Protein AF-A0A817LJM8-F1 (afdb_monomer)

Mean predicted aligned error: 21.57 Å

Nearest PDB structures (foldseek):
  8u8f-assembly1_R  TM=5.874E-01  e=2.778E+00  Homo sapiens
  2cmr-assembly1_A  TM=3.193E-01  e=1.356E+00  Human immunodeficiency virus 1
  8dwg-assembly1_R  TM=3.450E-01  e=3.882E+00  Homo sapiens
  8xn1-assembly1_B  TM=3.031E-01  e=8.749E+00  Homo sapiens

Foldseek 3Di:
DQAFPDPPGNDGFDDQQPVPRGRHHPVVSVVVVVVVVVVVVVVVVVVVVVVVVVVPDDPVVVVVVVVVVVVVVVVVVVVVVVVVVVVVVVVVVVVVVVVVVVVVVLVVVLVVLVVVLVVVVVVCVVVVDDDPVNVVVSVVSVVVSVVSVVVVVVPPDDDDDDPPVDPPPPDDDDDDDDDPPPPDDDDDDPPDDPPPVVVVVVVVVPPPDDDDDDDDDDDDDDDDDDDDDDDDDDDDDDDDDDPPVVVVVVVVVPDPPCDPVLVVVQCVDLLSLLLVLLLLLLLLLQVLLVLVVPPPDPPSVVSNVVSVVSNVVSVLVSLVSLPPVLVVLVVQLVVLVVDPDVVSSVLSNLLSVLVSLLNVLSNVLSCCVVVVDPDPCNPVSVLVSLVSLLVSLVSLLVVLVVVLVVLVVVVVVPDPDDDDDPVVSSVVSCVVQQLSVLSNLLSVLVNVVSCVVNVVDVDDSNSNSVSSNSSSVSSSVCSSDVSNHDDD

Radius of gyration: 43.77 Å; Cα contacts (8 Å, |Δi|>4): 303; chains: 1; bounding box: 104×110×116 Å

Solvent-accessible surface area (backbone atoms only — not comparable to full-atom values): 28411 Å² total; per-residue (Å²): 136,77,51,18,74,56,90,92,45,85,47,57,51,75,48,68,38,87,89,78,70,43,45,25,21,70,71,61,45,50,51,55,49,50,52,52,51,53,55,53,50,55,50,51,51,52,50,50,51,52,49,52,52,57,72,64,66,65,69,58,67,64,54,47,53,54,51,52,54,51,50,52,50,50,54,51,52,50,52,52,50,51,51,54,49,51,54,51,52,48,54,52,53,52,53,49,50,56,51,51,51,52,50,49,54,50,51,51,53,52,51,51,53,52,49,52,52,51,50,53,51,52,55,34,60,72,68,76,58,76,54,70,68,61,52,49,56,50,50,53,53,52,51,52,53,51,48,55,54,49,55,58,62,72,64,57,82,81,88,68,90,77,83,70,96,68,83,75,82,86,76,75,90,81,87,80,85,82,78,84,84,82,76,83,86,76,97,74,71,101,80,82,65,80,65,60,61,54,49,59,61,53,54,73,68,56,75,84,71,87,85,89,87,85,87,85,89,87,84,92,80,88,82,86,86,79,89,86,87,86,84,89,82,82,92,81,92,80,93,78,81,80,67,60,64,55,53,53,53,54,57,71,59,59,68,75,80,76,47,70,67,57,54,51,60,38,57,71,36,69,72,43,44,44,32,54,37,42,28,53,18,19,43,23,40,22,50,27,41,51,54,65,75,59,77,80,61,89,75,50,64,65,51,33,52,50,24,52,51,46,22,54,51,32,51,50,53,42,54,60,75,47,57,73,50,26,56,61,24,51,50,46,29,61,56,20,73,71,40,88,53,61,73,60,15,52,52,50,21,52,34,22,48,29,49,18,52,30,41,45,48,52,43,53,54,49,38,34,73,71,68,76,42,88,66,96,57,59,66,59,55,54,50,52,35,34,52,37,46,43,52,26,43,54,47,49,52,50,49,49,50,52,52,52,52,51,54,51,58,56,61,53,76,79,51,96,73,79,94,64,61,71,64,59,54,51,50,51,56,47,70,67,38,54,16,58,45,44,49,47,52,22,46,57,30,48,47,53,48,34,37,32,76,67,66,76,40,96,67,55,64,37,58,48,9,49,28,38,22,52,21,23,53,44,56,36,48,31,70,74,39,63,81,39,39,61,87,130

Secondary structure (DSSP, 8-state):
--S-SSTT--SPP-EE-TTT--EE-HHHHHHHHHHHHHHHHHHHHHHHHHHHHHHH--THHHHHHHHHHHHHHHHHHHHHHHHHHHHHHHHHHHHHHHHHHHHHHHHHHHHHHHHHHHHHHHHHHHTT---HHHHHHHHHHHHHHHHHHHHHHHT---------S------PPP--------S------SSS-HHHHHHHHHHHTSSSS---------------------------------SHHHHHHHHTT------HHHHHHHHHSHHHHHHHHHHHHHHHHHHHHHHHHT--STTHHHHHHHHHHHHHHHHHHHHHHTTTTHHHHHHHHHHHTT-SSHHHHHHHHHHHHHHHHHHHHHHHHHHHHTTSS--S-HHHHHHHHHHHHHHHHHHHHHHHHHHHHHHHHHHHHT-------HHHHHHHHHHH-HHHHHHHHHHHHHHHHHHHHTTSS---HHHHHHHHHHHHHHHHHHHH-GGGSPP-

Sequence (488 aa):
MEFCQTSNCAHSPIAVCLHCQGYLCVEHLLQHNEELICEANMYCDEFNKITEEIENMSYNEQFRSAEEDLNDWINDQMKQLDKIYEEKLFELKQAHSKVDEKLKKFKQIQQSKLTSIKRRLFNSQLSKQIGVEQLNQMKTAVEQLREDVHHFKTNQCSIKLVNNDQMNYSYKPNIDIQLKKNITNDNETITKTDNDINQIYNSSKKSQLRADAKPFEYIPKEQNYDSLSSIRQKDFPGRLFDEYALVESINNMSCSKVSLDEVIRFTSRTAGRDKIYRIIQYASRFIAWYCIKKRRVVNVERLIELFQNLESVMSLTRKGMRLGRFVDYVKSVLESFHIRNKRIGTLFGLIAVCQSLFMLFDNLLLLHRFKIIYFKYPQHLQQYLNQVWLLWLSLALTRDYNEMQASFAVGQHNHQQKQDKSLMRRATIFWTNKPLVIDTFKNLCDLYIPLSNLNIVRANNGLQGLAGTIASILGFLQLWDKTYQLPA

pLDDT: mean 71.81, std 22.39, range [21.67, 97.31]

Structure (mmCIF, N/CA/C/O backbone):
data_AF-A0A817LJM8-F1
#
_entry.id   AF-A0A817LJM8-F1
#
loop_
_atom_site.group_PDB
_atom_site.id
_atom_site.type_symbol
_atom_site.label_atom_id
_atom_site.label_alt_id
_atom_site.label_comp_id
_atom_site.label_asym_id
_atom_site.label_entity_id
_atom_site.label_seq_id
_atom_site.pdbx_PDB_ins_code
_atom_site.Cartn_x
_atom_site.Cartn_y
_atom_site.Cartn_z
_atom_site.occupancy
_atom_site.B_iso_or_equiv
_atom_site.auth_seq_id
_atom_site.auth_comp_id
_atom_site.auth_asym_id
_atom_site.auth_atom_id
_atom_site.pdbx_PDB_model_num
ATOM 1 N N . MET A 1 1 ? 31.973 78.505 -48.525 1.00 50.00 1 MET A N 1
ATOM 2 C CA . MET A 1 1 ? 32.509 78.235 -47.174 1.00 50.00 1 MET A CA 1
ATOM 3 C C . MET A 1 1 ? 33.414 77.029 -47.319 1.00 50.00 1 MET A C 1
ATOM 5 O O . MET A 1 1 ? 32.902 75.957 -47.596 1.00 50.00 1 MET A O 1
ATOM 9 N N . GLU A 1 2 ? 34.731 77.223 -47.288 1.00 55.66 2 GLU A N 1
ATOM 10 C CA . GLU A 1 2 ? 35.703 76.194 -47.714 1.00 55.66 2 GLU A CA 1
ATOM 11 C C . GLU A 1 2 ? 36.295 75.372 -46.561 1.00 55.66 2 GLU A C 1
ATOM 13 O O . GLU A 1 2 ? 37.056 74.441 -46.805 1.00 55.66 2 GLU A O 1
ATOM 18 N N . PHE A 1 3 ? 35.909 75.656 -45.315 1.00 61.38 3 PHE A N 1
ATOM 19 C CA . PHE A 1 3 ? 36.509 75.036 -44.135 1.00 61.38 3 PHE A CA 1
ATOM 20 C C . PHE A 1 3 ? 35.449 74.487 -43.182 1.00 61.38 3 PHE A C 1
ATOM 22 O O . PHE A 1 3 ? 34.365 75.061 -43.038 1.00 61.38 3 PHE A O 1
ATOM 29 N N . CYS A 1 4 ? 35.775 73.355 -42.558 1.00 68.62 4 CYS A N 1
ATOM 30 C CA . CYS A 1 4 ? 35.019 72.756 -41.463 1.00 68.62 4 CYS A CA 1
ATOM 31 C C . CYS A 1 4 ? 34.845 73.768 -40.317 1.00 68.62 4 CYS A C 1
ATOM 33 O O . CYS A 1 4 ? 35.768 74.510 -39.991 1.00 68.62 4 CYS A O 1
ATOM 35 N N . GLN A 1 5 ? 33.654 73.816 -39.714 1.00 70.69 5 GLN A N 1
ATOM 36 C CA . GLN A 1 5 ? 33.305 74.841 -38.718 1.00 70.69 5 GLN A CA 1
ATOM 37 C C . GLN A 1 5 ? 33.954 74.654 -37.333 1.00 70.69 5 GLN A C 1
ATOM 39 O O . GLN A 1 5 ? 33.796 75.519 -36.473 1.00 70.69 5 GLN A O 1
ATOM 44 N N . THR A 1 6 ? 34.704 73.573 -37.106 1.00 68.56 6 THR A N 1
ATOM 45 C CA . THR A 1 6 ? 35.536 73.399 -35.907 1.00 68.56 6 THR A CA 1
ATOM 46 C C . THR A 1 6 ? 36.843 74.191 -36.024 1.00 68.56 6 THR A C 1
ATOM 48 O O . THR A 1 6 ? 37.497 74.207 -37.071 1.00 68.56 6 THR A O 1
ATOM 51 N N . SER A 1 7 ? 37.233 74.879 -34.947 1.00 61.59 7 SER A N 1
ATOM 52 C CA . SER A 1 7 ? 38.431 75.723 -34.928 1.00 61.59 7 SER A CA 1
ATOM 53 C C . SER A 1 7 ? 39.692 74.902 -35.234 1.00 61.59 7 SER A C 1
ATOM 55 O O . SER A 1 7 ? 39.926 73.856 -34.639 1.00 61.59 7 SER A O 1
ATOM 57 N N . ASN A 1 8 ? 40.513 75.398 -36.169 1.00 62.78 8 ASN A N 1
ATOM 58 C CA . ASN A 1 8 ? 41.756 74.787 -36.674 1.00 62.78 8 ASN A CA 1
ATOM 59 C C . ASN A 1 8 ? 41.618 73.550 -37.586 1.00 62.78 8 ASN A C 1
ATOM 61 O O . ASN A 1 8 ? 42.614 72.870 -37.834 1.00 62.78 8 ASN A O 1
ATOM 65 N N . CYS A 1 9 ? 40.443 73.274 -38.158 1.00 68.12 9 CYS A N 1
ATOM 66 C CA . CYS A 1 9 ? 40.308 72.203 -39.145 1.00 68.12 9 CYS A CA 1
ATOM 67 C C . CYS A 1 9 ? 40.519 72.699 -40.591 1.00 68.12 9 CYS A C 1
ATOM 69 O O . CYS A 1 9 ? 39.765 73.530 -41.090 1.00 68.12 9 CYS A O 1
ATOM 71 N N . ALA A 1 10 ? 41.514 72.144 -41.293 1.00 66.25 10 ALA A N 1
ATOM 72 C CA . ALA A 1 10 ? 41.798 72.451 -42.702 1.00 66.25 10 ALA A CA 1
ATOM 73 C C . ALA A 1 10 ? 41.029 71.563 -43.705 1.00 66.25 10 ALA A C 1
ATOM 75 O O . ALA A 1 10 ? 41.180 71.724 -44.915 1.00 66.25 10 ALA A O 1
ATOM 76 N N . HIS A 1 11 ? 40.227 70.609 -43.221 1.00 72.75 11 HIS A N 1
ATOM 77 C CA . HIS A 1 11 ? 39.496 69.670 -44.070 1.00 72.75 11 HIS A CA 1
ATOM 78 C C . HIS A 1 11 ? 38.192 70.273 -44.601 1.00 72.75 11 HIS A C 1
ATOM 80 O O . HIS A 1 11 ? 37.482 70.995 -43.894 1.00 72.75 11 HIS A O 1
ATOM 86 N N . SER A 1 12 ? 37.849 69.923 -45.843 1.00 68.88 12 SER A N 1
ATOM 87 C CA . SER A 1 12 ? 36.597 70.343 -46.468 1.00 68.88 12 SER A CA 1
ATOM 88 C C . SER A 1 12 ? 35.395 69.673 -45.784 1.00 68.88 12 SER A C 1
ATOM 90 O O . SER A 1 12 ? 35.439 68.469 -45.505 1.00 68.88 12 SER A O 1
ATOM 92 N N . PRO A 1 13 ? 34.318 70.421 -45.498 1.00 71.00 13 PRO A N 1
ATOM 93 C CA . PRO A 1 13 ? 33.123 69.858 -44.889 1.00 71.00 13 PRO A CA 1
ATOM 94 C C . PRO A 1 13 ? 32.400 68.925 -45.866 1.00 71.00 13 PRO A C 1
ATOM 96 O O . PRO A 1 13 ? 32.322 69.207 -47.061 1.00 71.00 13 PRO A O 1
ATOM 99 N N . ILE A 1 14 ? 31.865 67.818 -45.350 1.00 70.88 14 ILE A N 1
ATOM 100 C CA . ILE A 1 14 ? 31.219 66.768 -46.156 1.00 70.88 14 ILE A CA 1
ATOM 101 C C . ILE A 1 14 ? 29.719 66.684 -45.863 1.00 70.88 14 ILE A C 1
ATOM 103 O O . ILE A 1 14 ? 28.934 66.438 -46.776 1.00 70.88 14 ILE A O 1
ATOM 107 N N . ALA A 1 15 ? 29.301 66.921 -44.618 1.00 70.69 15 ALA A N 1
ATOM 108 C CA . ALA A 1 15 ? 27.893 66.890 -44.237 1.00 70.69 15 ALA A CA 1
ATOM 109 C C . ALA A 1 15 ? 27.603 67.806 -43.040 1.00 70.69 15 ALA A C 1
ATOM 111 O O . ALA A 1 15 ? 28.512 68.287 -42.359 1.00 70.69 15 ALA A O 1
ATOM 112 N N . VAL A 1 16 ? 26.316 68.054 -42.798 1.00 73.75 16 VAL A N 1
ATOM 113 C CA . VAL A 1 16 ? 25.834 68.809 -41.637 1.00 73.75 16 VAL A CA 1
ATOM 114 C C . VAL A 1 16 ? 25.635 67.851 -40.468 1.00 73.75 16 VAL A C 1
ATOM 116 O O . VAL A 1 16 ? 24.959 66.832 -40.606 1.00 73.75 16 VAL A O 1
ATOM 119 N N . CYS A 1 17 ? 26.203 68.177 -39.312 1.00 71.06 17 CYS A N 1
ATOM 120 C CA . CYS A 1 17 ? 25.966 67.434 -38.082 1.00 71.06 17 CYS A CA 1
ATOM 121 C C . CYS A 1 17 ? 24.566 67.744 -37.539 1.00 71.06 17 CYS A C 1
ATOM 123 O O . CYS A 1 17 ? 24.228 68.905 -37.328 1.00 71.06 17 CYS A O 1
ATOM 125 N N . LEU A 1 18 ? 23.752 66.719 -37.277 1.00 65.88 18 LEU A N 1
ATOM 126 C CA . LEU A 1 18 ? 22.377 66.894 -36.785 1.00 65.88 18 LEU A CA 1
ATOM 127 C C . LEU A 1 18 ? 22.308 67.394 -35.330 1.00 65.88 18 LEU A C 1
ATOM 129 O O . LEU A 1 18 ? 21.301 67.984 -34.955 1.00 65.88 18 LEU A O 1
ATOM 133 N N . HIS A 1 19 ? 23.373 67.201 -34.542 1.00 65.81 19 HIS A N 1
ATOM 134 C CA . HIS A 1 19 ? 23.476 67.666 -33.153 1.00 65.81 19 HIS A CA 1
ATOM 135 C C . HIS A 1 19 ? 23.612 69.193 -33.052 1.00 65.81 19 HIS A C 1
ATOM 137 O O . HIS A 1 19 ? 22.866 69.840 -32.327 1.00 65.81 19 HIS A O 1
ATOM 143 N N . CYS A 1 20 ? 24.549 69.781 -33.805 1.00 71.56 20 CYS A N 1
ATOM 144 C CA . CYS A 1 20 ? 24.894 71.206 -33.709 1.00 71.56 20 CYS A CA 1
ATOM 145 C C . CYS A 1 20 ? 24.560 72.021 -34.970 1.00 71.56 20 CYS A C 1
ATOM 147 O O . CYS A 1 20 ? 24.837 73.216 -35.022 1.00 71.56 20 CYS A O 1
ATOM 149 N N . GLN A 1 21 ? 24.001 71.376 -36.001 1.00 75.12 21 GLN A N 1
ATOM 150 C CA . GLN A 1 21 ? 23.692 71.939 -37.324 1.00 75.12 21 GLN A CA 1
ATOM 151 C C . GLN A 1 21 ? 24.886 72.568 -38.065 1.00 75.12 21 GLN A C 1
ATOM 153 O O . GLN A 1 21 ? 24.704 73.326 -39.019 1.00 75.12 21 GLN A O 1
ATOM 158 N N . GLY A 1 22 ? 26.114 72.223 -37.667 1.00 74.12 22 GLY A N 1
ATOM 159 C CA . GLY A 1 22 ? 27.338 72.710 -38.296 1.00 74.12 22 GLY A CA 1
ATOM 160 C C . GLY A 1 22 ? 27.812 71.850 -39.472 1.00 74.12 22 GLY A C 1
ATOM 161 O O . GLY A 1 22 ? 27.629 70.633 -39.472 1.00 74.12 22 GLY A O 1
ATOM 162 N N . TYR A 1 23 ? 28.453 72.471 -40.465 1.00 76.44 23 TYR A N 1
ATOM 163 C CA . TYR A 1 23 ? 29.087 71.782 -41.598 1.00 76.44 23 TYR A CA 1
ATOM 164 C C . TYR A 1 23 ? 30.469 71.260 -41.189 1.00 76.44 23 TYR A C 1
ATOM 166 O O . TYR A 1 23 ? 31.402 72.045 -40.989 1.00 76.44 23 TYR A O 1
ATOM 174 N N . LEU A 1 24 ? 30.601 69.935 -41.073 1.00 77.50 24 LEU A N 1
ATOM 175 C CA . LEU A 1 24 ? 31.794 69.277 -40.538 1.00 77.50 24 LEU A CA 1
ATOM 176 C C . LEU A 1 24 ? 32.444 68.328 -41.557 1.00 77.50 24 LEU A C 1
ATOM 178 O O . LEU A 1 24 ? 31.789 67.789 -42.455 1.00 77.50 24 LEU A O 1
ATOM 182 N N . CYS A 1 25 ? 33.757 68.126 -41.427 1.00 78.62 25 CYS A N 1
ATOM 183 C CA . CYS A 1 25 ? 34.464 67.046 -42.116 1.00 78.62 25 CYS A CA 1
ATOM 184 C C . CYS A 1 25 ? 34.176 65.696 -41.432 1.00 78.62 25 CYS A C 1
ATOM 186 O O . CYS A 1 25 ? 33.722 65.662 -40.290 1.00 78.62 25 CYS A O 1
ATOM 188 N N . VAL A 1 26 ? 34.458 64.581 -42.115 1.00 75.19 26 VAL A N 1
ATOM 189 C CA . VAL A 1 26 ? 34.125 63.221 -41.637 1.00 75.19 26 VAL A CA 1
ATOM 190 C C . VAL A 1 26 ? 34.694 62.915 -40.248 1.00 75.19 26 VAL A C 1
ATOM 192 O O . VAL A 1 26 ? 33.992 62.332 -39.432 1.00 75.19 26 VAL A O 1
ATOM 195 N N . GLU A 1 27 ? 35.920 63.347 -39.951 1.00 75.62 27 GLU A N 1
ATOM 196 C CA . GLU A 1 27 ? 36.573 63.081 -38.662 1.00 75.62 27 GLU A CA 1
ATOM 197 C C . GLU A 1 27 ? 35.851 63.762 -37.485 1.00 75.62 27 GLU A C 1
ATOM 199 O O . GLU A 1 27 ? 35.523 63.111 -36.497 1.00 75.62 27 GLU A O 1
ATOM 204 N N . HIS A 1 28 ? 35.495 65.043 -37.620 1.00 74.81 28 HIS A N 1
ATOM 205 C CA . HIS A 1 28 ? 34.747 65.766 -36.583 1.00 74.81 28 HIS A CA 1
ATOM 206 C C . HIS A 1 28 ? 33.281 65.324 -36.487 1.00 74.81 28 HIS A C 1
ATOM 208 O O . HIS A 1 28 ? 32.676 65.394 -35.420 1.00 74.81 28 HIS A O 1
ATOM 214 N N . LEU A 1 29 ? 32.704 64.840 -37.590 1.00 72.69 29 LEU A N 1
ATOM 215 C CA . LEU A 1 29 ? 31.360 64.264 -37.593 1.00 72.69 29 LEU A CA 1
ATOM 216 C C . LEU A 1 29 ? 31.319 62.942 -36.814 1.00 72.69 29 LEU A C 1
ATOM 218 O O . LEU A 1 29 ? 30.346 62.688 -36.109 1.00 72.69 29 LEU A O 1
ATOM 222 N N . LEU A 1 30 ? 32.382 62.135 -36.897 1.00 71.25 30 LEU A N 1
ATOM 223 C CA . LEU A 1 30 ? 32.538 60.922 -36.093 1.00 71.25 30 LEU A CA 1
ATOM 224 C C . LEU A 1 30 ? 32.733 61.249 -34.608 1.00 71.25 30 LEU A C 1
ATOM 226 O O . LEU A 1 30 ? 32.051 60.645 -33.788 1.00 71.25 30 LEU A O 1
ATOM 230 N N . GLN A 1 31 ? 33.555 62.247 -34.265 1.00 75.25 31 GLN A N 1
ATOM 231 C CA . GLN A 1 31 ? 33.733 62.687 -32.871 1.00 75.25 31 GLN A CA 1
ATOM 232 C C . GLN A 1 31 ? 32.424 63.183 -32.239 1.00 75.25 31 GLN A C 1
ATOM 234 O O . GLN A 1 31 ? 32.051 62.737 -31.160 1.00 75.25 31 GLN A O 1
ATOM 239 N N . HIS A 1 32 ? 31.665 64.035 -32.936 1.00 74.12 32 HIS A N 1
ATOM 240 C CA . HIS A 1 32 ? 30.360 64.488 -32.438 1.00 74.12 32 HIS A CA 1
ATOM 241 C C . HIS A 1 32 ? 29.344 63.338 -32.322 1.00 74.12 32 HIS A C 1
ATOM 243 O O . HIS A 1 32 ? 28.468 63.366 -31.460 1.00 74.12 32 HIS A O 1
ATOM 249 N N . ASN A 1 33 ? 29.430 62.324 -33.189 1.00 71.69 33 ASN A N 1
ATOM 250 C CA . ASN A 1 33 ? 28.581 61.141 -33.086 1.00 71.69 33 ASN A CA 1
ATOM 251 C C . ASN A 1 33 ? 28.980 60.254 -31.892 1.00 71.69 33 ASN A C 1
ATOM 253 O O . ASN A 1 33 ? 28.108 59.693 -31.240 1.00 71.69 33 ASN A O 1
ATOM 257 N N . GLU A 1 34 ? 30.271 60.157 -31.564 1.00 73.88 34 GLU A N 1
ATOM 258 C CA . GLU A 1 34 ? 30.744 59.490 -30.344 1.00 73.88 34 GLU A CA 1
ATOM 259 C C . GLU A 1 34 ? 30.280 60.216 -29.074 1.00 73.88 34 GLU A C 1
ATOM 261 O O . GLU A 1 34 ? 29.866 59.555 -28.122 1.00 73.88 34 GLU A O 1
ATOM 266 N N . GLU A 1 35 ? 30.259 61.551 -29.069 1.00 73.62 35 GLU A N 1
ATOM 267 C CA . GLU A 1 35 ? 29.706 62.349 -27.963 1.00 73.62 35 GLU A CA 1
ATOM 268 C C . GLU A 1 35 ? 28.199 62.104 -27.779 1.00 73.62 35 GLU A C 1
ATOM 270 O O . GLU A 1 35 ? 27.752 61.835 -26.664 1.00 73.62 35 GLU A O 1
ATOM 275 N N . LEU A 1 36 ? 27.426 62.094 -28.872 1.00 69.62 36 LEU A N 1
ATOM 276 C CA . LEU A 1 36 ? 25.997 61.752 -28.844 1.00 69.62 36 LEU A CA 1
ATOM 277 C C . LEU A 1 36 ? 25.741 60.325 -28.339 1.00 69.62 36 LEU A C 1
ATOM 279 O O . LEU A 1 36 ? 24.785 60.084 -27.602 1.00 69.62 36 LEU A O 1
ATOM 283 N N . ILE A 1 37 ? 26.580 59.365 -28.738 1.00 71.94 37 ILE A N 1
ATOM 284 C CA . ILE A 1 37 ? 26.489 57.980 -28.261 1.00 71.94 37 ILE A CA 1
ATOM 285 C C . ILE A 1 37 ? 26.797 57.916 -26.759 1.00 71.94 37 ILE A C 1
ATOM 287 O O . ILE A 1 37 ? 26.114 57.196 -26.031 1.00 71.94 37 ILE A O 1
ATOM 291 N N . CYS A 1 38 ? 27.778 58.682 -26.273 1.00 72.81 38 CYS A N 1
ATOM 292 C CA . CYS A 1 38 ? 28.070 58.778 -24.842 1.00 72.81 38 CYS A CA 1
ATOM 293 C C . CYS A 1 38 ? 26.880 59.342 -24.052 1.00 72.81 38 CYS A C 1
ATOM 295 O O . CYS A 1 38 ? 26.518 58.774 -23.023 1.00 72.81 38 CYS A O 1
ATOM 297 N N . GLU A 1 39 ? 26.236 60.401 -24.546 1.00 74.31 39 GLU A N 1
ATOM 298 C CA . GLU A 1 39 ? 25.052 60.991 -23.910 1.00 74.31 39 GLU A CA 1
ATOM 299 C C . GLU A 1 39 ? 23.860 60.017 -23.907 1.00 74.31 39 GLU A C 1
ATOM 301 O O . GLU A 1 39 ? 23.204 59.827 -22.882 1.00 74.31 39 GLU A O 1
ATOM 306 N N . ALA A 1 40 ? 23.633 59.301 -25.013 1.00 68.00 40 ALA A N 1
ATOM 307 C CA . ALA A 1 40 ? 22.607 58.261 -25.090 1.00 68.00 40 ALA A CA 1
ATOM 308 C C . ALA A 1 40 ? 22.856 57.111 -24.094 1.00 68.00 40 ALA A C 1
ATOM 310 O O . ALA A 1 40 ? 21.913 56.620 -23.472 1.00 68.00 40 ALA A O 1
ATOM 311 N N . ASN A 1 41 ? 24.117 56.712 -23.898 1.00 70.62 41 ASN A N 1
ATOM 312 C CA . ASN A 1 41 ? 24.480 55.676 -22.929 1.00 70.62 41 ASN A CA 1
ATOM 313 C C . ASN A 1 41 ? 24.214 56.118 -21.481 1.00 70.62 41 ASN A C 1
ATOM 315 O O . ASN A 1 41 ? 23.745 55.307 -20.685 1.00 70.62 41 ASN A O 1
ATOM 319 N N . MET A 1 42 ? 24.425 57.397 -21.147 1.00 72.44 42 MET A N 1
ATOM 320 C CA . MET A 1 42 ? 24.078 57.926 -19.819 1.00 72.44 42 MET A CA 1
ATOM 321 C C . MET A 1 42 ? 22.573 57.829 -19.538 1.00 72.44 42 MET A C 1
ATOM 323 O O . MET A 1 42 ? 22.174 57.445 -18.439 1.00 72.44 42 MET A O 1
ATOM 327 N N . TYR A 1 43 ? 21.730 58.102 -20.539 1.00 69.69 43 TYR A N 1
ATOM 328 C CA . TYR A 1 43 ? 20.286 57.905 -20.405 1.00 69.69 43 TYR A CA 1
ATOM 329 C C . TYR A 1 43 ? 19.910 56.429 -20.268 1.00 69.69 43 TYR A C 1
ATOM 331 O O . TYR A 1 43 ? 19.016 56.110 -19.488 1.00 69.69 43 TYR A O 1
ATOM 339 N N . CYS A 1 44 ? 20.586 55.513 -20.970 1.00 63.22 44 CYS A N 1
ATOM 340 C CA . CYS A 1 44 ? 20.372 54.076 -20.776 1.00 63.22 44 CYS A CA 1
ATOM 341 C C . CYS A 1 44 ? 20.647 53.642 -19.331 1.00 63.22 44 CYS A C 1
ATOM 343 O O . CYS A 1 44 ? 19.875 52.854 -18.786 1.00 63.22 44 CYS A O 1
ATOM 345 N N . ASP A 1 45 ? 21.684 54.181 -18.692 1.00 68.50 45 ASP A N 1
ATOM 346 C CA . ASP A 1 45 ? 21.981 53.892 -17.287 1.00 68.50 45 ASP A CA 1
ATOM 347 C C . ASP A 1 45 ? 20.905 54.450 -16.342 1.00 68.50 45 ASP A C 1
ATOM 349 O O . ASP A 1 45 ? 20.475 53.751 -15.421 1.00 68.50 45 ASP A O 1
ATOM 353 N N . GLU A 1 46 ? 20.395 55.662 -16.592 1.00 76.31 46 GLU A N 1
ATOM 354 C CA . GLU A 1 46 ? 19.260 56.208 -15.832 1.00 76.31 46 GLU A CA 1
ATOM 355 C C . GLU A 1 46 ? 17.981 55.383 -16.027 1.00 76.31 46 GLU A C 1
ATOM 357 O O . GLU A 1 46 ? 17.288 55.081 -15.053 1.00 76.31 46 GLU A O 1
ATOM 362 N N . PHE A 1 47 ? 17.686 54.948 -17.255 1.00 68.94 47 PHE A N 1
ATOM 363 C CA . PHE A 1 47 ? 16.551 54.069 -17.538 1.00 68.94 47 PHE A CA 1
ATOM 364 C C . PHE A 1 47 ? 16.680 52.726 -16.828 1.00 68.94 47 PHE A C 1
ATOM 366 O O . PHE A 1 47 ? 15.700 52.242 -16.259 1.00 68.94 47 PHE A O 1
ATOM 373 N N . ASN A 1 48 ? 17.873 52.133 -16.826 1.00 74.44 48 ASN A N 1
ATOM 374 C CA . ASN A 1 48 ? 18.128 50.879 -16.126 1.00 74.44 48 ASN A CA 1
ATOM 375 C C . ASN A 1 48 ? 17.935 51.049 -14.617 1.00 74.44 48 ASN A C 1
ATOM 377 O O . ASN A 1 48 ? 17.291 50.213 -13.989 1.00 74.44 48 ASN A O 1
ATOM 381 N N . LYS A 1 49 ? 18.400 52.167 -14.052 1.00 76.50 49 LYS A N 1
ATOM 382 C CA . LYS A 1 49 ? 18.224 52.479 -12.632 1.00 76.50 49 LYS A CA 1
ATOM 383 C C . LYS A 1 49 ? 16.753 52.672 -12.253 1.00 76.50 49 LYS A C 1
ATOM 385 O O . LYS A 1 49 ? 16.303 52.114 -11.260 1.00 76.50 49 LYS A O 1
ATOM 390 N N . ILE A 1 50 ? 15.983 53.398 -13.065 1.00 72.31 50 ILE A N 1
ATOM 391 C CA . ILE A 1 50 ? 14.536 53.565 -12.854 1.00 72.31 50 ILE A CA 1
ATOM 392 C C . ILE A 1 50 ? 13.805 52.224 -13.012 1.00 72.31 50 ILE A C 1
ATOM 394 O O . ILE A 1 50 ? 12.884 51.928 -12.254 1.00 72.31 50 ILE A O 1
ATOM 398 N N . THR A 1 51 ? 14.218 51.393 -13.971 1.00 68.75 51 THR A N 1
ATOM 399 C CA . THR A 1 51 ? 13.648 50.052 -14.171 1.00 68.75 51 THR A CA 1
ATOM 400 C C . THR A 1 51 ? 13.898 49.173 -12.948 1.00 68.75 51 THR A C 1
ATOM 402 O O . THR A 1 51 ? 12.967 48.543 -12.455 1.00 68.75 51 THR A O 1
ATOM 405 N N . GLU A 1 52 ? 15.111 49.205 -12.394 1.00 68.25 52 GLU A N 1
ATOM 406 C CA . GLU A 1 52 ? 15.463 48.496 -11.164 1.00 68.25 52 GLU A CA 1
ATOM 407 C C . GLU A 1 52 ? 14.684 49.031 -9.947 1.00 68.25 52 GLU A C 1
ATOM 409 O O . GLU A 1 52 ? 14.216 48.255 -9.115 1.00 68.25 52 GLU A O 1
ATOM 414 N N . GLU A 1 53 ? 14.471 50.346 -9.846 1.00 74.06 53 GLU A N 1
ATOM 415 C CA . GLU A 1 53 ? 13.635 50.942 -8.795 1.00 74.06 53 GLU A CA 1
ATOM 416 C C . GLU A 1 53 ? 12.170 50.486 -8.902 1.00 74.06 53 GLU A C 1
ATOM 418 O O . GLU A 1 53 ? 11.567 50.143 -7.884 1.00 74.06 53 GLU A O 1
ATOM 423 N N . ILE A 1 54 ? 11.611 50.404 -10.115 1.00 65.88 54 ILE A N 1
ATOM 424 C CA . ILE A 1 54 ? 10.247 49.908 -10.359 1.00 65.88 54 ILE A CA 1
ATOM 425 C C . ILE A 1 54 ? 10.133 48.412 -10.047 1.00 65.88 54 ILE A C 1
ATOM 427 O O . ILE A 1 54 ? 9.172 48.003 -9.395 1.00 65.88 54 ILE A O 1
ATOM 431 N N . GLU A 1 55 ? 11.101 47.599 -10.476 1.00 63.25 55 GLU A N 1
ATOM 432 C CA . GLU A 1 55 ? 11.129 46.157 -10.200 1.00 63.25 55 GLU A CA 1
ATOM 433 C C . GLU A 1 55 ? 11.231 45.857 -8.697 1.00 63.25 55 GLU A C 1
ATOM 435 O O . GLU A 1 55 ? 10.660 44.875 -8.216 1.00 63.25 55 GLU A O 1
ATOM 440 N N . ASN A 1 56 ? 11.898 46.730 -7.939 1.00 61.16 56 ASN A N 1
ATOM 441 C CA . ASN A 1 56 ? 12.074 46.581 -6.497 1.00 61.16 56 ASN A CA 1
ATOM 442 C C . ASN A 1 56 ? 10.921 47.153 -5.653 1.00 61.16 56 ASN A C 1
ATOM 444 O O . ASN A 1 56 ? 10.873 46.908 -4.442 1.00 61.16 56 ASN A O 1
ATOM 448 N N . MET A 1 57 ? 9.954 47.867 -6.244 1.00 59.19 57 MET A N 1
ATOM 449 C CA . MET A 1 57 ? 8.749 48.294 -5.526 1.00 59.19 57 MET A CA 1
ATOM 450 C C . MET A 1 57 ? 7.853 47.088 -5.226 1.00 59.19 57 MET A C 1
ATOM 452 O O . MET A 1 57 ? 7.062 46.645 -6.057 1.00 59.19 57 MET A O 1
ATOM 456 N N . SER A 1 58 ? 7.932 46.562 -4.005 1.00 57.72 58 SER A N 1
ATOM 457 C CA . SER A 1 58 ? 7.098 45.441 -3.577 1.00 57.72 58 SER A CA 1
ATOM 458 C C . SER A 1 58 ? 6.338 45.783 -2.295 1.00 57.72 58 SER A C 1
ATOM 460 O O . SER A 1 58 ? 6.930 46.109 -1.269 1.00 57.72 58 SER A O 1
ATOM 462 N N . TYR A 1 59 ? 5.014 45.622 -2.322 1.00 58.66 59 TYR A N 1
ATOM 463 C CA . TYR A 1 59 ? 4.145 45.739 -1.142 1.00 58.66 59 TYR A CA 1
ATOM 464 C C . TYR A 1 59 ? 4.240 44.522 -0.201 1.00 58.66 59 TYR A C 1
ATOM 466 O O . TYR A 1 59 ? 3.438 44.385 0.726 1.00 58.66 59 TYR A O 1
ATOM 474 N N . ASN A 1 60 ? 5.207 43.624 -0.427 1.00 60.78 60 ASN A N 1
ATOM 475 C CA . ASN A 1 60 ? 5.305 42.338 0.258 1.00 60.78 60 ASN A CA 1
ATOM 476 C C . ASN A 1 60 ? 5.428 42.481 1.780 1.00 60.78 60 ASN A C 1
ATOM 478 O O . ASN A 1 60 ? 4.903 41.634 2.491 1.00 60.78 60 ASN A O 1
ATOM 482 N N . GLU A 1 61 ? 6.052 43.542 2.301 1.00 60.47 61 GLU A N 1
ATOM 483 C CA . GLU A 1 61 ? 6.150 43.753 3.754 1.00 60.47 61 GLU A CA 1
ATOM 484 C C . GLU A 1 61 ? 4.792 44.059 4.404 1.00 60.47 61 GLU A C 1
ATOM 486 O O . GLU A 1 61 ? 4.483 43.520 5.465 1.00 60.47 61 GLU A O 1
ATOM 491 N N . GLN A 1 62 ? 3.939 44.854 3.751 1.00 64.81 62 GLN A N 1
ATOM 492 C CA . GLN A 1 62 ? 2.603 45.188 4.265 1.00 64.81 62 GLN A CA 1
ATOM 493 C C . GLN A 1 62 ? 1.655 43.987 4.188 1.00 64.81 62 GLN A C 1
ATOM 495 O O . GLN A 1 62 ? 0.914 43.722 5.134 1.00 64.81 62 GLN A O 1
ATOM 500 N N . PHE A 1 63 ? 1.717 43.219 3.094 1.00 65.56 63 PHE A N 1
ATOM 501 C CA . PHE A 1 63 ? 0.973 41.963 2.977 1.00 65.56 63 PHE A CA 1
ATOM 502 C C . PHE A 1 63 ? 1.440 40.928 3.996 1.00 65.56 63 PHE A C 1
ATOM 504 O O . PHE A 1 63 ? 0.607 40.261 4.601 1.00 65.56 63 PHE A O 1
ATOM 511 N N . ARG A 1 64 ? 2.752 40.836 4.234 1.00 65.00 64 ARG A N 1
ATOM 512 C CA . ARG A 1 64 ? 3.320 39.931 5.231 1.00 65.00 64 ARG A CA 1
ATOM 513 C C . ARG A 1 64 ? 2.874 40.289 6.648 1.00 65.00 64 ARG A C 1
ATOM 515 O O . ARG A 1 64 ? 2.509 39.387 7.389 1.00 65.00 64 ARG A O 1
ATOM 522 N N . SER A 1 65 ? 2.821 41.577 6.995 1.00 68.50 65 SER A N 1
ATOM 523 C CA . SER A 1 65 ? 2.282 42.029 8.287 1.00 68.50 65 SER A CA 1
ATOM 524 C C . SER A 1 65 ? 0.808 41.642 8.456 1.00 68.50 65 SER A C 1
ATOM 526 O O . SER A 1 65 ? 0.429 41.120 9.498 1.00 68.50 65 SER A O 1
ATOM 528 N N . ALA A 1 66 ? -0.019 41.829 7.423 1.00 65.94 66 ALA A N 1
ATOM 529 C CA . ALA A 1 66 ? -1.426 41.424 7.463 1.00 65.94 66 ALA A CA 1
ATOM 530 C C . ALA A 1 66 ? -1.609 39.893 7.527 1.00 65.94 66 ALA A C 1
ATOM 532 O O . ALA A 1 66 ? -2.542 39.405 8.167 1.00 65.94 66 ALA A O 1
ATOM 533 N N . GLU A 1 67 ? -0.728 39.122 6.881 1.00 66.12 67 GLU A N 1
ATOM 534 C CA . GLU A 1 67 ? -0.695 37.660 6.999 1.00 66.12 67 GLU A CA 1
ATOM 535 C C . GLU A 1 67 ? -0.320 37.216 8.417 1.00 66.12 67 GLU A C 1
ATOM 537 O O . GLU A 1 67 ? -0.929 36.287 8.948 1.00 66.12 67 GLU A O 1
ATOM 542 N N . GLU A 1 68 ? 0.664 37.867 9.039 1.00 72.88 68 GLU A N 1
ATOM 543 C CA . GLU A 1 68 ? 1.078 37.603 10.420 1.00 72.88 68 GLU A CA 1
ATOM 544 C C . GLU A 1 68 ? -0.076 37.885 11.401 1.00 72.88 68 GLU A C 1
ATOM 546 O O . GLU A 1 68 ? -0.439 36.991 12.169 1.00 72.88 68 GLU A O 1
ATOM 551 N N . ASP A 1 69 ? -0.761 39.026 11.275 1.00 72.00 69 ASP A N 1
ATOM 552 C CA . ASP A 1 69 ? -1.928 39.369 12.104 1.00 72.00 69 ASP A CA 1
ATOM 553 C C . ASP A 1 69 ? -3.089 38.366 11.946 1.00 72.00 69 ASP A C 1
ATOM 555 O O . ASP A 1 69 ? -3.753 37.984 12.917 1.00 72.00 69 ASP A O 1
ATOM 559 N N . LEU A 1 70 ? -3.346 37.901 10.717 1.00 65.25 70 LEU A N 1
ATOM 560 C CA . LEU A 1 70 ? -4.391 36.910 10.454 1.00 65.25 70 LEU A CA 1
ATOM 561 C C . LEU A 1 70 ? -4.032 35.538 11.040 1.00 65.25 70 LEU A C 1
ATOM 563 O O . LEU A 1 70 ? -4.901 34.849 11.583 1.00 65.25 70 LEU A O 1
ATOM 567 N N . ASN A 1 71 ? -2.763 35.142 10.948 1.00 69.62 71 ASN A N 1
ATOM 568 C CA . ASN A 1 71 ? -2.273 33.896 11.530 1.00 69.62 71 ASN A CA 1
ATOM 569 C C . ASN A 1 71 ? -2.364 33.918 13.060 1.00 69.62 71 ASN A C 1
ATOM 571 O O . ASN A 1 71 ? -2.792 32.928 13.660 1.00 69.62 71 ASN A O 1
ATOM 575 N N . ASP A 1 72 ? -2.034 35.042 13.693 1.00 73.75 72 ASP A N 1
ATOM 576 C CA . ASP A 1 72 ? -2.179 35.213 15.139 1.00 73.75 72 ASP A CA 1
ATOM 577 C C . ASP A 1 72 ? -3.647 35.134 15.575 1.00 73.75 72 ASP A C 1
ATOM 579 O O . ASP A 1 72 ? -3.973 34.416 16.527 1.00 73.75 72 ASP A O 1
ATOM 583 N N . TRP A 1 73 ? -4.562 35.745 14.814 1.00 77.19 73 TRP A N 1
ATOM 584 C CA . TRP A 1 73 ? -5.998 35.604 15.058 1.00 77.19 73 TRP A CA 1
ATOM 585 C C . TRP A 1 73 ? -6.471 34.142 14.963 1.00 77.19 73 TRP A C 1
ATOM 587 O O . TRP A 1 73 ? -7.186 33.673 15.854 1.00 77.19 73 TRP A O 1
ATOM 597 N N . ILE A 1 74 ? -6.049 33.389 13.935 1.00 69.50 74 ILE A N 1
ATOM 598 C CA . ILE A 1 74 ? -6.387 31.958 13.791 1.00 69.50 74 ILE A CA 1
ATOM 599 C C . ILE A 1 74 ? -5.875 31.161 14.995 1.00 69.50 74 ILE A C 1
ATOM 601 O O . ILE A 1 74 ? -6.621 30.364 15.571 1.00 69.50 74 ILE A O 1
ATOM 605 N N . ASN A 1 75 ? -4.624 31.388 15.395 1.00 71.19 75 ASN A N 1
ATOM 606 C CA . ASN A 1 75 ? -4.011 30.692 16.523 1.00 71.19 75 ASN A CA 1
ATOM 607 C C . ASN A 1 75 ? -4.785 30.934 17.825 1.00 71.19 75 ASN A C 1
ATOM 609 O O . ASN A 1 75 ? -4.991 30.004 18.609 1.00 71.19 75 ASN A O 1
ATOM 613 N N . ASP A 1 76 ? -5.256 32.155 18.052 1.00 73.75 76 ASP A N 1
ATOM 614 C CA . ASP A 1 76 ? -6.040 32.481 19.238 1.00 73.75 76 ASP A CA 1
ATOM 615 C C . ASP A 1 76 ? -7.449 31.877 19.203 1.00 73.75 76 ASP A C 1
ATOM 617 O O . ASP A 1 76 ? -7.918 31.376 20.230 1.00 73.75 76 ASP A O 1
ATOM 621 N N . GLN A 1 77 ? -8.096 31.814 18.035 1.00 73.56 77 GLN A N 1
ATOM 622 C CA . GLN A 1 77 ? -9.363 31.088 17.883 1.00 73.56 77 GLN A CA 1
ATOM 623 C C . GLN A 1 77 ? -9.201 29.585 18.148 1.00 73.56 77 GLN A C 1
ATOM 625 O O . GLN A 1 77 ? -10.028 28.988 18.841 1.00 73.56 77 GLN A O 1
ATOM 630 N N . MET A 1 78 ? -8.119 28.971 17.662 1.00 67.38 78 MET A N 1
ATOM 631 C CA . MET A 1 78 ? -7.830 27.558 17.920 1.00 67.38 78 MET A CA 1
ATOM 632 C C . MET A 1 78 ? -7.611 27.285 19.411 1.00 67.38 78 MET A C 1
ATOM 634 O O . MET A 1 78 ? -8.201 26.350 19.945 1.00 67.38 78 MET A O 1
ATOM 638 N N . LYS A 1 79 ? -6.862 28.141 20.119 1.00 74.44 79 LYS A N 1
ATOM 639 C CA . LYS A 1 79 ? -6.684 28.016 21.579 1.00 74.44 79 LYS A CA 1
ATOM 640 C C . LYS A 1 79 ? -8.009 28.109 22.336 1.00 74.44 79 LYS A C 1
ATOM 642 O O . LYS A 1 79 ? -8.215 27.377 23.305 1.00 74.44 79 LYS A O 1
ATOM 647 N N . GLN A 1 80 ? -8.904 29.011 21.927 1.00 75.00 80 GLN A N 1
ATOM 648 C CA . GLN A 1 80 ? -10.231 29.130 22.537 1.00 75.00 80 GLN A CA 1
ATOM 649 C C . GLN A 1 80 ? -11.069 27.870 22.299 1.00 75.00 80 GLN A C 1
ATOM 651 O O . GLN A 1 80 ? -11.695 27.367 23.234 1.00 75.00 80 GLN A O 1
ATOM 656 N N . LEU A 1 81 ? -11.034 27.327 21.079 1.00 73.19 81 LEU A N 1
ATOM 657 C CA . LEU A 1 81 ? -11.728 26.090 20.734 1.00 73.19 81 LEU A CA 1
ATOM 658 C C . LEU A 1 81 ? -11.195 24.899 21.541 1.00 73.19 81 LEU A C 1
ATOM 660 O O . LEU A 1 81 ? -11.986 24.147 22.110 1.00 73.19 81 LEU A O 1
ATOM 664 N N . ASP A 1 82 ? -9.872 24.766 21.644 1.00 72.88 82 ASP A N 1
ATOM 665 C CA . ASP A 1 82 ? -9.217 23.708 22.416 1.00 72.88 82 ASP A CA 1
ATOM 666 C C . ASP A 1 82 ? -9.585 23.795 23.901 1.00 72.88 82 ASP A C 1
ATOM 668 O O . ASP A 1 82 ? -9.895 22.782 24.528 1.00 72.88 82 ASP A O 1
ATOM 672 N N . LYS A 1 83 ? -9.639 25.008 24.464 1.00 78.69 83 LYS A N 1
ATOM 673 C CA . LYS A 1 83 ? -10.070 25.216 25.851 1.00 78.69 83 LYS A CA 1
ATOM 674 C C . LYS A 1 83 ? -11.513 24.756 26.073 1.00 78.69 83 LYS A C 1
ATOM 676 O O . LYS A 1 83 ? -11.773 24.014 27.018 1.00 78.69 83 LYS A O 1
ATOM 681 N N . ILE A 1 84 ? -12.437 25.148 25.193 1.00 75.75 84 ILE A N 1
ATOM 682 C CA . ILE A 1 84 ? -13.847 24.728 25.266 1.00 75.75 84 ILE A CA 1
ATOM 683 C C . ILE A 1 84 ? -13.961 23.206 25.122 1.00 75.75 84 ILE A C 1
ATOM 685 O O . ILE A 1 84 ? -14.730 22.565 25.842 1.00 75.75 84 ILE A O 1
ATOM 689 N N . TYR A 1 85 ? -13.191 22.614 24.208 1.00 70.81 85 TYR A N 1
ATOM 690 C CA . TYR A 1 85 ? -13.164 21.171 24.007 1.00 70.81 85 TYR A CA 1
ATOM 691 C C . TYR A 1 85 ? -12.703 20.432 25.269 1.00 70.81 85 TYR A C 1
ATOM 693 O O . TYR A 1 85 ? -13.383 19.505 25.712 1.00 70.81 85 TYR A O 1
ATOM 701 N N . GLU A 1 86 ? -11.598 20.859 25.884 1.00 76.00 86 GLU A N 1
ATOM 702 C CA . GLU A 1 86 ? -11.079 20.252 27.114 1.00 76.00 86 GLU A CA 1
ATOM 703 C C . GLU A 1 86 ? -12.047 20.418 28.296 1.00 76.00 86 GLU A C 1
ATOM 705 O O . GLU A 1 86 ? -12.287 19.459 29.037 1.00 76.00 86 GLU A O 1
ATOM 710 N N . GLU A 1 87 ? -12.685 21.584 28.442 1.00 77.94 87 GLU A N 1
ATOM 711 C CA . GLU A 1 87 ? -13.730 21.813 29.451 1.00 77.94 87 GLU A CA 1
ATOM 712 C C . GLU A 1 87 ? -14.911 20.843 29.268 1.00 77.94 87 GLU A C 1
ATOM 714 O O . GLU A 1 87 ? -15.352 20.192 30.223 1.00 77.94 87 GLU A O 1
ATOM 719 N N . LYS A 1 88 ? -15.390 20.658 28.031 1.00 73.44 88 LYS A N 1
ATOM 720 C CA . LYS A 1 88 ? -16.494 19.729 27.736 1.00 73.44 88 LYS A CA 1
ATOM 721 C C . LYS A 1 88 ? -16.096 18.267 27.878 1.00 73.44 88 LYS A C 1
ATOM 723 O O . LYS A 1 88 ? -16.893 17.456 28.359 1.00 73.44 88 LYS A O 1
ATOM 728 N N . LEU A 1 89 ? -14.859 17.920 27.535 1.00 73.31 89 LEU A N 1
ATOM 729 C CA . LEU A 1 89 ? -14.311 16.589 27.770 1.00 73.31 89 LEU A CA 1
ATOM 730 C C . LEU A 1 89 ? -14.230 16.284 29.273 1.00 73.31 89 LEU A C 1
ATOM 732 O O . LEU A 1 89 ? -14.505 15.155 29.693 1.00 73.31 89 LEU A O 1
ATOM 736 N N . PHE A 1 90 ? -13.887 17.279 30.093 1.00 76.94 90 PHE A N 1
ATOM 737 C CA . PHE A 1 90 ? -13.875 17.156 31.546 1.00 76.94 90 PHE A CA 1
ATOM 738 C C . PHE A 1 90 ? -15.285 16.957 32.123 1.00 76.94 90 PHE A C 1
ATOM 740 O O . PHE A 1 90 ? -15.494 16.018 32.898 1.00 76.94 90 PHE A O 1
ATOM 747 N N . GLU A 1 91 ? -16.270 17.758 31.702 1.00 75.94 91 GLU A N 1
ATOM 748 C CA . GLU A 1 91 ? -17.680 17.580 32.087 1.00 75.94 91 GLU A CA 1
ATOM 749 C C . GLU A 1 91 ? -18.189 16.169 31.736 1.00 75.94 91 GLU A C 1
ATOM 751 O O . GLU A 1 91 ? -18.807 15.494 32.568 1.00 75.94 91 GLU A O 1
ATOM 756 N N . LEU A 1 92 ? -17.862 15.678 30.533 1.00 71.75 92 LEU A N 1
ATOM 757 C CA . LEU A 1 92 ? -18.231 14.337 30.074 1.00 71.75 92 LEU A CA 1
ATOM 758 C C . LEU A 1 92 ? -17.618 13.241 30.960 1.00 71.75 92 LEU A C 1
ATOM 760 O O . LEU A 1 92 ? -18.314 12.312 31.377 1.00 71.75 92 LEU A O 1
ATOM 764 N N . LYS A 1 93 ? -16.325 13.355 31.292 1.00 75.06 93 LYS A N 1
ATOM 765 C CA . LYS A 1 93 ? -15.637 12.418 32.197 1.00 75.06 93 LYS A CA 1
ATOM 766 C C . LYS A 1 93 ? -16.256 12.429 33.597 1.00 75.06 93 LYS A C 1
ATOM 768 O O . LYS A 1 93 ? -16.435 11.366 34.196 1.00 75.06 93 LYS A O 1
ATOM 773 N N . GLN A 1 94 ? -16.628 13.600 34.115 1.00 76.69 94 GLN A N 1
ATOM 774 C CA . GLN A 1 94 ? -17.282 13.712 35.419 1.00 76.69 94 GLN A CA 1
ATOM 775 C C . GLN A 1 94 ? -18.671 13.053 35.414 1.00 76.69 94 GLN A C 1
ATOM 777 O O . GLN A 1 94 ? -19.021 12.338 36.357 1.00 76.69 94 GLN A O 1
ATOM 782 N N . ALA A 1 95 ? -19.449 13.244 34.346 1.00 70.69 95 ALA A N 1
ATOM 783 C CA . ALA A 1 95 ? -20.740 12.586 34.169 1.00 70.69 95 ALA A CA 1
ATOM 784 C C . ALA A 1 95 ? -20.593 11.057 34.089 1.00 70.69 95 ALA A C 1
ATOM 786 O O . ALA A 1 95 ? -21.322 10.339 34.778 1.00 70.69 95 ALA A O 1
ATOM 787 N N . HIS A 1 96 ? -19.609 10.560 33.331 1.00 71.75 96 HIS A N 1
ATOM 788 C CA . HIS A 1 96 ? -19.296 9.130 33.248 1.00 71.75 96 HIS A CA 1
ATOM 789 C C . HIS A 1 96 ? -18.980 8.540 34.627 1.00 71.75 96 HIS A C 1
ATOM 791 O O . HIS A 1 96 ? -19.560 7.529 35.014 1.00 71.75 96 HIS A O 1
ATOM 797 N N . SER A 1 97 ? -18.126 9.208 35.410 1.00 70.81 97 SER A N 1
ATOM 798 C CA . SER A 1 97 ? -17.766 8.769 36.765 1.00 70.81 97 SER A CA 1
ATOM 799 C C . SER A 1 97 ? -18.986 8.655 37.692 1.00 70.81 97 SER A C 1
ATOM 801 O O . SER A 1 97 ? -19.164 7.644 38.374 1.00 70.81 97 SER A O 1
ATOM 803 N N . LYS A 1 98 ? -19.897 9.641 37.659 1.00 73.75 98 LYS A N 1
ATOM 804 C CA . LYS A 1 98 ? -21.149 9.611 38.442 1.00 73.75 98 LYS A CA 1
ATOM 805 C C . LYS A 1 98 ? -22.059 8.442 38.040 1.00 73.75 98 LYS A C 1
ATOM 807 O O . LYS A 1 98 ? -22.695 7.831 38.902 1.00 73.75 98 LYS A O 1
ATOM 812 N N . VAL A 1 99 ? -22.144 8.129 36.746 1.00 72.88 99 VAL A N 1
ATOM 813 C CA . VAL A 1 99 ? -22.929 6.988 36.239 1.00 72.88 99 VAL A CA 1
ATOM 814 C C . VAL A 1 99 ? -22.288 5.660 36.645 1.00 72.88 99 VAL A C 1
ATOM 816 O O . VAL A 1 99 ? -22.991 4.770 37.127 1.00 72.88 99 VAL A O 1
ATOM 819 N N . ASP A 1 100 ? -20.966 5.543 36.536 1.00 72.44 100 ASP A N 1
ATOM 820 C CA . ASP A 1 100 ? -20.212 4.359 36.956 1.00 72.44 100 ASP A CA 1
ATOM 821 C C . ASP A 1 100 ? -20.362 4.070 38.450 1.00 72.44 100 ASP A C 1
ATOM 823 O O . ASP A 1 100 ? -20.519 2.915 38.854 1.00 72.44 100 ASP A O 1
ATOM 827 N N . GLU A 1 101 ? -20.346 5.104 39.292 1.00 76.12 101 GLU A N 1
ATOM 828 C CA . GLU A 1 101 ? -20.551 4.953 40.730 1.00 76.12 101 GLU A CA 1
ATOM 829 C C . GLU A 1 101 ? -21.962 4.429 41.043 1.00 76.12 101 GLU A C 1
ATOM 831 O O . GLU A 1 101 ? -22.121 3.475 41.813 1.00 76.12 101 GLU A O 1
ATOM 836 N N . LYS A 1 102 ? -22.991 4.988 40.389 1.00 77.38 102 LYS A N 1
ATOM 837 C CA . LYS A 1 102 ? -24.374 4.494 40.499 1.00 77.38 102 LYS A CA 1
ATOM 838 C C . LYS A 1 102 ? -24.491 3.042 40.027 1.00 77.38 102 LYS A C 1
ATOM 840 O O . LYS A 1 102 ? -25.142 2.238 40.695 1.00 77.38 102 LYS A O 1
ATOM 845 N N . LEU A 1 103 ? -23.819 2.680 38.932 1.00 76.06 103 LEU A N 1
ATOM 846 C CA . LEU A 1 103 ? -23.787 1.312 38.411 1.00 76.06 103 LEU A CA 1
ATOM 847 C C . LEU A 1 103 ? -23.118 0.341 39.395 1.00 76.06 103 LEU A C 1
ATOM 849 O O . LEU A 1 103 ? -23.620 -0.766 39.604 1.00 76.06 103 LEU A O 1
ATOM 853 N N . LYS A 1 104 ? -22.003 0.738 40.020 1.00 76.06 104 LYS A N 1
ATOM 854 C CA . LYS A 1 10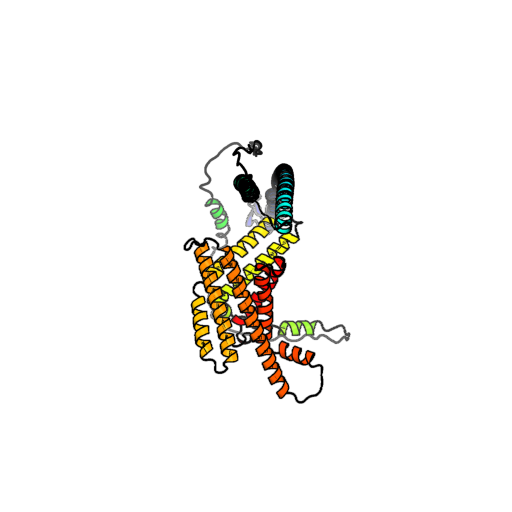4 ? -21.317 -0.067 41.044 1.00 76.06 104 LYS A CA 1
ATOM 855 C C . LYS A 1 104 ? -22.210 -0.298 42.264 1.00 76.06 104 LYS A C 1
ATOM 857 O O . LYS A 1 104 ? -22.363 -1.448 42.674 1.00 76.06 104 LYS A O 1
ATOM 862 N N . LYS A 1 105 ? -22.846 0.757 42.791 1.00 82.56 105 LYS A N 1
ATOM 863 C CA . LYS A 1 105 ? -23.798 0.666 43.914 1.00 82.56 105 LYS A CA 1
ATOM 864 C C . LYS A 1 105 ? -24.969 -0.264 43.585 1.00 82.56 105 LYS A C 1
ATOM 866 O O . LYS A 1 105 ? -25.281 -1.156 44.371 1.00 82.56 105 LYS A O 1
ATOM 871 N N . PHE A 1 106 ? -25.561 -0.128 42.396 1.00 77.44 106 PHE A N 1
ATOM 872 C CA . PHE A 1 106 ? -26.634 -1.016 41.942 1.00 77.44 106 PHE A CA 1
ATOM 873 C C . PHE A 1 106 ? -26.175 -2.480 41.879 1.00 77.44 106 PHE A C 1
ATOM 875 O O . PHE A 1 106 ? -26.826 -3.352 42.453 1.00 77.44 106 PHE A O 1
ATOM 882 N N . LYS A 1 107 ? -25.017 -2.764 41.264 1.00 77.56 107 LYS A N 1
ATOM 883 C CA . LYS A 1 107 ? -24.451 -4.125 41.209 1.00 77.56 107 LYS A CA 1
ATOM 884 C C . LYS A 1 107 ? -24.237 -4.720 42.602 1.00 77.56 107 LYS A C 1
ATOM 886 O O . LYS A 1 107 ? -24.597 -5.875 42.809 1.00 77.56 107 LYS A O 1
ATOM 891 N N . GLN A 1 108 ? -23.697 -3.949 43.548 1.00 86.00 108 GLN A N 1
ATOM 892 C CA . GLN A 1 108 ? -23.481 -4.404 44.927 1.00 86.00 108 GLN A CA 1
ATOM 893 C C . GLN A 1 108 ? -24.795 -4.768 45.631 1.00 86.00 108 GLN A C 1
ATOM 895 O O . GLN A 1 108 ? -24.881 -5.834 46.240 1.00 86.00 108 GLN A O 1
ATOM 900 N N . ILE A 1 109 ? -25.832 -3.931 45.503 1.00 84.88 109 ILE A N 1
ATOM 901 C CA . ILE A 1 109 ? -27.158 -4.197 46.085 1.00 84.88 109 ILE A CA 1
ATOM 902 C C . ILE A 1 109 ? -27.770 -5.469 45.485 1.00 84.88 109 ILE A C 1
ATOM 904 O O . ILE A 1 109 ? -28.289 -6.314 46.213 1.00 84.88 109 ILE A O 1
ATOM 908 N N . GLN A 1 110 ? -27.690 -5.652 44.165 1.00 81.50 110 GLN A N 1
ATOM 909 C CA . GLN A 1 110 ? -28.263 -6.842 43.534 1.00 81.50 110 GLN A CA 1
ATOM 910 C C . GLN A 1 110 ? -27.468 -8.118 43.864 1.00 81.50 110 GLN A C 1
ATOM 912 O O . GLN A 1 110 ? -28.054 -9.180 44.078 1.00 81.50 110 GLN A O 1
ATOM 917 N N . GLN A 1 111 ? -26.139 -8.028 43.988 1.00 84.25 111 GLN A N 1
ATOM 918 C CA . GLN A 1 111 ? -25.301 -9.151 44.419 1.00 84.25 111 GLN A CA 1
ATOM 919 C C . GLN A 1 111 ? -25.571 -9.562 45.873 1.00 84.25 111 GLN A C 1
ATOM 921 O O . GLN A 1 111 ? -25.602 -10.762 46.163 1.00 84.25 111 GLN A O 1
ATOM 926 N N . SER A 1 112 ? -25.805 -8.612 46.785 1.00 84.88 112 SER A N 1
ATOM 927 C CA . SER A 1 112 ? -26.130 -8.929 48.182 1.00 84.88 112 SER A CA 1
ATOM 928 C C . SER A 1 112 ? -27.498 -9.612 48.307 1.00 84.88 112 SER A C 1
ATOM 930 O O . SER A 1 112 ? -27.604 -10.635 48.990 1.00 84.88 112 SER A O 1
ATOM 932 N N . LYS A 1 113 ? -28.513 -9.138 47.565 1.00 85.44 113 LYS A N 1
ATOM 933 C CA . LYS A 1 113 ? -29.829 -9.795 47.457 1.00 85.44 113 LYS A CA 1
ATOM 934 C C . LYS A 1 113 ? -29.721 -11.208 46.868 1.00 85.44 113 LYS A C 1
ATOM 936 O O . LYS A 1 113 ? -30.296 -12.148 47.407 1.00 85.44 113 LYS A O 1
ATOM 941 N N . LEU A 1 114 ? -28.935 -11.404 45.807 1.00 82.69 114 LEU A N 1
ATOM 942 C CA . LEU A 1 114 ? -28.726 -12.736 45.224 1.00 82.69 114 LEU A CA 1
ATOM 943 C C . LEU A 1 114 ? -28.041 -13.694 46.211 1.00 82.69 114 LEU A C 1
ATOM 945 O O . LEU A 1 114 ? -28.387 -14.872 46.291 1.00 82.69 114 LEU A O 1
ATOM 949 N N . THR A 1 115 ? -27.077 -13.188 46.979 1.00 83.44 115 THR A N 1
ATOM 950 C CA . THR A 1 115 ? -26.342 -13.973 47.979 1.00 83.44 115 THR A CA 1
ATOM 951 C C . THR A 1 115 ? -27.246 -14.387 49.139 1.00 83.44 115 THR A C 1
ATOM 953 O O . THR A 1 115 ? -27.172 -15.531 49.591 1.00 83.44 115 THR A O 1
ATOM 956 N N . SER A 1 116 ? -28.147 -13.508 49.592 1.00 84.19 116 SER A N 1
ATOM 957 C CA . SER A 1 116 ? -29.107 -13.844 50.648 1.00 84.19 116 SER A CA 1
ATOM 958 C C . SER A 1 116 ? -30.118 -14.902 50.190 1.00 84.19 116 SER A C 1
ATOM 960 O O . SER A 1 116 ? -30.374 -15.850 50.934 1.00 84.19 116 SER A O 1
ATOM 962 N N . ILE A 1 117 ? -30.611 -14.821 48.948 1.00 82.88 117 ILE A N 1
ATOM 963 C CA . ILE A 1 117 ? -31.490 -15.843 48.354 1.00 82.88 117 ILE A CA 1
ATOM 964 C C . ILE A 1 117 ? -30.754 -17.181 48.217 1.00 82.88 117 ILE A C 1
ATOM 966 O O . ILE A 1 117 ? -31.276 -18.208 48.650 1.00 82.88 117 ILE A O 1
ATOM 970 N N . LYS A 1 118 ? -29.516 -17.183 47.700 1.00 82.38 118 LYS A N 1
ATOM 971 C CA . LYS A 1 118 ? -28.682 -18.397 47.606 1.00 82.38 118 LYS A CA 1
ATOM 972 C C . LYS A 1 118 ? -28.459 -19.055 48.965 1.00 82.38 118 LYS A C 1
ATOM 974 O O . LYS A 1 118 ? -28.567 -20.271 49.073 1.00 82.38 118 LYS A O 1
ATOM 979 N N . ARG A 1 119 ? -28.184 -18.266 50.009 1.00 83.25 119 ARG A N 1
ATOM 980 C CA . ARG A 1 119 ? -28.000 -18.778 51.374 1.00 83.25 119 ARG A CA 1
ATOM 981 C C . ARG A 1 119 ? -29.279 -19.422 51.911 1.00 83.25 119 ARG A C 1
ATOM 983 O O . ARG A 1 119 ? -29.213 -20.501 52.488 1.00 83.25 119 ARG A O 1
ATOM 990 N N . ARG A 1 120 ? -30.443 -18.797 51.698 1.00 80.50 120 ARG A N 1
ATOM 991 C CA . ARG A 1 120 ? -31.732 -19.374 52.114 1.00 80.50 120 ARG A CA 1
ATOM 992 C C . ARG A 1 120 ? -32.055 -20.665 51.352 1.00 80.50 120 ARG A C 1
ATOM 994 O O . ARG A 1 120 ? -32.500 -21.622 51.978 1.00 80.50 120 ARG A O 1
ATOM 1001 N N . LEU A 1 121 ? -31.785 -20.718 50.044 1.00 76.94 121 LEU A N 1
ATOM 1002 C CA . LEU A 1 121 ? -31.922 -21.936 49.231 1.00 76.94 121 LEU A CA 1
ATOM 1003 C C . LEU A 1 121 ? -31.033 -23.067 49.755 1.00 76.94 121 LEU A C 1
ATOM 1005 O O . LEU A 1 121 ? -31.517 -24.173 49.972 1.00 76.94 121 LEU A O 1
ATOM 1009 N N . PHE A 1 122 ? -29.759 -22.771 50.019 1.00 79.31 122 PHE A N 1
ATOM 1010 C CA . PHE A 1 122 ? -28.804 -23.748 50.539 1.00 79.31 122 PHE A CA 1
ATOM 1011 C C . PHE A 1 122 ? -29.236 -24.297 51.906 1.00 79.31 122 PHE A C 1
ATOM 1013 O O . PHE A 1 122 ? -29.268 -25.509 52.103 1.00 79.31 122 PHE A O 1
ATOM 1020 N N . ASN A 1 123 ? -29.660 -23.421 52.824 1.00 78.12 123 ASN A N 1
ATOM 1021 C CA . ASN A 1 123 ? -30.154 -23.829 54.141 1.00 78.12 123 ASN A CA 1
ATOM 1022 C C . ASN A 1 123 ? -31.427 -24.692 54.048 1.00 78.12 123 ASN A C 1
ATOM 1024 O O . ASN A 1 123 ? -31.564 -25.649 54.803 1.00 78.12 123 ASN A O 1
ATOM 1028 N N . SER A 1 124 ? -32.325 -24.389 53.104 1.00 71.31 124 SER A N 1
ATOM 1029 C CA . SER A 1 124 ? -33.572 -25.147 52.894 1.00 71.31 124 SER A CA 1
ATOM 1030 C C . SER A 1 124 ? -33.335 -26.499 52.202 1.00 71.31 124 SER A C 1
ATOM 1032 O O . SER A 1 124 ? -34.069 -27.456 52.427 1.00 71.31 124 SER A O 1
ATOM 1034 N N . GLN A 1 125 ? -32.287 -26.615 51.375 1.00 71.75 125 GLN A N 1
ATOM 1035 C CA . GLN A 1 125 ? -31.836 -27.906 50.843 1.00 71.75 125 GLN A CA 1
ATOM 1036 C C . GLN A 1 125 ? -31.208 -28.779 51.936 1.00 71.75 125 GLN A C 1
ATOM 1038 O O . GLN A 1 125 ? -31.427 -29.990 51.950 1.00 71.75 125 GLN A O 1
ATOM 1043 N N . LEU A 1 126 ? -30.457 -28.173 52.862 1.00 74.25 126 LEU A N 1
ATOM 1044 C CA . LEU A 1 126 ? -29.796 -28.882 53.958 1.00 74.25 126 LEU A CA 1
ATOM 1045 C C . LEU A 1 126 ? -30.802 -29.502 54.947 1.00 74.25 126 LEU A C 1
ATOM 1047 O O . LEU A 1 126 ? -30.572 -30.601 55.444 1.00 74.25 126 LEU A O 1
ATOM 1051 N N . SER A 1 127 ? -31.930 -28.829 55.201 1.00 72.12 127 SER A N 1
ATOM 1052 C CA . SER A 1 127 ? -32.991 -29.300 56.104 1.00 72.12 127 SER A CA 1
ATOM 1053 C C . SER A 1 127 ? -33.927 -30.355 55.493 1.00 72.12 127 SER A C 1
ATOM 1055 O O . SER A 1 127 ? -34.797 -30.864 56.197 1.00 72.12 127 SER A O 1
ATOM 1057 N N . LYS A 1 128 ? -33.782 -30.691 54.197 1.00 64.12 128 LYS A N 1
ATOM 1058 C CA . LYS A 1 128 ? -34.651 -31.619 53.432 1.00 64.12 128 LYS A CA 1
ATOM 1059 C C . LYS A 1 128 ? -36.161 -31.308 53.487 1.00 64.12 128 LYS A C 1
ATOM 1061 O O . LYS A 1 128 ? -36.973 -32.144 53.099 1.00 64.12 128 LYS A O 1
ATOM 1066 N N . GLN A 1 129 ? -36.546 -30.106 53.909 1.00 60.81 129 GLN A N 1
ATOM 1067 C CA . GLN A 1 129 ? -37.926 -29.625 53.917 1.00 60.81 129 GLN A CA 1
ATOM 1068 C C . GLN A 1 129 ? -37.971 -28.276 53.202 1.00 60.81 129 GLN A C 1
ATOM 1070 O O . GLN A 1 129 ? -37.502 -27.271 53.729 1.00 60.81 129 GLN A O 1
ATOM 1075 N N . ILE A 1 130 ? -38.537 -28.255 51.995 1.00 64.81 130 ILE A N 1
ATOM 1076 C CA . ILE A 1 130 ? -38.853 -27.012 51.288 1.00 64.81 130 ILE A CA 1
ATOM 1077 C C . ILE A 1 130 ? -40.371 -26.863 51.314 1.00 64.81 130 ILE A C 1
ATOM 1079 O O . ILE A 1 130 ? -41.082 -27.572 50.604 1.00 64.81 130 ILE A O 1
ATOM 1083 N N . GLY A 1 131 ? -40.872 -25.947 52.144 1.00 69.69 131 GLY A N 1
ATOM 1084 C CA . GLY A 1 131 ? -42.282 -25.568 52.119 1.00 69.69 131 GLY A CA 1
ATOM 1085 C C . GLY A 1 131 ? -42.622 -24.847 50.812 1.00 69.69 131 GLY A C 1
ATOM 1086 O O . GLY A 1 131 ? -41.868 -23.980 50.364 1.00 69.69 131 GLY A O 1
ATOM 1087 N N . VAL A 1 132 ? -43.767 -25.176 50.205 1.00 72.19 132 VAL A N 1
ATOM 1088 C CA . VAL A 1 132 ? -44.242 -24.572 48.941 1.00 72.19 132 VAL A CA 1
ATOM 1089 C C . VAL A 1 132 ? -44.308 -23.040 49.035 1.00 72.19 132 VAL A C 1
ATOM 1091 O O . VAL A 1 132 ? -43.942 -22.337 48.095 1.00 72.19 132 VAL A O 1
ATOM 1094 N N . GLU A 1 133 ? -44.690 -22.515 50.197 1.00 71.25 133 GLU A N 1
ATOM 1095 C CA . GLU A 1 133 ? -44.792 -21.078 50.458 1.00 71.25 133 GLU A CA 1
ATOM 1096 C C . GLU A 1 133 ? -43.423 -20.371 50.453 1.00 71.25 133 GLU A C 1
ATOM 1098 O O . GLU A 1 133 ? -43.266 -19.319 49.834 1.00 71.25 133 GLU A O 1
ATOM 1103 N N . GLN A 1 134 ? -42.392 -20.989 51.038 1.00 70.88 134 GLN A N 1
ATOM 1104 C CA . GLN A 1 134 ? -41.022 -20.459 51.027 1.00 70.88 134 GLN A CA 1
ATOM 1105 C C . GLN A 1 134 ? -40.419 -20.476 49.617 1.00 70.88 134 GLN A C 1
ATOM 1107 O O . GLN A 1 134 ? -39.727 -19.535 49.222 1.00 70.88 134 GLN A O 1
ATOM 1112 N N . LEU A 1 135 ? -40.709 -21.519 48.833 1.00 74.38 135 LEU A N 1
ATOM 1113 C CA . LEU A 1 135 ? -40.273 -21.613 47.440 1.00 74.38 135 LEU A CA 1
ATOM 1114 C C . LEU A 1 135 ? -40.925 -20.529 46.572 1.00 74.38 135 LEU A C 1
ATOM 1116 O O . LEU A 1 135 ? -40.249 -19.920 45.742 1.00 74.38 135 LEU A O 1
ATOM 1120 N N . ASN A 1 136 ? -42.215 -20.260 46.777 1.00 77.81 136 ASN A N 1
ATOM 1121 C CA . ASN A 1 136 ? -42.928 -19.207 46.057 1.00 77.81 136 ASN A CA 1
ATOM 1122 C C . ASN A 1 136 ? -42.384 -17.818 46.413 1.00 77.81 136 ASN A C 1
ATOM 1124 O O . ASN A 1 136 ? -42.080 -17.049 45.507 1.00 77.81 136 ASN A O 1
ATOM 1128 N N . GLN A 1 137 ? -42.125 -17.536 47.695 1.00 80.50 137 GLN A N 1
ATOM 1129 C CA . GLN A 1 137 ? -41.471 -16.287 48.116 1.00 80.50 137 GLN A CA 1
ATOM 1130 C C . GLN A 1 137 ? -40.090 -16.097 47.463 1.00 80.50 137 GLN A C 1
ATOM 1132 O O . GLN A 1 137 ? -39.728 -14.988 47.069 1.00 80.50 137 GLN A O 1
ATOM 1137 N N . MET A 1 138 ? -39.311 -17.174 47.308 1.00 76.62 138 MET A N 1
ATOM 1138 C CA . MET A 1 138 ? -38.017 -17.123 46.617 1.00 76.62 138 MET A CA 1
ATOM 1139 C C . MET A 1 138 ? -38.159 -16.882 45.113 1.00 76.62 138 MET A C 1
ATOM 1141 O O . MET A 1 138 ? -37.383 -16.103 44.560 1.00 76.62 138 MET A O 1
ATOM 1145 N N . LYS A 1 139 ? -39.131 -17.523 44.451 1.00 81.25 139 LYS A N 1
ATOM 1146 C CA . LYS A 1 139 ? -39.406 -17.303 43.022 1.00 81.25 139 LYS A CA 1
ATOM 1147 C C . LYS A 1 139 ? -39.789 -15.850 42.754 1.00 81.25 139 LYS A C 1
ATOM 1149 O O . LYS A 1 139 ? -39.149 -15.223 41.915 1.00 81.25 139 LYS A O 1
ATOM 1154 N N . THR A 1 140 ? -40.715 -15.295 43.536 1.00 84.06 140 THR A N 1
ATOM 1155 C CA . THR A 1 140 ? -41.122 -13.887 43.423 1.00 84.06 140 THR A CA 1
ATOM 1156 C C . THR A 1 140 ? -39.940 -12.941 43.643 1.00 84.06 140 THR A C 1
ATOM 1158 O O . THR A 1 140 ? -39.746 -12.000 42.879 1.00 84.06 140 THR A O 1
ATOM 1161 N N . ALA A 1 141 ? -39.073 -13.221 44.624 1.00 81.62 141 ALA A N 1
ATOM 1162 C CA . ALA A 1 141 ? -37.876 -12.411 44.853 1.00 81.62 141 ALA A CA 1
ATOM 1163 C C . ALA A 1 141 ? -36.878 -12.464 43.676 1.00 81.62 141 ALA A C 1
ATOM 1165 O O . ALA A 1 141 ? -36.241 -11.459 43.365 1.00 81.62 141 ALA A O 1
ATOM 1166 N N . VAL A 1 142 ? -36.729 -13.614 43.008 1.00 82.44 142 VAL A N 1
ATOM 1167 C CA . VAL A 1 142 ? -35.865 -13.758 41.821 1.00 82.44 142 VAL A CA 1
ATOM 1168 C C . VAL A 1 142 ? -36.462 -13.064 40.595 1.00 82.44 142 VAL A C 1
ATOM 1170 O O . VAL A 1 142 ? -35.719 -12.449 39.829 1.00 82.44 142 VAL A O 1
ATOM 1173 N N . GLU A 1 143 ? -37.778 -13.128 40.409 1.00 83.12 143 GLU A N 1
ATOM 1174 C CA . GLU A 1 143 ? -38.477 -12.409 39.338 1.00 83.12 143 GLU A CA 1
ATOM 1175 C C . GLU A 1 143 ? -38.339 -10.896 39.510 1.00 83.12 143 GLU A C 1
ATOM 1177 O O . GLU A 1 143 ? -37.925 -10.213 38.575 1.00 83.12 143 GLU A O 1
ATOM 1182 N N . GLN A 1 144 ? -38.512 -10.390 40.730 1.00 85.19 144 GLN A N 1
ATOM 1183 C CA . GLN A 1 144 ? -38.345 -8.969 41.025 1.00 85.19 144 GLN A CA 1
ATOM 1184 C C . GLN A 1 144 ? -36.896 -8.489 40.814 1.00 85.19 144 GLN A C 1
ATOM 1186 O O . GLN A 1 144 ? -36.663 -7.405 40.284 1.00 85.19 144 GLN A O 1
ATOM 1191 N N . LEU A 1 145 ? -35.894 -9.324 41.124 1.00 83.31 145 LEU A N 1
ATOM 1192 C CA . LEU A 1 145 ? -34.493 -9.051 40.768 1.00 83.31 145 LEU A CA 1
ATOM 1193 C C . LEU A 1 145 ? -34.270 -8.992 39.251 1.00 83.31 145 LEU A C 1
ATOM 1195 O O . LEU A 1 145 ? -33.460 -8.198 38.765 1.00 83.31 145 LEU A O 1
ATOM 1199 N N . ARG A 1 146 ? -34.947 -9.859 38.494 1.00 82.56 146 ARG A N 1
ATOM 1200 C CA . ARG A 1 146 ? -34.843 -9.899 37.032 1.00 82.56 146 ARG A CA 1
ATOM 1201 C C . ARG A 1 146 ? -35.462 -8.649 36.410 1.00 82.56 146 ARG A C 1
ATOM 1203 O O . ARG A 1 146 ? -34.861 -8.089 35.492 1.00 82.56 146 ARG A O 1
ATOM 1210 N N . GLU A 1 147 ? -36.599 -8.202 36.931 1.00 83.38 147 GLU A N 1
ATOM 1211 C CA . GLU A 1 147 ? -37.264 -6.961 36.529 1.00 83.38 147 GLU A CA 1
ATOM 1212 C C . GLU A 1 147 ? -36.421 -5.727 36.860 1.00 83.38 147 GLU A C 1
ATOM 1214 O O . GLU A 1 147 ? -36.174 -4.919 35.966 1.00 83.38 147 GLU A O 1
ATOM 1219 N N . ASP A 1 148 ? -35.870 -5.629 38.076 1.00 81.00 148 ASP A N 1
ATOM 1220 C CA . ASP A 1 148 ? -34.959 -4.546 38.478 1.00 81.00 148 ASP A CA 1
ATOM 1221 C C . ASP A 1 148 ? -33.773 -4.412 37.501 1.00 81.00 148 ASP A C 1
ATOM 1223 O O . ASP A 1 148 ? -33.398 -3.313 37.079 1.00 81.00 148 ASP A O 1
ATOM 1227 N N . VAL A 1 149 ? -33.164 -5.544 37.124 1.00 77.56 149 VAL A N 1
ATOM 1228 C CA . VAL A 1 149 ? -32.036 -5.585 36.180 1.00 77.56 149 VAL A CA 1
ATOM 1229 C C . VAL A 1 149 ? -32.476 -5.217 34.763 1.00 77.56 149 VAL A C 1
ATOM 1231 O O . VAL A 1 149 ? -31.724 -4.549 34.049 1.00 77.56 149 VAL A O 1
ATOM 1234 N N . HIS A 1 150 ? -33.667 -5.640 34.340 1.00 75.75 150 HIS A N 1
ATOM 1235 C CA . HIS A 1 150 ? -34.207 -5.298 33.028 1.00 75.75 150 HIS A CA 1
ATOM 1236 C C . HIS A 1 150 ? -34.529 -3.802 32.931 1.00 75.75 150 HIS A C 1
ATOM 1238 O O . HIS A 1 150 ? -34.093 -3.153 31.983 1.00 75.75 150 HIS A O 1
ATOM 1244 N N . HIS A 1 151 ? -35.204 -3.237 33.935 1.00 76.62 151 HIS A N 1
ATOM 1245 C CA . HIS A 1 151 ? -35.553 -1.818 34.013 1.00 76.62 151 HIS A CA 1
ATOM 1246 C C . HIS A 1 151 ? -34.306 -0.920 34.017 1.00 76.62 151 HIS A C 1
ATOM 1248 O O . HIS A 1 151 ? -34.253 0.103 33.332 1.00 76.62 151 HIS A O 1
ATOM 1254 N N . PHE A 1 152 ? -33.246 -1.332 34.723 1.00 70.88 152 PHE A N 1
ATOM 1255 C CA . PHE A 1 152 ? -31.971 -0.613 34.702 1.00 70.88 152 PHE A CA 1
ATOM 1256 C C . PHE A 1 152 ? -31.277 -0.673 33.327 1.00 70.88 152 PHE A C 1
ATOM 1258 O O . PHE A 1 152 ? -30.636 0.294 32.919 1.00 70.88 152 PHE A O 1
ATOM 1265 N N . LYS A 1 153 ? -31.400 -1.788 32.588 1.00 64.06 153 LYS A N 1
ATOM 1266 C CA . LYS A 1 153 ? -30.849 -1.919 31.225 1.00 64.06 153 LYS A CA 1
ATOM 1267 C C . LYS A 1 153 ? -31.608 -1.080 30.198 1.00 64.06 153 LYS A C 1
ATOM 1269 O O . LYS A 1 153 ? -30.970 -0.502 29.324 1.00 64.06 153 LYS A O 1
ATOM 1274 N N . THR A 1 154 ? -32.937 -1.020 30.282 1.00 59.66 154 THR A N 1
ATOM 1275 C CA . THR A 1 154 ? -33.770 -0.267 29.330 1.00 59.66 154 THR A CA 1
ATOM 1276 C C . THR A 1 154 ? -33.682 1.241 29.533 1.00 59.66 154 THR A C 1
ATOM 1278 O O . THR A 1 154 ? -33.726 1.979 28.557 1.00 59.66 154 THR A O 1
ATOM 1281 N N . ASN A 1 155 ? -33.463 1.704 30.766 1.00 59.09 155 ASN A N 1
ATOM 1282 C CA . ASN A 1 155 ? -33.292 3.127 31.083 1.00 59.09 155 ASN A CA 1
ATOM 1283 C C . ASN A 1 155 ? -31.839 3.613 30.921 1.00 59.09 155 ASN A C 1
ATOM 1285 O O . ASN A 1 155 ? -31.415 4.548 31.605 1.00 59.09 155 ASN A O 1
ATOM 1289 N N . GLN A 1 156 ? -31.043 2.976 30.051 1.00 54.53 156 GLN A N 1
ATOM 1290 C CA . GLN A 1 156 ? -29.681 3.427 29.772 1.00 54.53 156 GLN A CA 1
ATOM 1291 C C . GLN A 1 156 ? -29.678 4.888 29.303 1.00 54.53 156 GLN A C 1
ATOM 1293 O O . GLN A 1 156 ? -30.382 5.273 28.373 1.00 54.53 156 GLN A O 1
ATOM 1298 N N . CYS A 1 157 ? -28.852 5.695 29.969 1.00 47.31 157 CYS A N 1
ATOM 1299 C CA . CYS A 1 157 ? -28.674 7.111 29.686 1.00 47.31 157 CYS A CA 1
ATOM 1300 C C . CYS A 1 157 ? -28.150 7.290 28.250 1.00 47.31 157 CYS A C 1
ATOM 1302 O O . CYS A 1 157 ? -27.009 6.929 27.959 1.00 47.31 157 CYS A O 1
ATOM 1304 N N . SER A 1 158 ? -28.967 7.828 27.340 1.00 42.81 158 SER A N 1
ATOM 1305 C CA . SER A 1 158 ? -28.514 8.184 25.995 1.00 42.81 158 SER A CA 1
ATOM 1306 C C . SER A 1 158 ? -27.818 9.543 26.041 1.00 42.81 158 SER A C 1
ATOM 1308 O O . SER A 1 158 ? -28.479 10.580 26.057 1.00 42.81 158 SER A O 1
ATOM 1310 N N . ILE A 1 159 ? -26.486 9.554 26.057 1.00 49.53 159 ILE A N 1
ATOM 1311 C CA . ILE A 1 159 ? -25.716 10.787 25.871 1.00 49.53 159 ILE A CA 1
ATOM 1312 C C . ILE A 1 159 ? -25.696 11.073 24.368 1.00 49.53 159 ILE A C 1
ATOM 1314 O O . ILE A 1 159 ? -25.015 10.388 23.608 1.00 49.53 159 ILE A O 1
ATOM 1318 N N . LYS A 1 160 ? -26.487 12.052 23.929 1.00 46.91 160 LYS A N 1
ATOM 1319 C CA . LYS A 1 160 ? -26.448 12.577 22.561 1.00 46.91 160 LYS A CA 1
ATOM 1320 C C . LYS A 1 160 ? -25.864 13.982 22.609 1.00 46.91 160 LYS A C 1
ATOM 1322 O O . LYS A 1 160 ? -26.273 14.782 23.446 1.00 46.91 160 LYS A O 1
ATOM 1327 N N . LEU A 1 161 ? -24.926 14.275 21.711 1.00 42.19 161 LEU A N 1
ATOM 1328 C CA . LEU A 1 161 ? -24.534 15.650 21.422 1.00 42.19 161 LEU A CA 1
ATOM 1329 C C . LEU A 1 161 ? -25.748 16.324 20.777 1.00 42.19 161 LEU A C 1
ATOM 1331 O O . LEU A 1 161 ? -26.136 15.973 19.664 1.00 42.19 161 LEU A O 1
ATOM 1335 N N . VAL A 1 162 ? -26.404 17.215 21.515 1.00 48.06 162 VAL A N 1
ATOM 1336 C CA . VAL A 1 162 ? -27.429 18.088 20.946 1.00 48.06 162 VAL A CA 1
ATOM 1337 C C . VAL A 1 162 ? -26.670 19.199 20.235 1.00 48.06 162 VAL A C 1
ATOM 1339 O O . VAL A 1 162 ? -26.004 20.000 20.888 1.00 48.06 162 VAL A O 1
ATOM 1342 N N . ASN A 1 163 ? -26.717 19.209 18.903 1.00 41.69 163 ASN A N 1
ATOM 1343 C CA . ASN A 1 163 ? -26.236 20.344 18.125 1.00 41.69 163 ASN A CA 1
ATOM 1344 C C . ASN A 1 163 ? -27.161 21.524 18.430 1.00 41.69 163 ASN A C 1
ATOM 1346 O O . ASN A 1 163 ? -28.246 21.627 17.867 1.00 41.69 163 ASN A O 1
ATOM 1350 N N . ASN A 1 164 ? -26.762 22.389 19.359 1.00 43.03 164 ASN A N 1
ATOM 1351 C CA . ASN A 1 164 ? -27.321 23.730 19.403 1.00 43.03 164 ASN A CA 1
ATOM 1352 C C . ASN A 1 164 ? -26.645 24.508 18.273 1.00 43.03 164 ASN A C 1
ATOM 1354 O O . ASN A 1 164 ? -25.462 24.831 18.372 1.00 43.03 164 ASN A O 1
ATOM 1358 N N . ASP A 1 165 ? -27.397 24.780 17.208 1.00 42.41 165 ASP A N 1
ATOM 1359 C CA . ASP A 1 165 ? -26.994 25.505 15.992 1.00 42.41 165 ASP A CA 1
ATOM 1360 C C . ASP A 1 165 ? -26.638 26.993 16.226 1.00 42.41 165 ASP A C 1
ATOM 1362 O O . ASP A 1 165 ? -26.909 27.852 15.393 1.00 42.41 165 ASP A O 1
ATOM 1366 N N . GLN A 1 166 ? -26.024 27.345 17.356 1.00 42.09 166 GLN A N 1
ATOM 1367 C CA . GLN A 1 166 ? -25.615 28.715 17.667 1.00 42.09 166 GLN A CA 1
ATOM 1368 C C . GLN A 1 166 ? -24.272 28.753 18.405 1.00 42.09 166 GLN A C 1
ATOM 1370 O O . GLN A 1 166 ? -24.156 29.284 19.506 1.00 42.09 166 GLN A O 1
ATOM 1375 N N . MET A 1 167 ? -23.216 28.232 17.778 1.00 40.75 167 MET A N 1
ATOM 1376 C CA . MET A 1 167 ? -21.884 28.811 17.987 1.00 40.75 167 MET A CA 1
ATOM 1377 C C . MET A 1 167 ? -21.843 30.092 17.152 1.00 40.75 167 MET A C 1
ATOM 1379 O O . MET A 1 167 ? -21.561 30.081 15.957 1.00 40.75 167 MET A O 1
ATOM 1383 N N . ASN A 1 168 ? -22.273 31.188 17.772 1.00 39.38 168 ASN A N 1
ATOM 1384 C CA . ASN A 1 168 ? -22.352 32.506 17.161 1.00 39.38 168 ASN A CA 1
ATOM 1385 C C . ASN A 1 168 ? -20.915 33.009 16.921 1.00 39.38 168 ASN A C 1
ATOM 1387 O O . ASN A 1 168 ? -20.288 33.547 17.832 1.00 39.38 168 ASN A O 1
ATOM 1391 N N . TYR A 1 169 ? -20.362 32.785 15.724 1.00 46.50 169 TYR A N 1
ATOM 1392 C CA . TYR A 1 169 ? -19.039 33.284 15.322 1.00 46.50 169 TYR A CA 1
ATOM 1393 C C . TYR A 1 169 ? -19.090 34.807 15.107 1.00 46.50 169 TYR A C 1
ATOM 1395 O O . TYR A 1 169 ? -19.031 35.308 13.987 1.00 46.50 169 TYR A O 1
ATOM 1403 N N . SER A 1 170 ? -19.237 35.558 16.196 1.00 43.19 170 SER A N 1
ATOM 1404 C CA . SER A 1 170 ? -19.295 37.021 16.206 1.00 43.19 170 SER A CA 1
ATOM 1405 C C . SER A 1 170 ? -17.899 37.635 16.342 1.00 43.19 170 SER A C 1
ATOM 1407 O O . SER A 1 170 ? -17.653 38.402 17.267 1.00 43.19 170 SER A O 1
ATOM 1409 N N . TYR A 1 171 ? -16.969 37.304 15.446 1.00 46.56 171 TYR A N 1
ATOM 1410 C CA . TYR A 1 171 ? -15.793 38.146 15.198 1.00 46.56 171 TYR A CA 1
ATOM 1411 C C . TYR A 1 171 ? -15.119 37.716 13.895 1.00 46.56 171 TYR A C 1
ATOM 1413 O O . TYR A 1 171 ? -14.272 36.829 13.881 1.00 46.56 171 TYR A O 1
ATOM 1421 N N . LYS A 1 172 ? -15.532 38.306 12.772 1.00 43.28 172 LYS A N 1
ATOM 1422 C CA . LYS A 1 172 ? -14.829 38.140 11.499 1.00 43.28 172 LYS A CA 1
ATOM 1423 C C . LYS A 1 172 ? -13.941 39.372 11.304 1.00 43.28 172 LYS A C 1
ATOM 1425 O O . LYS A 1 172 ? -14.495 40.472 11.301 1.00 43.28 172 LYS A O 1
ATOM 1430 N N . PRO A 1 173 ? -12.611 39.234 11.165 1.00 37.28 173 PRO A N 1
ATOM 1431 C CA . PRO A 1 173 ? -11.767 40.379 10.847 1.00 37.28 173 PRO A CA 1
ATOM 1432 C C . PRO A 1 173 ? -12.186 40.946 9.482 1.00 37.28 173 PRO A C 1
ATOM 1434 O O . PRO A 1 173 ? -12.369 40.195 8.520 1.00 37.28 173 PRO A O 1
ATOM 1437 N N . ASN A 1 174 ? -12.409 42.260 9.418 1.00 42.78 174 ASN A N 1
ATOM 1438 C CA . ASN A 1 174 ? -12.737 42.961 8.181 1.00 42.78 174 ASN A CA 1
ATOM 1439 C C . ASN A 1 174 ? -11.434 43.487 7.569 1.00 42.78 174 ASN A C 1
ATOM 1441 O O . ASN A 1 174 ? -10.698 44.206 8.241 1.00 42.78 174 ASN A O 1
ATOM 1445 N N . ILE A 1 175 ? -11.137 43.105 6.328 1.00 43.84 175 ILE A N 1
ATOM 1446 C CA . ILE A 1 175 ? -9.931 43.548 5.619 1.00 43.84 175 ILE A CA 1
ATOM 1447 C C . ILE A 1 175 ? -10.328 44.769 4.786 1.00 43.84 175 ILE A C 1
ATOM 1449 O O . ILE A 1 175 ? -11.012 44.620 3.775 1.00 43.84 175 ILE A O 1
ATOM 1453 N N . ASP A 1 176 ? -9.935 45.966 5.227 1.00 36.84 176 ASP A N 1
ATOM 1454 C CA . ASP A 1 176 ? -10.183 47.221 4.509 1.00 36.84 176 ASP A CA 1
ATOM 1455 C C . ASP A 1 176 ? -8.912 47.643 3.751 1.00 36.84 176 ASP A C 1
ATOM 1457 O O . ASP A 1 176 ? -7.867 47.879 4.358 1.00 36.84 176 ASP A O 1
ATOM 1461 N N . ILE A 1 177 ? -8.975 47.699 2.417 1.00 40.28 177 ILE A N 1
ATOM 1462 C CA . ILE A 1 177 ? -7.847 48.089 1.554 1.00 40.28 177 ILE A CA 1
ATOM 1463 C C . ILE A 1 177 ? -8.092 49.524 1.085 1.00 40.28 177 ILE A C 1
ATOM 1465 O O . ILE A 1 177 ? -8.808 49.758 0.111 1.00 40.28 177 ILE A O 1
ATOM 1469 N N . GLN A 1 178 ? -7.484 50.499 1.762 1.00 31.83 178 GLN A N 1
ATOM 1470 C CA . GLN A 1 178 ? -7.549 51.903 1.353 1.00 31.83 178 GLN A CA 1
ATOM 1471 C C . GLN A 1 178 ? -6.305 52.291 0.548 1.00 31.83 178 GLN A C 1
ATOM 1473 O O . GLN A 1 178 ? -5.254 52.617 1.098 1.00 31.83 178 GLN A O 1
ATOM 1478 N N . LEU A 1 179 ? -6.430 52.291 -0.782 1.00 34.59 179 LEU A N 1
ATOM 1479 C CA . LEU A 1 179 ? -5.454 52.934 -1.663 1.00 34.59 179 LEU A CA 1
ATOM 1480 C C . LEU A 1 179 ? -5.578 54.454 -1.489 1.00 34.59 179 LEU A C 1
ATOM 1482 O O . LEU A 1 179 ? -6.646 55.020 -1.736 1.00 34.59 179 LEU A O 1
ATOM 1486 N N . LYS A 1 180 ? -4.501 55.135 -1.076 1.00 29.95 180 LYS A N 1
ATOM 1487 C CA . LYS A 1 180 ? -4.461 56.606 -1.063 1.00 29.95 180 LYS A CA 1
ATOM 1488 C C . LYS A 1 180 ? -4.678 57.115 -2.494 1.00 29.95 180 LYS A C 1
ATOM 1490 O O . LYS A 1 180 ? -3.766 57.080 -3.314 1.00 29.95 180 LYS A O 1
ATOM 1495 N N . LYS A 1 181 ? -5.894 57.584 -2.795 1.00 34.00 181 LYS A N 1
ATOM 1496 C CA . LYS A 1 181 ? -6.229 58.280 -4.043 1.00 34.00 181 LYS A CA 1
ATOM 1497 C C . LYS A 1 181 ? -5.409 59.563 -4.131 1.00 34.00 181 LYS A C 1
ATOM 1499 O O . LYS A 1 181 ? -5.741 60.542 -3.479 1.00 34.00 181 LYS A O 1
ATOM 1504 N N . ASN A 1 182 ? -4.371 59.539 -4.956 1.00 33.78 182 ASN A N 1
ATOM 1505 C CA . ASN A 1 182 ? -3.754 60.726 -5.543 1.00 33.78 182 ASN A CA 1
ATOM 1506 C C . ASN A 1 182 ? -3.317 60.444 -6.987 1.00 33.78 182 ASN A C 1
ATOM 1508 O O . ASN A 1 182 ? -2.255 60.873 -7.407 1.00 33.78 182 ASN A O 1
ATOM 1512 N N . ILE A 1 183 ? -4.139 59.720 -7.751 1.00 31.95 183 ILE A N 1
ATOM 1513 C CA . ILE A 1 183 ? -4.139 59.804 -9.215 1.00 31.95 183 ILE A CA 1
ATOM 1514 C C . ILE A 1 183 ? -5.608 59.763 -9.642 1.00 31.95 183 ILE A C 1
ATOM 1516 O O . ILE A 1 183 ? -6.297 58.750 -9.526 1.00 31.95 183 ILE A O 1
ATOM 1520 N N . THR A 1 184 ? -6.116 60.936 -9.990 1.00 30.86 184 THR A N 1
ATOM 1521 C CA . THR A 1 184 ? -7.427 61.175 -10.588 1.00 30.86 184 THR A CA 1
ATOM 1522 C C . THR A 1 184 ? -7.489 60.611 -12.007 1.00 30.86 184 THR A C 1
ATOM 1524 O O . THR A 1 184 ? -6.566 60.867 -12.773 1.00 30.86 184 THR A O 1
ATOM 1527 N N . ASN A 1 185 ? -8.635 59.985 -12.317 1.00 29.17 185 ASN A N 1
ATOM 1528 C CA . ASN A 1 185 ? -9.254 59.772 -13.638 1.00 29.17 185 ASN A CA 1
ATOM 1529 C C . ASN A 1 185 ? -8.503 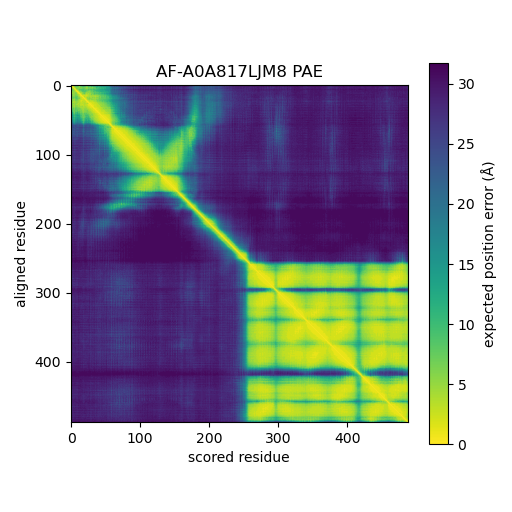58.800 -14.579 1.00 29.17 185 ASN A C 1
ATOM 1531 O O . ASN A 1 185 ? -7.340 59.003 -14.879 1.00 29.17 185 ASN A O 1
ATOM 1535 N N . ASP A 1 186 ? -9.053 57.708 -15.105 1.00 28.47 186 ASP A N 1
ATOM 1536 C CA . ASP A 1 186 ? -10.431 57.254 -15.241 1.00 28.47 186 ASP A CA 1
ATOM 1537 C C . ASP A 1 186 ? -10.472 55.721 -15.293 1.00 28.47 186 ASP A C 1
ATOM 1539 O O . ASP A 1 186 ? -9.579 55.054 -15.819 1.00 28.47 186 ASP A O 1
ATOM 1543 N N . ASN A 1 187 ? -11.559 55.168 -14.759 1.00 34.59 187 ASN A N 1
ATOM 1544 C CA . ASN A 1 187 ? -11.999 53.813 -15.049 1.00 34.59 187 ASN A CA 1
ATOM 1545 C C . ASN A 1 187 ? -12.541 53.774 -16.480 1.00 34.59 187 ASN A C 1
ATOM 1547 O O . ASN A 1 187 ? -13.725 54.032 -16.661 1.00 34.59 187 ASN A O 1
ATOM 1551 N N . GLU A 1 188 ? -11.744 53.372 -17.466 1.00 29.73 188 GLU A N 1
ATOM 1552 C CA . GLU A 1 188 ? -12.290 52.809 -18.701 1.00 29.73 188 GLU A CA 1
ATOM 1553 C C . GLU A 1 188 ? -11.445 51.624 -19.195 1.00 29.73 188 GLU A C 1
ATOM 1555 O O . GLU A 1 188 ? -10.357 51.754 -19.738 1.00 29.73 188 GLU A O 1
ATOM 1560 N N . THR A 1 189 ? -12.047 50.443 -19.046 1.00 32.28 189 THR A N 1
ATOM 1561 C CA . THR A 1 189 ? -12.000 49.351 -20.024 1.00 32.28 189 THR A CA 1
ATOM 1562 C C . THR A 1 189 ? -10.643 48.678 -20.273 1.00 32.28 189 THR A C 1
ATOM 1564 O O . THR A 1 189 ? -9.948 48.931 -21.255 1.00 32.28 189 THR A O 1
ATOM 1567 N N . ILE A 1 190 ? -10.353 47.654 -19.464 1.00 32.50 190 ILE A N 1
ATOM 1568 C CA . ILE A 1 190 ? -9.442 46.552 -19.818 1.00 32.50 190 ILE A CA 1
ATOM 1569 C C . ILE A 1 190 ? -10.100 45.729 -20.942 1.00 32.50 190 ILE A C 1
ATOM 1571 O O . ILE A 1 190 ? -10.618 44.644 -20.723 1.00 32.50 190 ILE A O 1
ATOM 1575 N N . THR A 1 191 ? -10.136 46.292 -22.147 1.00 36.94 191 THR A N 1
ATOM 1576 C CA . THR A 1 191 ? -10.272 45.602 -23.436 1.00 36.94 191 THR A CA 1
ATOM 1577 C C . THR A 1 191 ? -9.785 46.564 -24.519 1.00 36.94 191 THR A C 1
ATOM 1579 O O . THR A 1 191 ? -10.607 47.166 -25.206 1.00 36.94 191 THR A O 1
ATOM 1582 N N . LYS A 1 192 ? -8.465 46.766 -24.619 1.00 38.88 192 LYS A N 1
ATOM 1583 C CA . LYS A 1 192 ? -7.708 47.224 -25.809 1.00 38.88 192 LYS A CA 1
ATOM 1584 C C . LYS A 1 192 ? -6.331 47.729 -25.363 1.00 38.88 192 LYS A C 1
ATOM 1586 O O . LYS A 1 192 ? -6.179 48.921 -25.164 1.00 38.88 192 LYS A O 1
ATOM 1591 N N . THR A 1 193 ? -5.340 46.846 -25.244 1.00 34.78 193 THR A N 1
ATOM 1592 C CA . THR A 1 193 ? -3.911 47.238 -25.321 1.00 34.78 193 THR A CA 1
ATOM 1593 C C . THR A 1 193 ? -2.953 46.058 -25.556 1.00 34.78 193 THR A C 1
ATOM 1595 O O . THR A 1 193 ? -1.754 46.196 -25.368 1.00 34.78 193 THR A O 1
ATOM 1598 N N . ASP A 1 194 ? -3.417 44.914 -26.078 1.00 33.03 194 ASP A N 1
ATOM 1599 C CA . ASP A 1 194 ? -2.499 43.866 -26.580 1.00 33.03 194 ASP A CA 1
ATOM 1600 C C . ASP A 1 194 ? -1.942 44.174 -27.989 1.00 33.03 194 ASP A C 1
ATOM 1602 O O . ASP A 1 194 ? -1.046 43.483 -28.484 1.00 33.03 194 ASP A O 1
ATOM 1606 N N . ASN A 1 195 ? -2.436 45.232 -28.646 1.00 38.22 195 ASN A N 1
ATOM 1607 C CA . ASN A 1 195 ? -2.004 45.614 -29.995 1.00 38.22 195 ASN A CA 1
ATOM 1608 C C . ASN A 1 195 ? -0.870 46.651 -30.035 1.00 38.22 195 ASN A C 1
ATOM 1610 O O . ASN A 1 195 ? -0.133 46.665 -31.021 1.00 38.22 195 ASN A O 1
ATOM 1614 N N . ASP A 1 196 ? -0.650 47.438 -28.977 1.00 35.97 196 ASP A N 1
ATOM 1615 C CA . ASP A 1 196 ? 0.378 48.494 -29.003 1.00 35.97 196 ASP A CA 1
ATOM 1616 C C . ASP A 1 196 ? 1.747 47.986 -28.517 1.00 35.97 196 ASP A C 1
ATOM 1618 O O . ASP A 1 196 ? 2.785 48.344 -29.075 1.00 35.97 196 ASP A O 1
ATOM 1622 N N . ILE A 1 197 ? 1.770 47.023 -27.586 1.00 37.81 197 ILE A N 1
ATOM 1623 C CA . ILE A 1 197 ? 3.014 46.362 -27.145 1.00 37.81 197 ILE A CA 1
ATOM 1624 C C . ILE A 1 197 ? 3.593 45.479 -28.270 1.00 37.81 197 ILE A C 1
ATOM 1626 O O . ILE A 1 197 ? 4.807 45.428 -28.482 1.00 37.81 197 ILE A O 1
ATOM 1630 N N . ASN A 1 198 ? 2.728 44.867 -29.087 1.00 36.81 198 ASN A N 1
ATOM 1631 C CA . ASN A 1 198 ? 3.146 44.108 -30.267 1.00 36.81 198 ASN A CA 1
ATOM 1632 C C . ASN A 1 198 ? 3.603 44.992 -31.442 1.00 36.81 198 ASN A C 1
ATOM 1634 O O . ASN A 1 198 ? 4.327 44.501 -32.310 1.00 36.81 198 ASN A O 1
ATOM 1638 N N . GLN A 1 199 ? 3.242 46.279 -31.495 1.00 37.69 199 GLN A N 1
ATOM 1639 C CA . GLN A 1 199 ? 3.756 47.196 -32.522 1.00 37.69 199 GLN A CA 1
ATOM 1640 C C . GLN A 1 199 ? 5.167 47.709 -32.210 1.00 37.69 199 GLN A C 1
ATOM 1642 O O . GLN A 1 199 ? 5.965 47.866 -33.137 1.00 37.69 199 GLN A O 1
ATOM 1647 N N . ILE A 1 200 ? 5.518 47.883 -30.933 1.00 35.97 200 ILE A N 1
ATOM 1648 C CA . ILE A 1 200 ? 6.860 48.322 -30.511 1.00 35.97 200 ILE A CA 1
ATOM 1649 C C . ILE A 1 200 ? 7.875 47.168 -30.613 1.00 35.97 200 ILE A C 1
ATOM 1651 O O . ILE A 1 200 ? 8.987 47.348 -31.111 1.00 35.97 200 ILE A O 1
ATOM 1655 N N . TYR A 1 201 ? 7.474 45.937 -30.277 1.00 33.69 201 TYR A N 1
ATOM 1656 C CA . TYR A 1 201 ? 8.358 44.771 -30.411 1.00 33.69 201 TYR A CA 1
ATOM 1657 C C . TYR A 1 201 ? 8.604 44.369 -31.883 1.00 33.69 201 TYR A C 1
ATOM 1659 O O . TYR A 1 201 ? 9.701 43.946 -32.251 1.00 33.69 201 TYR A O 1
ATOM 1667 N N . ASN A 1 202 ? 7.613 44.558 -32.768 1.00 36.75 202 ASN A N 1
ATOM 1668 C CA . ASN A 1 202 ? 7.745 44.237 -34.197 1.00 36.75 202 ASN A CA 1
ATOM 1669 C C . ASN A 1 202 ? 8.409 45.338 -35.043 1.00 36.75 202 ASN A C 1
ATOM 1671 O O . ASN A 1 202 ? 8.853 45.047 -36.157 1.00 36.75 202 ASN A O 1
ATOM 1675 N N . SER A 1 203 ? 8.518 46.575 -34.549 1.00 33.12 203 SER A N 1
ATOM 1676 C CA . SER A 1 203 ? 9.250 47.655 -35.233 1.00 33.12 203 SER A CA 1
ATOM 1677 C C . SER A 1 203 ? 10.765 47.567 -35.008 1.00 33.12 203 SER A C 1
ATOM 1679 O O . SER A 1 203 ? 11.521 47.878 -35.926 1.00 33.12 203 SER A O 1
ATOM 1681 N N . SER A 1 204 ? 11.212 46.994 -33.884 1.00 32.88 204 SER A N 1
ATOM 1682 C CA . SER A 1 204 ? 12.636 46.710 -33.628 1.00 32.88 204 SER A CA 1
ATOM 1683 C C . SER A 1 204 ? 13.185 45.529 -34.457 1.00 32.88 204 SER A C 1
ATOM 1685 O O . SER A 1 204 ? 14.380 45.429 -34.717 1.00 32.88 204 SER A O 1
ATOM 1687 N N . LYS A 1 205 ? 12.306 44.646 -34.961 1.00 31.55 205 LYS A N 1
ATOM 1688 C CA . LYS A 1 205 ? 12.687 43.479 -35.786 1.00 31.55 205 LYS A CA 1
ATOM 1689 C C . LYS A 1 205 ? 12.621 43.730 -37.302 1.00 31.55 205 LYS A C 1
ATOM 1691 O O . LYS A 1 205 ? 13.048 42.880 -38.081 1.00 31.55 205 LYS A O 1
ATOM 1696 N N . LYS A 1 206 ? 12.096 44.882 -37.739 1.00 31.27 206 LYS A N 1
ATOM 1697 C CA . LYS A 1 206 ? 11.907 45.226 -39.165 1.00 31.27 206 LYS A CA 1
ATOM 1698 C C . LYS A 1 206 ? 12.992 46.143 -39.751 1.00 31.27 206 LYS A C 1
ATOM 1700 O O . LYS A 1 206 ? 12.961 46.391 -40.951 1.00 31.27 206 LYS A O 1
ATOM 1705 N N . SER A 1 207 ? 13.963 46.592 -38.953 1.00 31.84 207 SER A N 1
ATOM 1706 C CA . SER A 1 207 ? 15.054 47.496 -39.364 1.00 31.84 207 SER A CA 1
ATOM 1707 C C . SER A 1 207 ? 16.388 46.806 -39.700 1.00 31.84 207 SER A C 1
ATOM 1709 O O . SER A 1 207 ? 17.331 47.490 -40.079 1.00 31.84 207 SER A O 1
ATOM 1711 N N . GLN A 1 208 ? 16.482 45.468 -39.655 1.00 33.34 208 GLN A N 1
ATOM 1712 C CA . GLN A 1 208 ? 17.683 44.728 -40.102 1.00 33.34 208 GLN A CA 1
ATOM 1713 C C . GLN A 1 208 ? 17.549 44.028 -41.465 1.00 33.34 208 GLN A C 1
ATOM 1715 O O . GLN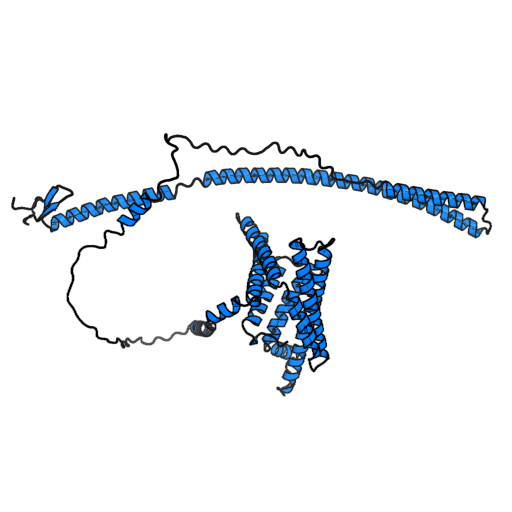 A 1 208 ? 18.470 43.341 -41.897 1.00 33.34 208 GLN A O 1
ATOM 1720 N N . LEU A 1 209 ? 16.445 44.223 -42.194 1.00 33.19 209 LEU A N 1
ATOM 1721 C CA . LEU A 1 209 ? 16.287 43.683 -43.548 1.00 33.19 209 LEU A CA 1
ATOM 1722 C C . LEU A 1 209 ? 15.636 44.707 -44.485 1.00 33.19 209 LEU A C 1
ATOM 1724 O O . LEU A 1 209 ? 14.417 44.701 -44.649 1.00 33.19 209 LEU A O 1
ATOM 1728 N N . ARG A 1 210 ? 16.466 45.556 -45.111 1.00 26.06 210 ARG A N 1
ATOM 1729 C CA . ARG A 1 210 ? 16.406 45.941 -46.542 1.00 26.06 210 ARG A CA 1
ATOM 1730 C C . ARG A 1 210 ? 17.438 47.027 -46.874 1.00 26.06 210 ARG A C 1
ATOM 1732 O O . ARG A 1 210 ? 17.219 48.192 -46.571 1.00 26.06 210 ARG A O 1
ATOM 1739 N N . ALA A 1 211 ? 18.499 46.637 -47.572 1.00 26.30 211 ALA A N 1
ATOM 1740 C CA . ALA A 1 211 ? 19.037 47.377 -48.714 1.00 26.30 211 ALA A CA 1
ATOM 1741 C C . ALA A 1 211 ? 19.908 46.415 -49.537 1.00 26.30 211 ALA A C 1
ATOM 1743 O O . ALA A 1 211 ? 20.810 45.767 -49.012 1.00 26.30 211 ALA A O 1
ATOM 1744 N N . ASP A 1 212 ? 19.531 46.265 -50.799 1.00 26.11 212 ASP A N 1
ATOM 1745 C CA . ASP A 1 212 ? 19.920 45.223 -51.740 1.00 26.11 212 ASP A CA 1
ATOM 1746 C C . ASP A 1 212 ? 21.334 45.374 -52.325 1.00 26.11 212 ASP A C 1
ATOM 1748 O O . ASP A 1 212 ? 21.773 46.488 -52.594 1.00 26.11 212 ASP A O 1
ATOM 1752 N N . ALA A 1 213 ? 21.967 44.242 -52.665 1.00 24.36 213 ALA A N 1
ATOM 1753 C CA . ALA A 1 213 ? 22.603 44.041 -53.975 1.00 24.36 213 ALA A CA 1
ATOM 1754 C C . ALA A 1 213 ? 22.943 42.552 -54.226 1.00 24.36 213 ALA A C 1
ATOM 1756 O O . ALA A 1 213 ? 23.613 41.892 -53.435 1.00 24.36 213 ALA A O 1
ATOM 1757 N N . LYS A 1 214 ? 22.498 42.032 -55.372 1.00 25.50 214 LYS A N 1
ATOM 1758 C CA . LYS A 1 214 ? 22.964 40.807 -56.063 1.00 25.50 214 LYS A CA 1
ATOM 1759 C C . LYS A 1 214 ? 23.438 41.240 -57.469 1.00 25.50 214 LYS A C 1
ATOM 1761 O O . LYS A 1 214 ? 23.000 42.316 -57.881 1.00 25.50 214 LYS A O 1
ATOM 1766 N N . PRO A 1 215 ? 24.153 40.424 -58.281 1.00 38.22 215 PRO A N 1
ATOM 1767 C CA . PRO A 1 215 ? 24.735 39.085 -58.043 1.00 38.22 215 PRO A CA 1
ATOM 1768 C C . PRO A 1 215 ? 26.188 38.918 -58.580 1.00 38.22 215 PRO A C 1
ATOM 1770 O O . PRO A 1 215 ? 26.626 39.717 -59.392 1.00 38.22 215 PRO A O 1
ATOM 1773 N N . PHE A 1 216 ? 26.902 37.836 -58.231 1.00 21.67 216 PHE A N 1
ATOM 1774 C CA . PHE A 1 216 ? 27.698 37.044 -59.197 1.00 21.67 216 PHE A CA 1
ATOM 1775 C C . PHE A 1 216 ? 28.034 35.644 -58.638 1.00 21.67 216 PHE A C 1
ATOM 1777 O O . PHE A 1 216 ? 28.125 35.444 -57.429 1.00 21.67 216 PHE A O 1
ATOM 1784 N N . GLU A 1 217 ? 28.106 34.683 -59.557 1.00 23.81 217 GLU A N 1
ATOM 1785 C CA . GLU A 1 217 ? 28.202 33.219 -59.427 1.00 23.81 217 GLU A CA 1
ATOM 1786 C C . GLU A 1 217 ? 29.482 32.694 -58.743 1.00 23.81 217 GLU A C 1
ATOM 1788 O O . GLU A 1 217 ? 30.518 33.343 -58.830 1.00 23.81 217 GLU A O 1
ATOM 1793 N N . TYR A 1 218 ? 29.449 31.479 -58.161 1.00 22.53 218 TYR A N 1
ATOM 1794 C CA . TYR A 1 218 ? 30.214 30.300 -58.637 1.00 22.53 218 TYR A CA 1
ATOM 1795 C C . TYR A 1 218 ? 30.010 29.039 -57.749 1.00 22.53 218 TYR A C 1
ATOM 1797 O O . TYR A 1 218 ? 29.582 29.101 -56.600 1.00 22.53 218 TYR A O 1
ATOM 1805 N N . ILE A 1 219 ? 30.303 27.893 -58.366 1.00 23.62 219 ILE A N 1
ATOM 1806 C CA . ILE A 1 219 ? 30.076 26.462 -58.074 1.00 23.62 219 ILE A CA 1
ATOM 1807 C C . ILE A 1 219 ? 30.993 25.898 -56.949 1.00 23.62 219 ILE A C 1
ATOM 1809 O O . ILE A 1 219 ? 32.092 26.418 -56.753 1.00 23.62 219 ILE A O 1
ATOM 1813 N N . PRO A 1 220 ? 30.595 24.819 -56.229 1.00 32.03 220 PRO A N 1
ATOM 1814 C CA . PRO A 1 220 ? 31.277 24.316 -55.026 1.00 32.03 220 PRO A CA 1
ATOM 1815 C C . PRO A 1 220 ? 32.443 23.357 -55.316 1.00 32.03 220 PRO A C 1
ATOM 1817 O O . PRO A 1 220 ? 32.388 22.605 -56.289 1.00 32.03 220 PRO A O 1
ATOM 1820 N N . LYS A 1 221 ? 33.429 23.290 -54.403 1.00 23.09 221 LYS A N 1
ATOM 1821 C CA . LYS A 1 221 ? 34.293 22.112 -54.195 1.00 23.09 221 LYS A CA 1
ATOM 1822 C C . LYS A 1 221 ? 34.724 21.937 -52.734 1.00 23.09 221 LYS A C 1
ATOM 1824 O O . LYS A 1 221 ? 34.993 22.895 -52.020 1.00 23.09 221 LYS A O 1
ATOM 1829 N N . GLU A 1 222 ? 34.751 20.663 -52.363 1.00 24.83 222 GLU A N 1
ATOM 1830 C CA . GLU A 1 222 ? 35.250 20.010 -51.152 1.00 24.83 222 GLU A CA 1
ATOM 1831 C C . GLU A 1 222 ? 36.671 20.444 -50.747 1.00 24.83 222 GLU A C 1
ATOM 1833 O O . GLU A 1 222 ? 37.474 20.752 -51.624 1.00 24.83 222 GLU A O 1
ATOM 1838 N N . GLN A 1 223 ? 37.015 20.340 -49.452 1.00 23.70 223 GLN A N 1
ATOM 1839 C CA . GLN A 1 223 ? 38.059 19.423 -48.945 1.00 23.70 223 GLN A CA 1
ATOM 1840 C C . GLN A 1 223 ? 38.417 19.652 -47.460 1.00 23.70 223 GLN A C 1
ATOM 1842 O O . GLN A 1 223 ? 38.625 20.774 -47.013 1.00 23.70 223 GLN A O 1
ATOM 1847 N N . ASN A 1 224 ? 38.481 18.523 -46.743 1.00 24.47 224 ASN A N 1
ATOM 1848 C CA . ASN A 1 224 ? 39.390 18.119 -45.661 1.00 24.47 224 ASN A CA 1
ATOM 1849 C C . ASN A 1 224 ? 40.178 19.172 -44.864 1.00 24.47 224 ASN A C 1
ATOM 1851 O O . ASN A 1 224 ? 41.030 19.865 -45.407 1.00 24.47 224 ASN A O 1
ATOM 1855 N N . TYR A 1 225 ? 40.089 19.050 -43.536 1.00 24.02 225 TYR A N 1
ATOM 1856 C CA . TYR A 1 225 ? 41.239 19.252 -42.654 1.00 24.02 225 TYR A CA 1
ATOM 1857 C C . TYR A 1 225 ? 41.395 18.053 -41.718 1.00 24.02 225 TYR A C 1
ATOM 1859 O O . TYR A 1 225 ? 40.737 17.948 -40.686 1.00 24.02 225 TYR A O 1
ATOM 1867 N N . ASP A 1 226 ? 42.291 17.159 -42.127 1.00 24.28 226 ASP A N 1
ATOM 1868 C CA . ASP A 1 226 ? 43.068 16.305 -41.240 1.00 24.28 226 ASP A CA 1
ATOM 1869 C C . ASP A 1 226 ? 44.387 17.018 -40.909 1.00 24.28 226 ASP A C 1
ATOM 1871 O O . ASP A 1 226 ? 44.903 17.802 -41.709 1.00 24.28 226 ASP A O 1
ATOM 1875 N N . SER A 1 227 ? 44.969 16.630 -39.775 1.00 24.67 227 SER A N 1
ATOM 1876 C CA . SER A 1 227 ? 46.345 16.874 -39.316 1.00 24.67 227 SER A CA 1
ATOM 1877 C C . SER A 1 227 ? 46.678 18.240 -38.696 1.00 24.67 227 SER A C 1
ATOM 1879 O O . SER A 1 227 ? 46.754 19.263 -39.365 1.00 24.67 227 SER A O 1
ATOM 1881 N N . LEU A 1 228 ? 46.987 18.207 -37.393 1.00 25.61 228 LEU A N 1
ATOM 1882 C CA . LEU A 1 228 ? 48.144 18.886 -36.792 1.00 25.61 228 LEU A CA 1
ATOM 1883 C C . LEU A 1 228 ? 48.392 18.333 -35.378 1.00 25.61 228 LEU A C 1
ATOM 1885 O O . LEU A 1 228 ? 48.010 18.894 -34.355 1.00 25.61 228 LEU A O 1
ATOM 1889 N N . SER A 1 229 ? 49.059 17.183 -35.341 1.00 24.81 229 SER A N 1
ATOM 1890 C CA . SER A 1 229 ? 49.852 16.724 -34.205 1.00 24.81 229 SER A CA 1
ATOM 1891 C C . SER A 1 229 ? 51.211 17.424 -34.225 1.00 24.81 229 SER A C 1
ATOM 1893 O O . SER A 1 229 ? 51.869 17.347 -35.257 1.00 24.81 229 SER A O 1
ATOM 1895 N N . SER A 1 230 ? 51.645 18.014 -33.102 1.00 23.94 230 SER A N 1
ATOM 1896 C CA . SER A 1 230 ? 53.011 17.901 -32.538 1.00 23.94 230 SER A CA 1
ATOM 1897 C C . SER A 1 230 ? 53.426 19.139 -31.730 1.00 23.94 230 SER A C 1
ATOM 1899 O O . SER A 1 230 ? 53.990 20.057 -32.312 1.00 23.94 230 SER A O 1
ATOM 1901 N N . ILE A 1 231 ? 53.294 19.131 -30.396 1.00 26.58 231 ILE A N 1
ATOM 1902 C CA . ILE A 1 231 ? 54.258 19.808 -29.502 1.00 26.58 231 ILE A CA 1
ATOM 1903 C C . ILE A 1 231 ? 54.453 18.958 -28.234 1.00 26.58 231 ILE A C 1
ATOM 1905 O O . ILE A 1 231 ? 53.504 18.516 -27.597 1.00 26.58 231 ILE A O 1
ATOM 1909 N N . ARG A 1 232 ? 55.732 18.712 -27.935 1.00 24.86 232 ARG A N 1
ATOM 1910 C CA . ARG A 1 232 ? 56.319 17.912 -26.850 1.00 24.86 232 ARG A CA 1
ATOM 1911 C C . ARG A 1 232 ? 56.007 18.465 -25.455 1.00 24.86 232 ARG A C 1
ATOM 1913 O O . ARG A 1 232 ? 56.182 19.660 -25.237 1.00 24.86 232 ARG A O 1
ATOM 1920 N N . GLN A 1 233 ? 55.772 17.580 -24.486 1.00 28.31 233 GLN A N 1
ATOM 1921 C CA . GLN A 1 233 ? 56.067 17.833 -23.071 1.00 28.31 233 GLN A CA 1
ATOM 1922 C C . GLN A 1 233 ? 57.090 16.810 -22.564 1.00 28.31 233 GLN A C 1
ATOM 1924 O O . GLN A 1 233 ? 56.981 15.617 -22.828 1.00 28.31 233 GLN A O 1
ATOM 1929 N N . LYS A 1 234 ? 58.133 17.344 -21.921 1.00 26.06 234 LYS A N 1
ATOM 1930 C CA . LYS A 1 234 ? 59.264 16.645 -21.305 1.00 26.06 234 LYS A CA 1
ATOM 1931 C C . LYS A 1 234 ? 58.911 16.177 -19.889 1.00 26.06 234 LYS A C 1
ATOM 1933 O O . LYS A 1 234 ? 58.082 16.788 -19.222 1.00 26.06 234 LYS A O 1
ATOM 1938 N N . ASP A 1 235 ? 59.626 15.144 -19.465 1.00 26.44 235 ASP A N 1
ATOM 1939 C CA . ASP A 1 235 ? 59.598 14.452 -18.177 1.00 26.44 235 ASP A CA 1
ATOM 1940 C C . ASP A 1 235 ? 59.688 15.344 -16.924 1.00 26.44 235 ASP A C 1
ATOM 1942 O O . ASP A 1 235 ? 60.559 16.209 -16.837 1.00 26.44 235 ASP A O 1
ATOM 1946 N N . PHE A 1 236 ? 58.878 15.024 -15.904 1.00 25.45 236 PHE A N 1
ATOM 1947 C CA . PHE A 1 236 ? 59.223 15.133 -14.477 1.00 25.45 236 PHE A CA 1
ATOM 1948 C C . PHE A 1 236 ? 58.461 14.048 -13.675 1.00 25.45 236 PHE A C 1
ATOM 1950 O O . PHE A 1 236 ? 57.259 13.880 -13.884 1.00 25.45 236 PHE A O 1
ATOM 1957 N N . PRO A 1 237 ? 59.121 13.291 -12.773 1.00 29.36 237 PRO A N 1
ATOM 1958 C CA . PRO A 1 237 ? 58.517 12.178 -12.042 1.00 29.36 237 PRO A CA 1
ATOM 1959 C C . PRO A 1 237 ? 57.971 12.627 -10.677 1.00 29.36 237 PRO A C 1
ATOM 1961 O O . PRO A 1 237 ? 58.642 13.344 -9.938 1.00 29.36 237 PRO A O 1
ATOM 1964 N N . GLY A 1 238 ? 56.787 12.152 -10.286 1.00 25.84 238 GLY A N 1
ATOM 1965 C CA . GLY A 1 238 ? 56.253 12.424 -8.949 1.00 25.84 238 GLY A CA 1
ATOM 1966 C C . GLY A 1 238 ? 54.873 11.825 -8.720 1.00 25.84 238 GLY A C 1
ATOM 1967 O O . GLY A 1 238 ? 53.869 12.412 -9.097 1.00 25.84 238 GLY A O 1
ATOM 1968 N N . ARG A 1 239 ? 54.844 10.642 -8.097 1.00 33.06 239 ARG A N 1
ATOM 1969 C CA . ARG A 1 239 ? 53.651 9.952 -7.581 1.00 33.06 239 ARG A CA 1
ATOM 1970 C C . ARG A 1 239 ? 52.712 10.905 -6.843 1.00 33.06 239 ARG A C 1
ATOM 1972 O O . ARG A 1 239 ? 53.169 11.525 -5.892 1.00 33.06 239 ARG A O 1
ATOM 1979 N N . LEU A 1 240 ? 51.419 10.866 -7.170 1.00 27.80 240 LEU A N 1
ATOM 1980 C CA . LEU A 1 240 ? 50.294 11.063 -6.246 1.00 27.80 240 LEU A CA 1
ATOM 1981 C C . LEU A 1 240 ? 49.007 10.540 -6.923 1.00 27.80 240 LEU A C 1
ATOM 1983 O O . LEU A 1 240 ? 48.505 11.151 -7.852 1.00 27.80 240 LEU A O 1
ATOM 1987 N N . PHE A 1 241 ? 48.571 9.363 -6.461 1.00 30.31 241 PHE A N 1
ATOM 1988 C CA . PHE A 1 241 ? 47.230 8.755 -6.506 1.00 30.31 241 PHE A CA 1
ATOM 1989 C C . PHE A 1 241 ? 46.340 8.915 -7.762 1.00 30.31 241 PHE A C 1
ATOM 1991 O O . PHE A 1 241 ? 45.815 9.980 -8.062 1.00 30.31 241 PHE A O 1
ATOM 1998 N N . ASP A 1 242 ? 46.080 7.773 -8.411 1.00 33.22 242 ASP A N 1
ATOM 1999 C CA . ASP A 1 242 ? 45.166 7.567 -9.541 1.00 33.22 242 ASP A CA 1
ATOM 2000 C C . ASP A 1 242 ? 43.702 7.956 -9.239 1.00 33.22 242 ASP A C 1
ATOM 2002 O O . ASP A 1 242 ? 42.882 7.126 -8.844 1.00 33.22 242 ASP A O 1
ATOM 2006 N N . GLU A 1 243 ? 43.336 9.209 -9.507 1.00 35.38 243 GLU A N 1
ATOM 2007 C CA . GLU A 1 243 ? 41.934 9.641 -9.660 1.00 35.38 243 GLU A CA 1
ATOM 2008 C C . GLU A 1 243 ? 41.347 9.259 -11.036 1.00 35.38 243 GLU A C 1
ATOM 2010 O O . GLU A 1 243 ? 40.130 9.175 -11.203 1.00 35.38 243 GLU A O 1
ATOM 2015 N N . TYR A 1 244 ? 42.192 8.933 -12.021 1.00 34.91 244 TYR A N 1
ATOM 2016 C CA . TYR A 1 244 ? 41.759 8.643 -13.394 1.00 34.91 244 TYR A CA 1
ATOM 2017 C C . TYR A 1 244 ? 41.235 7.213 -13.603 1.00 34.91 244 TYR A C 1
ATOM 2019 O O . TYR A 1 244 ? 40.320 7.019 -14.401 1.00 34.91 244 TYR A O 1
ATOM 2027 N N . ALA A 1 245 ? 41.699 6.226 -12.828 1.00 34.16 245 ALA A N 1
ATOM 2028 C CA . ALA A 1 245 ? 41.188 4.851 -12.912 1.00 34.16 245 ALA A CA 1
ATOM 2029 C C . ALA A 1 245 ? 39.738 4.727 -12.402 1.00 34.16 245 ALA A C 1
ATOM 2031 O O . ALA A 1 245 ? 38.970 3.880 -12.864 1.00 34.16 245 ALA A O 1
ATOM 2032 N N . LEU A 1 246 ? 39.333 5.598 -11.472 1.00 35.88 246 LEU A N 1
ATOM 2033 C CA . LEU A 1 246 ? 37.967 5.658 -10.949 1.00 35.88 246 LEU A CA 1
ATOM 2034 C C . LEU A 1 246 ? 37.024 6.345 -11.943 1.00 35.88 246 LEU A C 1
ATOM 2036 O O . LEU A 1 246 ? 35.920 5.856 -12.161 1.00 35.88 246 LEU A O 1
ATOM 2040 N N . VAL A 1 247 ? 37.480 7.406 -12.617 1.00 38.97 247 VAL A N 1
ATOM 2041 C CA . VAL A 1 247 ? 36.719 8.075 -13.686 1.00 38.97 247 VAL A CA 1
ATOM 2042 C C . VAL A 1 247 ? 36.558 7.168 -14.908 1.00 38.97 247 VAL A C 1
ATOM 2044 O O . VAL A 1 247 ? 35.482 7.129 -15.496 1.00 38.97 247 VAL A O 1
ATOM 2047 N N . GLU A 1 248 ? 37.565 6.366 -15.254 1.00 36.81 248 GLU A N 1
ATOM 2048 C CA . GLU A 1 248 ? 37.473 5.399 -16.355 1.00 36.81 248 GLU A CA 1
ATOM 2049 C C . GLU A 1 248 ? 36.589 4.189 -15.996 1.00 36.81 248 GLU A C 1
ATOM 2051 O O . GLU A 1 248 ? 35.821 3.706 -16.828 1.00 36.81 248 GLU A O 1
ATOM 2056 N N . SER A 1 249 ? 36.579 3.767 -14.726 1.00 40.41 249 SER A N 1
ATOM 2057 C CA . SER A 1 249 ? 35.632 2.764 -14.209 1.00 40.41 249 SER A CA 1
ATOM 2058 C C . SER A 1 249 ? 34.187 3.286 -14.163 1.00 40.41 249 SER A C 1
ATOM 2060 O O . SER A 1 249 ? 33.251 2.540 -14.449 1.00 40.41 249 SER A O 1
ATOM 2062 N N . ILE A 1 250 ? 33.993 4.573 -13.853 1.00 38.91 250 ILE A N 1
ATOM 2063 C CA . ILE A 1 250 ? 32.684 5.249 -13.852 1.00 38.91 250 ILE A CA 1
ATOM 2064 C C . ILE A 1 250 ? 32.198 5.503 -15.289 1.00 38.91 250 ILE A C 1
ATOM 2066 O O . ILE A 1 250 ? 31.020 5.299 -15.577 1.00 38.91 250 ILE A O 1
ATOM 2070 N N . ASN A 1 251 ? 33.092 5.847 -16.220 1.00 34.91 251 ASN A N 1
ATOM 2071 C CA . ASN A 1 251 ? 32.758 6.013 -17.638 1.00 34.91 251 ASN A CA 1
ATOM 2072 C C . ASN A 1 251 ? 32.482 4.672 -18.340 1.00 34.91 251 ASN A C 1
ATOM 2074 O O . ASN A 1 251 ? 31.611 4.609 -19.209 1.00 34.91 251 ASN A O 1
ATOM 2078 N N . ASN A 1 252 ? 33.127 3.580 -17.914 1.00 34.56 252 ASN A N 1
ATOM 2079 C CA . ASN A 1 252 ? 32.799 2.215 -18.349 1.00 34.56 252 ASN A CA 1
ATOM 2080 C C . ASN A 1 252 ? 31.543 1.640 -17.662 1.00 34.56 252 ASN A C 1
ATOM 2082 O O . ASN A 1 252 ? 30.994 0.642 -18.127 1.00 34.56 252 ASN A O 1
ATOM 2086 N N . MET A 1 253 ? 31.016 2.307 -16.627 1.00 31.67 253 MET A N 1
ATOM 2087 C CA . MET A 1 253 ? 29.636 2.145 -16.146 1.00 31.67 253 MET A CA 1
ATOM 2088 C C . MET A 1 253 ? 28.645 3.027 -16.926 1.00 31.67 253 MET A C 1
ATOM 2090 O O . MET A 1 253 ? 27.575 3.366 -16.413 1.00 31.67 253 MET A O 1
ATOM 2094 N N . SER A 1 254 ? 28.960 3.365 -18.183 1.00 34.62 254 SER A N 1
ATOM 2095 C CA . SER A 1 254 ? 27.987 3.891 -19.139 1.00 34.62 254 SER A CA 1
ATOM 2096 C C . SER A 1 254 ? 26.812 2.923 -19.256 1.00 34.62 254 SER A C 1
ATOM 2098 O O . SER A 1 254 ? 26.857 1.919 -19.964 1.00 34.62 254 SER A O 1
ATOM 2100 N N . CYS A 1 255 ? 25.762 3.259 -18.505 1.00 36.34 255 CYS A N 1
ATOM 2101 C CA . CYS A 1 255 ? 24.359 3.024 -18.792 1.00 36.34 255 CYS A CA 1
ATOM 2102 C C . CYS A 1 255 ? 24.184 2.623 -20.261 1.00 36.34 255 CYS A C 1
ATOM 2104 O O . CYS A 1 255 ? 24.480 3.426 -21.152 1.00 36.34 255 CYS A O 1
ATOM 2106 N N . SER A 1 256 ? 23.737 1.385 -20.516 1.00 44.66 256 SER A N 1
ATOM 2107 C CA . SER A 1 256 ? 23.279 0.984 -21.847 1.00 44.66 256 SER A CA 1
ATOM 2108 C C . SER A 1 256 ? 22.416 2.124 -22.375 1.00 44.66 256 SER A C 1
ATOM 2110 O O . SER A 1 256 ? 21.462 2.482 -21.684 1.00 44.66 256 SER A O 1
ATOM 2112 N N . LYS A 1 257 ? 22.775 2.749 -23.505 1.00 54.38 257 LYS A N 1
ATOM 2113 C CA . LYS A 1 257 ? 21.996 3.852 -24.084 1.00 54.38 257 LYS A CA 1
ATOM 2114 C C . LYS A 1 257 ? 20.539 3.404 -24.160 1.00 54.38 257 LYS A C 1
ATOM 2116 O O . LYS A 1 257 ? 20.193 2.627 -25.043 1.00 54.38 257 LYS A O 1
ATOM 2121 N N . VAL A 1 258 ? 19.719 3.847 -23.208 1.00 67.56 258 VAL A N 1
ATOM 2122 C CA . VAL A 1 258 ? 18.298 3.523 -23.174 1.00 67.56 258 VAL A CA 1
ATOM 2123 C C . VAL A 1 258 ? 17.716 4.169 -24.414 1.00 67.56 258 VAL A C 1
ATOM 2125 O O . VAL A 1 258 ? 17.710 5.396 -24.538 1.00 67.56 258 VAL A O 1
ATOM 2128 N N . SER A 1 259 ? 17.309 3.347 -25.374 1.00 80.06 259 SER A N 1
ATOM 2129 C CA . SER A 1 259 ? 16.777 3.864 -26.627 1.00 80.06 259 SER A CA 1
ATOM 2130 C C . SER A 1 259 ? 15.407 4.489 -26.367 1.00 80.06 259 SER A C 1
ATOM 2132 O O . SER A 1 259 ? 14.606 3.980 -25.577 1.00 80.06 259 SER A O 1
ATOM 2134 N N . LEU A 1 260 ? 15.107 5.597 -27.047 1.00 83.06 260 LEU A N 1
ATOM 2135 C CA . LEU A 1 260 ? 13.788 6.229 -26.969 1.00 83.06 260 LEU A CA 1
ATOM 2136 C C . LEU A 1 260 ? 12.670 5.217 -27.297 1.00 83.06 260 LEU A C 1
ATOM 2138 O O . LEU A 1 260 ? 11.629 5.197 -26.641 1.00 83.06 260 LEU A O 1
ATOM 2142 N N . ASP A 1 261 ? 12.936 4.298 -28.228 1.00 84.81 261 ASP A N 1
ATOM 2143 C CA . ASP A 1 261 ? 12.031 3.213 -28.609 1.00 84.81 261 ASP A CA 1
ATOM 2144 C C . ASP A 1 261 ? 11.759 2.209 -27.479 1.00 84.81 261 ASP A C 1
ATOM 2146 O O . ASP A 1 261 ? 10.663 1.654 -27.385 1.00 84.81 261 ASP A O 1
ATOM 2150 N N . GLU A 1 262 ? 12.723 1.935 -26.597 1.00 83.31 262 GLU A N 1
ATOM 2151 C CA . GLU A 1 262 ? 12.494 1.111 -25.401 1.00 83.31 262 GLU A CA 1
ATOM 2152 C C . GLU A 1 262 ? 11.581 1.821 -24.403 1.00 83.31 262 GLU A C 1
ATOM 2154 O O . GLU A 1 262 ? 10.645 1.205 -23.886 1.00 83.31 262 GLU A O 1
ATOM 2159 N N . VAL A 1 263 ? 11.774 3.127 -24.198 1.00 85.38 263 VAL A N 1
ATOM 2160 C CA . VAL A 1 263 ? 10.914 3.935 -23.319 1.00 85.38 263 VAL A CA 1
ATOM 2161 C C . VAL A 1 263 ? 9.484 3.992 -23.861 1.00 85.38 263 VAL A C 1
ATOM 2163 O O . VAL A 1 263 ? 8.529 3.777 -23.109 1.00 85.38 263 VAL A O 1
ATOM 2166 N N . ILE A 1 264 ? 9.311 4.205 -25.169 1.00 87.00 264 ILE A N 1
ATOM 2167 C CA . ILE A 1 264 ? 7.995 4.215 -25.829 1.00 87.00 264 ILE A CA 1
ATOM 2168 C C . ILE A 1 264 ? 7.328 2.831 -25.735 1.00 87.00 264 ILE A C 1
ATOM 2170 O O . ILE A 1 264 ? 6.155 2.711 -25.362 1.00 87.00 264 ILE A O 1
ATOM 2174 N N . ARG A 1 265 ? 8.068 1.745 -25.992 1.00 86.88 265 ARG A N 1
ATOM 2175 C CA . ARG A 1 265 ? 7.549 0.370 -25.846 1.00 86.88 265 ARG A CA 1
ATOM 2176 C C . ARG A 1 265 ? 7.173 0.024 -24.408 1.00 86.88 265 ARG A C 1
ATOM 2178 O O . ARG A 1 265 ? 6.237 -0.744 -24.191 1.00 86.88 265 ARG A O 1
ATOM 2185 N N . PHE A 1 266 ? 7.871 0.571 -23.421 1.00 87.69 266 PHE A N 1
ATOM 2186 C CA . PHE A 1 266 ? 7.546 0.345 -22.019 1.00 87.69 266 PHE A CA 1
ATOM 2187 C C . PHE A 1 266 ? 6.305 1.133 -21.583 1.00 87.69 266 PHE A C 1
ATOM 2189 O O . PHE A 1 266 ? 5.391 0.573 -20.975 1.00 87.69 266 PHE A O 1
ATOM 2196 N N . THR A 1 267 ? 6.246 2.422 -21.916 1.00 87.44 267 THR A N 1
ATOM 2197 C CA . THR A 1 267 ? 5.154 3.330 -21.525 1.00 87.44 267 THR A CA 1
ATOM 2198 C C . THR A 1 267 ? 3.847 3.058 -22.273 1.00 87.44 267 THR A C 1
ATOM 2200 O O . THR A 1 267 ? 2.768 3.272 -21.721 1.00 87.44 267 THR A O 1
ATOM 2203 N N . SER A 1 268 ? 3.903 2.496 -23.481 1.00 88.31 268 SER A N 1
ATOM 2204 C CA . SER A 1 268 ? 2.703 2.024 -24.189 1.00 88.31 268 SER A CA 1
ATOM 2205 C C . SER A 1 268 ? 2.002 0.876 -23.447 1.00 88.31 268 SER A C 1
ATOM 2207 O O . SER A 1 268 ? 0.769 0.802 -23.428 1.00 88.31 268 SER A O 1
ATOM 2209 N N . ARG A 1 269 ? 2.752 0.023 -22.735 1.00 90.12 269 ARG A N 1
ATOM 2210 C CA . ARG A 1 269 ? 2.188 -1.073 -21.934 1.00 90.12 269 ARG A CA 1
ATOM 2211 C C . ARG A 1 269 ? 1.530 -0.538 -20.663 1.00 90.12 269 ARG A C 1
ATOM 2213 O O . ARG A 1 269 ? 2.148 0.161 -19.861 1.00 90.12 269 ARG A O 1
ATOM 2220 N N . THR A 1 270 ? 0.297 -0.965 -20.400 1.00 88.88 270 THR A N 1
ATOM 2221 C CA . THR A 1 270 ? -0.433 -0.619 -19.165 1.00 88.88 270 THR A CA 1
ATOM 2222 C C . THR A 1 270 ? 0.320 -1.067 -17.907 1.00 88.88 270 THR A C 1
ATOM 2224 O O . THR A 1 270 ? 0.357 -0.343 -16.916 1.00 88.88 270 THR A O 1
ATOM 2227 N N . ALA A 1 271 ? 0.998 -2.222 -17.963 1.00 86.69 271 ALA A N 1
ATOM 2228 C CA . ALA A 1 271 ? 1.837 -2.712 -16.869 1.00 86.69 271 ALA A CA 1
ATOM 2229 C C . ALA A 1 271 ? 3.035 -1.790 -16.575 1.00 86.69 271 ALA A C 1
ATOM 2231 O O . ALA A 1 271 ? 3.385 -1.611 -15.411 1.00 86.69 271 ALA A O 1
ATOM 2232 N N . GLY A 1 272 ? 3.634 -1.181 -17.606 1.00 88.88 272 GLY A N 1
ATOM 2233 C CA . GLY A 1 272 ? 4.741 -0.238 -17.442 1.00 88.88 272 GLY A CA 1
ATOM 2234 C C . GLY A 1 272 ? 4.286 1.052 -16.767 1.00 88.88 272 GLY A C 1
ATOM 2235 O O . GLY A 1 272 ? 4.861 1.469 -15.760 1.00 88.88 272 GLY A O 1
ATOM 2236 N N . ARG A 1 273 ? 3.172 1.620 -17.245 1.00 91.25 273 ARG A N 1
ATOM 2237 C CA . ARG A 1 273 ? 2.532 2.792 -16.625 1.00 91.25 273 ARG A CA 1
ATOM 2238 C C . ARG A 1 273 ? 2.130 2.541 -15.172 1.00 91.25 273 ARG A C 1
ATOM 2240 O O . ARG A 1 273 ? 2.401 3.382 -14.320 1.00 91.25 273 ARG A O 1
ATOM 2247 N N . ASP A 1 274 ? 1.564 1.373 -14.855 1.00 91.62 274 ASP A N 1
ATOM 2248 C CA . ASP A 1 274 ? 1.217 1.011 -13.472 1.00 91.62 274 ASP A CA 1
ATOM 2249 C C . ASP A 1 274 ? 2.430 1.039 -12.531 1.00 91.62 274 ASP A C 1
ATOM 2251 O O . ASP A 1 274 ? 2.309 1.536 -11.410 1.00 91.62 274 ASP A O 1
ATOM 2255 N N . LYS A 1 275 ? 3.604 0.561 -12.973 1.00 91.31 275 LYS A N 1
ATOM 2256 C CA . LYS A 1 275 ? 4.836 0.626 -12.167 1.00 91.31 275 LYS A CA 1
ATOM 2257 C C . LYS A 1 275 ? 5.302 2.060 -11.947 1.00 91.31 275 LYS A C 1
ATOM 2259 O O . LYS A 1 275 ? 5.620 2.403 -10.812 1.00 91.31 275 LYS A O 1
ATOM 2264 N N . ILE A 1 276 ? 5.282 2.898 -12.984 1.00 93.25 276 ILE A N 1
ATOM 2265 C CA . ILE A 1 276 ? 5.669 4.315 -12.880 1.00 93.25 276 ILE A CA 1
ATOM 2266 C C . ILE A 1 276 ? 4.766 5.040 -11.877 1.00 93.25 276 ILE A C 1
ATOM 2268 O O . ILE A 1 276 ? 5.258 5.648 -10.928 1.00 93.25 276 ILE A O 1
ATOM 2272 N N . TYR A 1 277 ? 3.444 4.906 -12.007 1.00 95.38 277 TYR A N 1
ATOM 2273 C CA . TYR A 1 277 ? 2.523 5.524 -11.052 1.00 95.38 277 TYR A CA 1
ATOM 2274 C C . TYR A 1 277 ? 2.674 4.952 -9.642 1.00 95.38 277 TYR A C 1
ATOM 2276 O O . TYR A 1 277 ? 2.482 5.677 -8.668 1.00 95.38 277 TYR A O 1
ATOM 2284 N N . ARG A 1 278 ? 3.041 3.670 -9.499 1.00 94.88 278 ARG A N 1
ATOM 2285 C CA . ARG A 1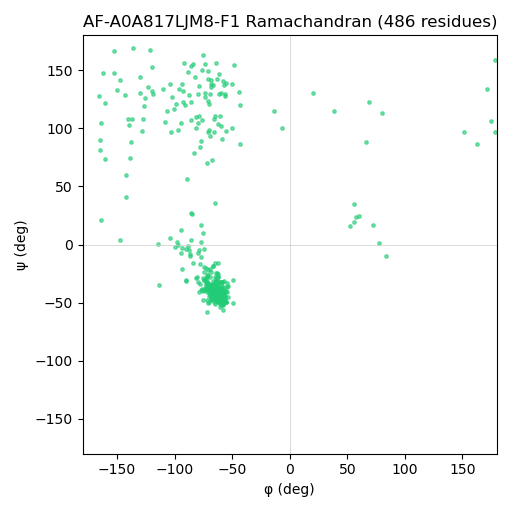 278 ? 3.322 3.072 -8.188 1.00 94.88 278 ARG A CA 1
ATOM 2286 C C . ARG A 1 278 ? 4.539 3.730 -7.534 1.00 94.88 278 ARG A C 1
ATOM 2288 O O . ARG A 1 278 ? 4.471 4.043 -6.349 1.00 94.88 278 ARG A O 1
ATOM 2295 N N . ILE A 1 279 ? 5.608 3.972 -8.297 1.00 96.12 279 ILE A N 1
ATOM 2296 C CA . ILE A 1 279 ? 6.799 4.691 -7.822 1.00 96.12 279 ILE A CA 1
ATOM 2297 C C . ILE A 1 279 ? 6.399 6.093 -7.357 1.00 96.12 279 ILE A C 1
ATOM 2299 O O . ILE A 1 279 ? 6.662 6.437 -6.209 1.00 96.12 279 ILE A O 1
ATOM 2303 N N . ILE A 1 280 ? 5.695 6.859 -8.199 1.00 96.00 280 ILE A N 1
ATOM 2304 C CA . ILE A 1 280 ? 5.265 8.228 -7.867 1.00 96.00 280 ILE A CA 1
ATOM 2305 C C . ILE A 1 280 ? 4.388 8.232 -6.612 1.00 96.00 280 ILE A C 1
ATOM 2307 O O . ILE A 1 280 ? 4.611 9.041 -5.716 1.00 96.00 280 ILE A O 1
ATOM 2311 N N . GLN A 1 281 ? 3.433 7.306 -6.501 1.00 95.62 281 GLN A N 1
ATOM 2312 C CA . GLN A 1 281 ? 2.553 7.199 -5.339 1.00 95.62 281 GLN A CA 1
ATOM 2313 C C . GLN A 1 281 ? 3.336 7.004 -4.034 1.00 95.62 281 GLN A C 1
ATOM 2315 O O . GLN A 1 281 ? 3.162 7.766 -3.083 1.00 95.62 281 GLN A O 1
ATOM 2320 N N . TYR A 1 282 ? 4.179 5.970 -3.960 1.00 94.88 282 TYR A N 1
ATOM 2321 C CA . TYR A 1 282 ? 4.877 5.640 -2.716 1.00 94.88 282 TYR A CA 1
ATOM 2322 C C . TYR A 1 282 ? 6.013 6.623 -2.405 1.00 94.88 282 TYR A C 1
ATOM 2324 O O . TYR A 1 282 ? 6.241 6.915 -1.228 1.00 94.88 282 TYR A O 1
ATOM 2332 N N . ALA A 1 283 ? 6.652 7.201 -3.428 1.00 95.12 283 ALA A N 1
ATOM 2333 C CA . ALA A 1 283 ? 7.612 8.285 -3.254 1.00 95.12 283 ALA A CA 1
ATOM 2334 C C . ALA A 1 283 ? 6.924 9.531 -2.679 1.00 95.12 283 ALA A C 1
ATOM 2336 O O . ALA A 1 283 ? 7.408 10.096 -1.702 1.00 95.12 283 ALA A O 1
ATOM 2337 N N . SER A 1 284 ? 5.745 9.895 -3.198 1.00 94.50 284 SER A N 1
ATOM 2338 C CA . SER A 1 284 ? 4.940 11.011 -2.677 1.00 94.50 284 SER A CA 1
ATOM 2339 C C . SER A 1 284 ? 4.566 10.796 -1.211 1.00 94.50 284 SER A C 1
ATOM 2341 O O . SER A 1 284 ? 4.737 11.697 -0.393 1.00 94.50 284 SER A O 1
ATOM 2343 N N . ARG A 1 285 ? 4.155 9.575 -0.839 1.00 93.81 285 ARG A N 1
ATOM 2344 C CA . ARG A 1 285 ? 3.872 9.206 0.560 1.00 93.81 285 ARG A CA 1
ATOM 2345 C C . ARG A 1 285 ? 5.097 9.373 1.468 1.00 93.81 285 ARG A C 1
ATOM 2347 O O . ARG A 1 285 ? 4.968 9.856 2.594 1.00 93.81 285 ARG A O 1
ATOM 2354 N N . PHE A 1 286 ? 6.283 8.976 0.998 1.00 94.06 286 PHE A N 1
ATOM 2355 C CA . PHE A 1 286 ? 7.533 9.148 1.745 1.00 94.06 286 PHE A CA 1
ATOM 2356 C C . PHE A 1 286 ? 7.902 10.625 1.911 1.00 94.06 286 PHE A C 1
ATOM 2358 O O . PHE A 1 286 ? 8.204 11.049 3.027 1.00 94.06 286 PHE A O 1
ATOM 2365 N N . ILE A 1 287 ? 7.832 11.408 0.830 1.00 91.50 287 ILE A N 1
ATOM 2366 C CA . ILE A 1 287 ? 8.157 12.839 0.839 1.00 91.50 287 ILE A CA 1
ATOM 2367 C C . ILE A 1 287 ? 7.189 13.599 1.751 1.00 91.50 287 ILE A C 1
ATOM 2369 O O . ILE A 1 287 ? 7.643 14.343 2.616 1.00 91.50 287 ILE A O 1
ATOM 2373 N N . ALA A 1 288 ? 5.880 13.340 1.657 1.00 90.88 288 ALA A N 1
ATOM 2374 C CA . ALA A 1 288 ? 4.882 13.938 2.545 1.00 90.88 288 ALA A CA 1
ATOM 2375 C C . ALA A 1 288 ? 5.199 13.659 4.024 1.00 90.88 288 ALA A C 1
ATOM 2377 O O . ALA A 1 288 ? 5.208 14.572 4.849 1.00 90.88 288 ALA A O 1
ATOM 2378 N N . TRP A 1 289 ? 5.534 12.410 4.370 1.00 91.50 289 TRP A N 1
ATOM 2379 C CA . TRP A 1 289 ? 5.936 12.059 5.735 1.00 91.50 289 TRP A CA 1
ATOM 2380 C C . TRP A 1 289 ? 7.233 12.756 6.173 1.00 91.50 289 TRP A C 1
ATOM 2382 O O . TRP A 1 289 ? 7.335 13.215 7.313 1.00 91.50 289 TRP A O 1
ATOM 2392 N N . TYR A 1 290 ? 8.219 12.852 5.281 1.00 89.56 290 TYR A N 1
ATOM 2393 C CA . TYR A 1 290 ? 9.487 13.523 5.554 1.00 89.56 290 TYR A CA 1
ATOM 2394 C C . TYR A 1 290 ? 9.290 15.021 5.826 1.00 89.56 290 TYR A C 1
ATOM 2396 O O . TYR A 1 290 ? 9.831 15.542 6.802 1.00 89.56 290 TYR A O 1
ATOM 2404 N N . CYS A 1 291 ? 8.458 15.685 5.019 1.00 87.25 291 CYS A N 1
ATOM 2405 C CA . CYS A 1 291 ? 8.066 17.083 5.187 1.00 87.25 291 CYS A CA 1
ATOM 2406 C C . CYS A 1 291 ? 7.355 17.323 6.526 1.00 87.25 291 CYS A C 1
ATOM 2408 O O . CYS A 1 291 ? 7.741 18.230 7.261 1.00 87.25 291 CYS A O 1
ATOM 2410 N N . ILE A 1 292 ? 6.394 16.465 6.900 1.00 86.88 292 ILE A N 1
ATOM 2411 C CA . ILE A 1 292 ? 5.697 16.541 8.199 1.00 86.88 292 ILE A CA 1
ATOM 2412 C C . ILE A 1 292 ? 6.692 16.445 9.364 1.00 86.88 292 ILE A C 1
ATOM 2414 O O . ILE A 1 292 ? 6.599 17.199 10.332 1.00 86.88 292 ILE A O 1
ATOM 2418 N N . LYS A 1 293 ? 7.674 15.539 9.274 1.00 85.81 293 LYS A N 1
ATOM 2419 C CA . LYS A 1 293 ? 8.661 15.322 10.341 1.00 85.81 293 LYS A CA 1
ATOM 2420 C C . LYS A 1 293 ? 9.658 16.478 10.489 1.00 85.81 293 LYS A C 1
ATOM 2422 O O . LYS A 1 293 ? 10.202 16.671 11.572 1.00 85.81 293 LYS A O 1
ATOM 2427 N N . LYS A 1 294 ? 9.907 17.238 9.420 1.00 79.25 294 LYS A N 1
ATOM 2428 C CA . LYS A 1 294 ? 10.869 18.349 9.383 1.00 79.25 294 LYS A CA 1
ATOM 2429 C C . LYS A 1 294 ? 10.262 19.731 9.664 1.00 79.25 294 LYS A C 1
ATOM 2431 O O . LYS A 1 294 ? 10.966 20.708 9.437 1.00 79.25 294 LYS A O 1
ATOM 2436 N N . ARG A 1 295 ? 9.015 19.826 10.156 1.00 62.50 295 ARG A N 1
ATOM 2437 C CA . ARG A 1 295 ? 8.270 21.077 10.449 1.00 62.50 295 ARG A CA 1
ATOM 2438 C C . ARG A 1 295 ? 9.118 22.160 11.153 1.00 62.50 295 ARG A C 1
ATOM 2440 O O . ARG A 1 295 ? 9.148 22.257 12.375 1.00 62.50 295 ARG A O 1
ATOM 2447 N N . ARG A 1 296 ? 9.813 22.967 10.349 1.00 51.53 296 ARG A N 1
ATOM 2448 C CA . ARG A 1 296 ? 10.576 24.170 10.723 1.00 51.53 296 ARG A CA 1
ATOM 2449 C C . ARG A 1 296 ? 10.561 25.244 9.627 1.00 51.53 296 ARG A C 1
ATOM 2451 O O . ARG A 1 296 ? 11.232 26.252 9.782 1.00 51.53 296 ARG A O 1
ATOM 2458 N N . VAL A 1 297 ? 9.836 25.035 8.523 1.00 49.00 297 VAL A N 1
ATOM 2459 C CA . VAL A 1 297 ? 9.864 25.930 7.356 1.00 49.00 297 VAL A CA 1
ATOM 2460 C C . VAL A 1 297 ? 8.434 26.291 6.947 1.00 49.00 297 VAL A C 1
ATOM 2462 O O . VAL A 1 297 ? 7.580 25.410 6.821 1.00 49.00 297 VAL A O 1
ATOM 2465 N N . VAL A 1 298 ? 8.189 27.588 6.762 1.00 47.50 298 VAL A N 1
ATOM 2466 C CA . VAL A 1 298 ? 6.971 28.175 6.177 1.00 47.50 298 VAL A CA 1
ATOM 2467 C C . VAL A 1 298 ? 6.828 27.672 4.722 1.00 47.50 298 VAL A C 1
ATOM 2469 O O . VAL A 1 298 ? 7.837 27.401 4.079 1.00 47.50 298 VAL A O 1
ATOM 2472 N N . ASN A 1 299 ? 5.608 27.480 4.205 1.00 62.69 299 ASN A N 1
ATOM 2473 C CA . ASN A 1 299 ? 5.270 26.857 2.897 1.00 62.69 299 ASN A CA 1
ATOM 2474 C C . ASN A 1 299 ? 5.340 25.317 2.778 1.00 62.69 299 ASN A C 1
ATOM 2476 O O . ASN A 1 299 ? 5.031 24.770 1.716 1.00 62.69 299 ASN A O 1
ATOM 2480 N N . VAL A 1 300 ? 5.666 24.576 3.842 1.00 74.81 300 VAL A N 1
ATOM 2481 C CA . VAL A 1 300 ? 5.705 23.097 3.782 1.00 74.81 300 VAL A CA 1
ATOM 2482 C C . VAL A 1 300 ? 4.304 22.464 3.753 1.00 74.81 300 VAL A C 1
ATOM 2484 O O . VAL A 1 300 ? 4.149 21.361 3.235 1.00 74.81 300 VAL A O 1
ATOM 2487 N N . GLU A 1 301 ? 3.268 23.148 4.242 1.00 81.75 301 GLU A N 1
ATOM 2488 C CA . GLU A 1 301 ? 1.906 22.587 4.314 1.00 81.75 301 GLU A CA 1
ATOM 2489 C C . GLU A 1 301 ? 1.277 22.393 2.931 1.00 81.75 301 GLU A C 1
ATOM 2491 O O . GLU A 1 301 ? 0.839 21.288 2.613 1.00 81.75 301 GLU A O 1
ATOM 2496 N N . ARG A 1 302 ? 1.385 23.395 2.049 1.00 84.44 302 ARG A N 1
ATOM 2497 C CA . ARG A 1 302 ? 0.972 23.274 0.640 1.00 84.44 302 ARG A CA 1
ATOM 2498 C C . ARG A 1 302 ? 1.694 22.128 -0.077 1.00 84.44 302 ARG A C 1
ATOM 2500 O O . ARG A 1 302 ? 1.104 21.433 -0.902 1.00 84.44 302 ARG A O 1
ATOM 2507 N N . LEU A 1 303 ? 2.972 21.910 0.241 1.00 84.56 303 LEU A N 1
ATOM 2508 C CA . LEU A 1 303 ? 3.762 20.816 -0.327 1.00 84.56 303 LEU A CA 1
ATOM 2509 C C . LEU A 1 303 ? 3.288 19.445 0.185 1.00 84.56 303 LEU A C 1
ATOM 2511 O O . LEU A 1 303 ? 3.211 18.492 -0.589 1.00 84.56 303 LEU A O 1
ATOM 2515 N N . ILE A 1 304 ? 2.941 19.341 1.472 1.00 87.88 304 ILE A N 1
ATOM 2516 C CA . ILE A 1 304 ? 2.372 18.120 2.060 1.00 87.88 304 ILE A CA 1
ATOM 2517 C C . ILE A 1 304 ? 1.043 17.777 1.382 1.00 87.88 304 ILE A C 1
ATOM 2519 O O . ILE A 1 304 ? 0.868 16.635 0.953 1.00 87.88 304 ILE A O 1
ATOM 2523 N N . GLU A 1 305 ? 0.142 18.750 1.241 1.00 90.62 305 GLU A N 1
ATOM 2524 C CA . GLU A 1 305 ? -1.148 18.558 0.569 1.00 90.62 305 GLU A CA 1
ATOM 2525 C C . GLU A 1 305 ? -0.974 18.133 -0.888 1.00 90.62 305 GLU A C 1
ATOM 2527 O O . GLU A 1 305 ? -1.622 17.186 -1.338 1.00 90.62 305 GLU A O 1
ATOM 2532 N N . LEU A 1 306 ? -0.048 18.765 -1.619 1.00 91.81 306 LEU A N 1
ATOM 2533 C CA . LEU A 1 306 ? 0.280 18.386 -2.992 1.00 91.81 306 LEU A CA 1
ATOM 2534 C C . LEU A 1 306 ? 0.675 16.906 -3.084 1.00 91.81 306 LEU A C 1
ATOM 2536 O O . LEU A 1 306 ? 0.130 16.178 -3.914 1.00 91.81 306 LEU A O 1
ATOM 2540 N N . PHE A 1 307 ? 1.590 16.438 -2.230 1.00 92.69 307 PHE A N 1
ATOM 2541 C CA . PHE A 1 307 ? 2.051 15.047 -2.265 1.00 92.69 307 PHE A CA 1
ATOM 2542 C C . PHE A 1 307 ? 1.000 14.044 -1.773 1.00 92.69 307 PHE A C 1
ATOM 2544 O O . PHE A 1 307 ? 0.938 12.933 -2.301 1.00 92.69 307 PHE A O 1
ATOM 2551 N N . GLN A 1 308 ? 0.147 14.410 -0.814 1.00 93.56 308 GLN A N 1
ATOM 2552 C CA . GLN A 1 308 ? -0.983 13.571 -0.392 1.00 93.56 308 GLN A CA 1
ATOM 2553 C C . GLN A 1 308 ? -2.034 13.445 -1.501 1.00 93.56 308 GLN A C 1
ATOM 2555 O O . GLN A 1 308 ? -2.505 12.343 -1.801 1.00 93.56 308 GLN A O 1
ATOM 2560 N N . ASN A 1 309 ? -2.351 14.553 -2.172 1.00 94.88 309 ASN A N 1
ATOM 2561 C CA . ASN A 1 309 ? -3.237 14.554 -3.330 1.00 94.88 309 ASN A CA 1
ATOM 2562 C C . ASN A 1 309 ? -2.642 13.714 -4.462 1.00 94.88 309 ASN A C 1
ATOM 2564 O O . ASN A 1 309 ? -3.334 12.851 -5.007 1.00 94.88 309 ASN A O 1
ATOM 2568 N N . LEU A 1 310 ? -1.349 13.875 -4.750 1.00 94.19 310 LEU A N 1
ATOM 2569 C CA . LEU A 1 310 ? -0.644 13.089 -5.757 1.00 94.19 310 LEU A CA 1
ATOM 2570 C C . LEU A 1 310 ? -0.655 11.589 -5.425 1.00 94.19 310 LEU A C 1
ATOM 2572 O O . LEU A 1 310 ? -0.972 10.779 -6.294 1.00 94.19 310 LEU A O 1
ATOM 2576 N N . GLU A 1 311 ? -0.394 11.203 -4.171 1.00 94.56 311 GLU A N 1
ATOM 2577 C CA . GLU A 1 311 ? -0.527 9.812 -3.717 1.00 94.56 311 GLU A CA 1
ATOM 2578 C C . GLU A 1 311 ? -1.939 9.277 -4.001 1.00 94.56 311 GLU A C 1
ATOM 2580 O O . GLU A 1 311 ? -2.096 8.190 -4.569 1.00 94.56 311 GLU A O 1
ATOM 2585 N N . SER A 1 312 ? -2.968 10.038 -3.620 1.00 93.81 312 SER A N 1
ATOM 2586 C CA . SER A 1 312 ? -4.364 9.618 -3.742 1.00 93.81 312 SER A CA 1
ATOM 2587 C C . SER A 1 312 ? -4.797 9.429 -5.202 1.00 93.81 312 SER A C 1
ATOM 2589 O O . SER A 1 312 ? -5.396 8.401 -5.536 1.00 93.81 312 SER A O 1
ATOM 2591 N N . VAL A 1 313 ? -4.422 10.361 -6.087 1.00 94.75 313 VAL A N 1
ATOM 2592 C CA . VAL A 1 313 ? -4.730 10.319 -7.522 1.00 94.75 313 VAL A CA 1
ATOM 2593 C C . VAL A 1 313 ? -3.989 9.163 -8.183 1.00 94.75 313 VAL A C 1
ATOM 2595 O O . VAL A 1 313 ? -4.608 8.364 -8.885 1.00 94.75 313 VAL A O 1
ATOM 2598 N N . MET A 1 314 ? -2.691 8.999 -7.910 1.00 95.12 314 MET A N 1
ATOM 2599 C CA . MET A 1 314 ? -1.904 7.897 -8.475 1.00 95.12 314 MET A CA 1
ATOM 2600 C C . MET A 1 314 ? -2.427 6.532 -8.019 1.00 95.12 314 MET A C 1
ATOM 2602 O O . MET A 1 314 ? -2.506 5.599 -8.819 1.00 95.12 314 MET A O 1
ATOM 2606 N N . SER A 1 315 ? -2.859 6.417 -6.760 1.00 93.25 315 SER A N 1
ATOM 2607 C CA . SER A 1 315 ? -3.512 5.213 -6.237 1.00 93.25 315 SER A CA 1
ATOM 2608 C C . SER A 1 315 ? -4.802 4.888 -6.994 1.00 93.25 315 SER A C 1
ATOM 2610 O O . SER A 1 315 ? -4.994 3.752 -7.433 1.00 93.25 315 SER A O 1
ATOM 2612 N N . LEU A 1 316 ? -5.674 5.882 -7.193 1.00 93.69 316 LEU A N 1
ATOM 2613 C CA . LEU A 1 316 ? -6.947 5.701 -7.890 1.00 93.69 316 LEU A CA 1
ATOM 2614 C C . LEU A 1 316 ? -6.747 5.316 -9.362 1.00 93.69 316 LEU A C 1
ATOM 2616 O O . LEU A 1 316 ? -7.341 4.340 -9.821 1.00 93.69 316 LEU A O 1
ATOM 2620 N N . THR A 1 317 ? -5.872 6.027 -10.077 1.00 93.81 317 THR A N 1
ATOM 2621 C CA . THR A 1 317 ? -5.552 5.756 -11.488 1.00 93.81 317 THR A CA 1
ATOM 2622 C C . THR A 1 317 ? -5.051 4.327 -11.680 1.00 93.81 317 THR A C 1
ATOM 2624 O O . THR A 1 317 ? -5.489 3.622 -12.589 1.00 93.81 317 THR A O 1
ATOM 2627 N N . ARG A 1 318 ? -4.181 3.847 -10.784 1.00 93.88 318 ARG A N 1
ATOM 2628 C CA . ARG A 1 318 ? -3.672 2.469 -10.827 1.00 93.88 318 ARG A CA 1
ATOM 2629 C C . ARG A 1 318 ? -4.757 1.425 -10.616 1.00 93.88 318 ARG A C 1
ATOM 2631 O O . ARG A 1 318 ? -4.770 0.430 -11.335 1.00 93.88 318 ARG A O 1
ATOM 2638 N N . LYS A 1 319 ? -5.665 1.641 -9.658 1.00 92.44 319 LYS A N 1
ATOM 2639 C CA . LYS A 1 319 ? -6.819 0.748 -9.462 1.00 92.44 319 LYS A CA 1
ATOM 2640 C C . LYS A 1 319 ? -7.676 0.689 -10.725 1.00 92.44 319 LYS A C 1
ATOM 2642 O O . LYS A 1 319 ? -8.020 -0.400 -11.167 1.00 92.44 319 LYS A O 1
ATOM 2647 N N . GLY A 1 320 ? -7.924 1.838 -11.358 1.00 93.06 320 GLY A N 1
ATOM 2648 C CA . GLY A 1 320 ? -8.630 1.914 -12.639 1.00 93.06 320 GLY A CA 1
ATOM 2649 C C . GLY A 1 320 ? -7.968 1.079 -13.739 1.00 93.06 320 GLY A C 1
ATOM 2650 O O . GLY A 1 320 ? -8.624 0.258 -14.369 1.00 93.06 320 GLY A O 1
ATOM 2651 N N . MET A 1 321 ? -6.651 1.205 -13.921 1.00 91.75 321 MET A N 1
ATOM 2652 C CA . MET A 1 321 ? -5.908 0.438 -14.936 1.00 91.75 321 MET A CA 1
ATOM 2653 C C . MET A 1 321 ? -5.850 -1.076 -14.682 1.00 91.75 321 MET A C 1
ATOM 2655 O O . MET A 1 321 ? -5.519 -1.839 -15.590 1.00 91.75 321 MET A O 1
ATOM 2659 N N . ARG A 1 322 ? -6.116 -1.522 -13.450 1.00 90.31 322 ARG A N 1
ATOM 2660 C CA . ARG A 1 322 ? -6.116 -2.943 -13.070 1.00 90.31 322 ARG A CA 1
ATOM 2661 C C . ARG A 1 322 ? -7.496 -3.586 -13.162 1.00 90.31 322 ARG A C 1
ATOM 2663 O O . ARG A 1 322 ? -7.615 -4.795 -12.944 1.00 90.31 322 ARG A O 1
ATOM 2670 N N . LEU A 1 323 ? -8.521 -2.812 -13.507 1.00 92.75 323 LEU A N 1
ATOM 2671 C CA . LEU A 1 323 ? -9.872 -3.319 -13.671 1.00 92.75 323 LEU A CA 1
ATOM 2672 C C . LEU A 1 323 ? -9.886 -4.467 -14.693 1.00 92.75 323 LEU A C 1
ATOM 2674 O O . LEU A 1 323 ? -9.300 -4.373 -15.767 1.00 92.75 323 LEU A O 1
ATOM 2678 N N . GLY A 1 324 ? -10.491 -5.596 -14.316 1.00 90.00 324 GLY A N 1
ATOM 2679 C CA . GLY A 1 324 ? -10.546 -6.803 -15.154 1.00 90.00 324 GLY A CA 1
ATOM 2680 C C . GLY A 1 324 ? -9.318 -7.723 -15.089 1.00 90.00 324 GLY A C 1
ATOM 2681 O O . GLY A 1 324 ? -9.409 -8.870 -15.517 1.00 90.00 324 GLY A O 1
ATOM 2682 N N . ARG A 1 325 ? -8.202 -7.311 -14.465 1.00 91.56 325 ARG A N 1
ATOM 2683 C CA . ARG A 1 325 ? -6.978 -8.139 -14.358 1.00 91.56 325 ARG A CA 1
ATOM 2684 C C . ARG A 1 325 ? -7.165 -9.449 -13.591 1.00 91.56 325 ARG A C 1
ATOM 2686 O O . ARG A 1 325 ? -6.321 -10.328 -13.704 1.00 91.56 325 ARG A O 1
ATOM 2693 N N . PHE A 1 326 ? -8.244 -9.607 -12.820 1.00 94.62 326 PHE A N 1
ATOM 2694 C CA . PHE A 1 326 ? -8.552 -10.874 -12.148 1.00 94.62 326 PHE A CA 1
ATOM 2695 C C . PHE A 1 326 ? -8.699 -12.035 -13.149 1.00 94.62 326 PHE A C 1
ATOM 2697 O O . PHE A 1 326 ? -8.299 -13.151 -12.831 1.00 94.62 326 PHE A O 1
ATOM 2704 N N . VAL A 1 327 ? -9.191 -11.772 -14.368 1.00 95.31 327 VAL A N 1
ATOM 2705 C CA . VAL A 1 327 ? -9.357 -12.787 -15.424 1.00 95.31 327 VAL A CA 1
ATOM 2706 C C . VAL A 1 327 ? -8.007 -13.342 -15.881 1.00 95.31 327 VAL A C 1
ATOM 2708 O O . VAL A 1 327 ? -7.872 -14.555 -16.037 1.00 95.31 327 VAL A O 1
ATOM 2711 N N . ASP A 1 328 ? -6.986 -12.485 -16.002 1.00 93.69 328 ASP A N 1
ATOM 2712 C CA . ASP A 1 328 ? -5.619 -12.915 -16.327 1.00 93.69 328 ASP A CA 1
ATOM 2713 C C . ASP A 1 328 ? -5.105 -13.921 -15.289 1.00 93.69 328 ASP A C 1
ATOM 2715 O O . ASP A 1 328 ? -4.522 -14.944 -15.639 1.00 93.69 328 ASP A O 1
ATOM 2719 N N . TYR A 1 329 ? -5.376 -13.671 -14.005 1.00 94.81 329 TYR A N 1
ATOM 2720 C CA . TYR A 1 329 ? -4.963 -14.568 -12.928 1.00 94.81 329 TYR A CA 1
ATOM 2721 C C . TYR A 1 329 ? -5.786 -15.857 -12.883 1.00 94.81 329 TYR A C 1
ATOM 2723 O O . TYR A 1 329 ? -5.223 -16.909 -12.599 1.00 94.81 329 TYR A O 1
ATOM 2731 N N . VAL A 1 330 ? -7.083 -15.822 -13.214 1.00 95.88 330 VAL A N 1
ATOM 2732 C CA . VAL A 1 330 ? -7.883 -17.051 -13.393 1.00 95.88 330 VAL A CA 1
ATOM 2733 C C . VAL A 1 330 ? -7.279 -17.923 -14.494 1.00 95.88 330 VAL A C 1
ATOM 2735 O O . VAL A 1 330 ? -7.147 -19.132 -14.310 1.00 95.88 330 VAL A O 1
ATOM 2738 N N . LYS A 1 331 ? -6.839 -17.324 -15.606 1.00 96.38 331 LYS A N 1
ATOM 2739 C CA . LYS A 1 331 ? -6.119 -18.056 -16.652 1.00 96.38 331 LYS A CA 1
ATOM 2740 C C . LYS A 1 331 ? -4.819 -18.672 -16.117 1.00 96.38 331 LYS A C 1
ATOM 2742 O O . LYS A 1 331 ? -4.581 -19.852 -16.356 1.00 96.38 331 LYS A O 1
ATOM 2747 N N . SER A 1 332 ? -4.033 -17.933 -15.331 1.00 93.25 332 SER A N 1
ATOM 2748 C CA . SER A 1 332 ? -2.819 -18.472 -14.694 1.00 93.25 332 SER A CA 1
ATOM 2749 C C . SER A 1 332 ? -3.101 -19.645 -13.744 1.00 93.25 332 SER A C 1
ATOM 2751 O O . SER A 1 332 ? -2.296 -20.570 -13.660 1.00 93.25 332 SER A O 1
ATOM 2753 N N . VAL A 1 333 ? -4.259 -19.671 -13.068 1.00 95.38 333 VAL A N 1
ATOM 2754 C CA . VAL A 1 333 ? -4.690 -20.847 -12.287 1.00 95.38 333 VAL A CA 1
ATOM 2755 C C . VAL A 1 333 ? -4.880 -22.060 -13.199 1.00 95.38 333 VAL A C 1
ATOM 2757 O O . VAL A 1 333 ? -4.394 -23.142 -12.879 1.00 95.38 333 VAL A O 1
ATOM 2760 N N . LEU A 1 334 ? -5.536 -21.900 -14.350 1.00 94.94 334 LEU A N 1
ATOM 2761 C CA . LEU A 1 334 ? -5.754 -23.001 -15.297 1.00 94.94 334 LEU A CA 1
ATOM 2762 C C . LEU A 1 334 ? -4.437 -23.528 -15.890 1.00 94.94 334 LEU A C 1
ATOM 2764 O O . LEU A 1 334 ? -4.244 -24.738 -16.025 1.00 94.94 334 LEU A O 1
ATOM 2768 N N . GLU A 1 335 ? -3.508 -22.625 -16.201 1.00 93.44 335 GLU A N 1
ATOM 2769 C CA . GLU A 1 335 ? -2.169 -22.974 -16.686 1.00 93.44 335 GLU A CA 1
ATOM 2770 C C . GLU A 1 335 ? -1.369 -23.747 -15.622 1.00 93.44 335 GLU A C 1
ATOM 2772 O O . GLU A 1 335 ? -0.651 -24.689 -15.959 1.00 93.44 335 GLU A O 1
ATOM 2777 N N . SER A 1 336 ? -1.567 -23.449 -14.331 1.00 92.12 336 SER A N 1
ATOM 2778 C CA . SER A 1 336 ? -0.861 -24.133 -13.238 1.00 92.12 336 SER A CA 1
ATOM 2779 C C . SER A 1 336 ? -1.149 -25.639 -13.149 1.00 92.12 336 SER A C 1
ATOM 2781 O O . SER A 1 336 ? -0.273 -26.409 -12.747 1.00 92.12 336 SER A O 1
ATOM 2783 N N . PHE A 1 337 ? -2.331 -26.091 -13.590 1.00 90.56 337 PHE A N 1
ATOM 2784 C CA . PHE A 1 337 ? -2.683 -27.516 -13.618 1.00 90.56 337 PHE A CA 1
ATOM 2785 C C . PHE A 1 337 ? -1.884 -28.318 -14.653 1.00 90.56 337 PHE A C 1
ATOM 2787 O O . PHE A 1 337 ? -1.755 -29.533 -14.514 1.00 90.56 337 PHE A O 1
ATOM 2794 N N . HIS A 1 338 ? -1.323 -27.654 -15.668 1.00 92.50 338 HIS A N 1
ATOM 2795 C CA . HIS A 1 338 ? -0.540 -28.292 -16.729 1.00 92.50 338 HIS A CA 1
ATOM 2796 C C . HIS A 1 338 ? 0.950 -28.435 -16.368 1.00 92.50 338 HIS A C 1
ATOM 2798 O O . HIS A 1 338 ? 1.720 -29.046 -17.112 1.00 92.50 338 HIS A O 1
ATOM 2804 N N . ILE A 1 339 ? 1.380 -27.897 -15.221 1.00 90.19 339 ILE A N 1
ATOM 2805 C CA . ILE A 1 339 ? 2.770 -27.980 -14.767 1.00 90.19 339 ILE A CA 1
ATOM 2806 C C . ILE A 1 339 ? 3.093 -29.421 -14.347 1.00 90.19 339 ILE A C 1
ATOM 2808 O O . ILE A 1 339 ? 2.471 -29.993 -13.453 1.00 90.19 339 ILE A O 1
ATOM 2812 N N . ARG A 1 340 ? 4.130 -30.004 -14.968 1.00 86.88 340 ARG A N 1
ATOM 2813 C CA . ARG A 1 340 ? 4.537 -31.412 -14.778 1.00 86.88 340 ARG A CA 1
ATOM 2814 C C . ARG A 1 340 ? 4.815 -31.771 -13.314 1.00 86.88 340 ARG A C 1
ATOM 2816 O O . ARG A 1 340 ? 4.468 -32.860 -12.862 1.00 86.88 340 ARG A O 1
ATOM 2823 N N . ASN A 1 341 ? 5.460 -30.874 -12.567 1.00 88.75 341 ASN A N 1
ATOM 2824 C CA . ASN A 1 341 ? 5.720 -31.078 -11.145 1.00 88.75 341 ASN A CA 1
ATOM 2825 C C . ASN A 1 341 ? 4.516 -30.617 -10.315 1.00 88.75 341 ASN A C 1
ATOM 2827 O O . ASN A 1 341 ? 4.324 -29.419 -10.116 1.00 88.75 341 ASN A O 1
ATOM 2831 N N . LYS A 1 342 ? 3.761 -31.578 -9.765 1.00 87.44 342 LYS A N 1
ATOM 2832 C CA . LYS A 1 342 ? 2.542 -31.312 -8.984 1.00 87.44 342 LYS A CA 1
ATOM 2833 C C . LYS A 1 342 ? 2.760 -30.343 -7.818 1.00 87.44 342 LYS A C 1
ATOM 2835 O O . LYS A 1 342 ? 1.921 -29.485 -7.598 1.00 87.44 342 LYS A O 1
ATOM 2840 N N . ARG A 1 343 ? 3.873 -30.441 -7.075 1.00 88.00 343 ARG A N 1
ATOM 2841 C CA . ARG A 1 343 ? 4.116 -29.563 -5.909 1.00 88.00 343 ARG A CA 1
ATOM 2842 C C . ARG A 1 343 ? 4.294 -28.105 -6.329 1.00 88.00 343 ARG A C 1
ATOM 2844 O O . ARG A 1 343 ? 3.718 -27.212 -5.717 1.00 88.00 343 ARG A O 1
ATOM 2851 N N . ILE A 1 344 ? 5.081 -27.892 -7.381 1.00 88.00 344 ILE A N 1
ATOM 2852 C CA . ILE A 1 344 ? 5.350 -26.568 -7.946 1.00 88.00 344 ILE A CA 1
ATOM 2853 C C . ILE A 1 344 ? 4.073 -26.012 -8.595 1.00 88.00 344 ILE A C 1
ATOM 2855 O O . ILE A 1 344 ? 3.700 -24.875 -8.320 1.00 88.00 344 ILE A O 1
ATOM 2859 N N . GLY A 1 345 ? 3.348 -26.842 -9.353 1.00 90.81 345 GLY A N 1
ATOM 2860 C CA . GLY A 1 345 ? 2.062 -26.488 -9.955 1.00 90.81 345 GLY A CA 1
ATOM 2861 C C . GLY A 1 345 ? 1.022 -26.041 -8.929 1.00 90.81 345 GLY A C 1
ATOM 2862 O O . GLY A 1 345 ? 0.441 -24.970 -9.079 1.00 90.81 345 GLY A O 1
ATOM 2863 N N . THR A 1 346 ? 0.851 -26.784 -7.828 1.00 92.75 346 THR A N 1
ATOM 2864 C CA . THR A 1 346 ? -0.065 -26.390 -6.745 1.00 92.75 346 THR A CA 1
ATOM 2865 C C . THR A 1 346 ? 0.331 -25.056 -6.111 1.00 92.75 346 THR A C 1
ATOM 2867 O O . THR A 1 346 ? -0.542 -24.237 -5.834 1.00 92.75 346 THR A O 1
ATOM 2870 N N . LEU A 1 347 ? 1.627 -24.803 -5.892 1.00 94.12 347 LEU A N 1
ATOM 2871 C CA . LEU A 1 347 ? 2.095 -23.535 -5.324 1.00 94.12 347 LEU A CA 1
ATOM 2872 C C . LEU A 1 347 ? 1.785 -22.350 -6.249 1.00 94.12 347 LEU A C 1
ATOM 2874 O O . LEU A 1 347 ? 1.221 -21.356 -5.792 1.00 94.12 347 LEU A O 1
ATOM 2878 N N . PHE A 1 348 ? 2.092 -22.468 -7.544 1.00 93.69 348 PHE A N 1
ATOM 2879 C CA . PHE A 1 348 ? 1.755 -21.441 -8.534 1.00 93.69 348 PHE A CA 1
ATOM 2880 C C . PHE A 1 348 ? 0.244 -21.238 -8.667 1.00 93.69 348 PHE A C 1
ATOM 2882 O O . PHE A 1 348 ? -0.215 -20.097 -8.713 1.00 93.69 348 PHE A O 1
ATOM 2889 N N . GLY A 1 349 ? -0.537 -22.321 -8.636 1.00 94.69 349 GLY A N 1
ATOM 2890 C CA . GLY A 1 349 ? -1.996 -22.262 -8.634 1.00 94.69 349 GLY A CA 1
ATOM 2891 C C . GLY A 1 349 ? -2.545 -21.501 -7.428 1.00 94.69 349 GLY A C 1
ATOM 2892 O O . GLY A 1 349 ? -3.360 -20.599 -7.594 1.00 94.69 349 GLY A O 1
ATOM 2893 N N . LEU A 1 350 ? -2.054 -21.785 -6.216 1.00 96.31 350 LEU A N 1
ATOM 2894 C CA . LEU A 1 350 ? -2.464 -21.071 -4.999 1.00 96.31 350 LEU A CA 1
ATOM 2895 C C . LEU A 1 350 ? -2.082 -19.585 -5.036 1.00 96.31 350 LEU A C 1
ATOM 2897 O O . LEU A 1 350 ? -2.892 -18.739 -4.649 1.00 96.31 350 LEU A O 1
ATOM 2901 N N . ILE A 1 351 ? -0.885 -19.254 -5.533 1.00 96.19 351 ILE A N 1
ATOM 2902 C CA . ILE A 1 351 ? -0.460 -17.864 -5.761 1.00 96.19 351 ILE A CA 1
ATOM 2903 C C . ILE A 1 351 ? -1.442 -17.164 -6.709 1.00 96.19 351 ILE A C 1
ATOM 2905 O O . ILE A 1 351 ? -1.942 -16.087 -6.377 1.00 96.19 351 ILE A O 1
ATOM 2909 N N . ALA A 1 352 ? -1.763 -17.785 -7.846 1.00 96.19 352 ALA A N 1
ATOM 2910 C CA . ALA A 1 352 ? -2.664 -17.226 -8.850 1.00 96.19 352 ALA A CA 1
ATOM 2911 C C . ALA A 1 352 ? -4.109 -17.081 -8.334 1.00 96.19 352 ALA A C 1
ATOM 2913 O O . ALA A 1 352 ? -4.758 -16.068 -8.600 1.00 96.19 352 ALA A O 1
ATOM 2914 N N . VAL A 1 353 ? -4.600 -18.023 -7.518 1.00 97.31 353 VAL A N 1
ATOM 2915 C CA . VAL A 1 353 ? -5.903 -17.908 -6.836 1.00 97.31 353 VAL A CA 1
ATOM 2916 C C . VAL A 1 353 ? -5.918 -16.690 -5.913 1.00 97.31 353 VAL A C 1
ATOM 2918 O O . VAL A 1 353 ? -6.846 -15.883 -5.976 1.00 97.31 353 VAL A O 1
ATOM 2921 N N . CYS A 1 354 ? -4.880 -16.511 -5.090 1.00 97.25 354 CYS A N 1
ATOM 2922 C CA . CYS A 1 354 ? -4.805 -15.364 -4.185 1.00 97.25 354 CYS A CA 1
ATOM 2923 C C . CYS A 1 354 ? -4.716 -14.038 -4.957 1.00 97.25 354 CYS A C 1
ATOM 2925 O O . CYS A 1 354 ? -5.387 -13.075 -4.591 1.00 97.25 354 CYS A O 1
ATOM 2927 N N . GLN A 1 355 ? -3.949 -13.986 -6.051 1.00 96.00 355 GLN A N 1
ATOM 2928 C CA . GLN A 1 355 ? -3.883 -12.816 -6.935 1.00 96.00 355 GLN A CA 1
ATOM 2929 C C . GLN A 1 355 ? -5.240 -12.488 -7.564 1.00 96.00 355 GLN A C 1
ATOM 2931 O O . GLN A 1 355 ? -5.636 -11.322 -7.599 1.00 96.00 355 GLN A O 1
ATOM 2936 N N . SER A 1 356 ? -5.965 -13.508 -8.028 1.00 96.88 356 SER A N 1
ATOM 2937 C CA . SER A 1 356 ? -7.296 -13.350 -8.612 1.00 96.88 356 SER A CA 1
ATOM 2938 C C . SER A 1 356 ? -8.292 -12.792 -7.595 1.00 96.88 356 SER A C 1
ATOM 2940 O O . SER A 1 356 ? -8.935 -11.776 -7.859 1.00 96.88 356 SER A O 1
ATOM 2942 N N . LEU A 1 357 ? -8.351 -13.379 -6.393 1.00 96.25 357 LEU A N 1
ATOM 2943 C CA . LEU A 1 357 ? -9.219 -12.907 -5.309 1.00 96.25 357 LEU A CA 1
ATOM 2944 C C . LEU A 1 357 ? -8.859 -11.488 -4.857 1.00 96.25 357 LEU A C 1
ATOM 2946 O O . LEU A 1 357 ? -9.750 -10.661 -4.666 1.00 96.25 357 LEU A O 1
ATOM 2950 N N . PHE A 1 358 ? -7.565 -11.179 -4.739 1.00 95.94 358 PHE A N 1
ATOM 2951 C CA . PHE A 1 358 ? -7.095 -9.832 -4.421 1.00 95.94 358 PHE A CA 1
ATOM 2952 C C . PHE A 1 358 ? -7.590 -8.810 -5.451 1.00 95.94 358 PHE A C 1
ATOM 2954 O O . PHE A 1 358 ? -8.182 -7.798 -5.077 1.00 95.94 358 PHE A O 1
ATOM 2961 N N . MET A 1 359 ? -7.389 -9.084 -6.744 1.00 95.50 359 MET A N 1
ATOM 2962 C CA . MET A 1 359 ? -7.820 -8.183 -7.817 1.00 95.50 359 MET A CA 1
ATOM 2963 C C . MET A 1 359 ? -9.342 -8.072 -7.902 1.00 95.50 359 MET A C 1
ATOM 2965 O O . MET A 1 359 ? -9.862 -6.997 -8.192 1.00 95.50 359 MET A O 1
ATOM 2969 N N . LEU A 1 360 ? -10.072 -9.156 -7.631 1.00 95.38 360 LEU A N 1
ATOM 2970 C CA . LEU A 1 360 ? -11.530 -9.137 -7.581 1.00 95.38 360 LEU A CA 1
ATOM 2971 C C . LEU A 1 360 ? -12.028 -8.209 -6.466 1.00 95.38 360 LEU A C 1
ATOM 2973 O O . LEU A 1 360 ? -12.852 -7.332 -6.722 1.00 95.38 360 LEU A O 1
ATOM 2977 N N . PHE A 1 361 ? -11.501 -8.351 -5.248 1.00 95.25 361 PHE A N 1
ATOM 2978 C CA . PHE A 1 361 ? -11.871 -7.485 -4.127 1.00 95.25 361 PHE A CA 1
ATOM 2979 C C . PHE A 1 361 ? -11.457 -6.027 -4.352 1.00 95.25 361 PHE A C 1
ATOM 2981 O O . PHE A 1 361 ? -12.228 -5.128 -4.011 1.00 95.25 361 PHE A O 1
ATOM 2988 N N . ASP A 1 362 ? -10.295 -5.771 -4.964 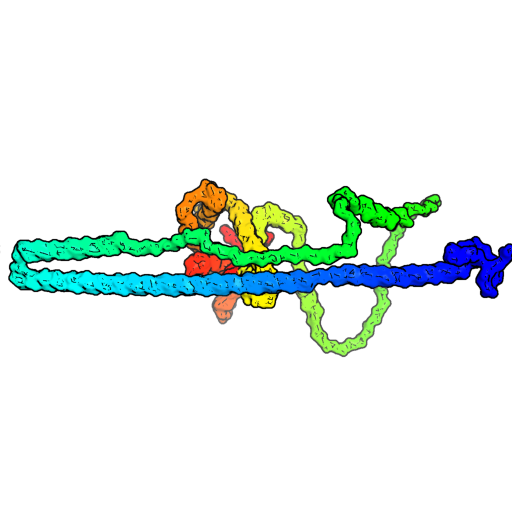1.00 94.69 362 ASP A N 1
ATOM 2989 C CA . ASP A 1 362 ? -9.867 -4.408 -5.307 1.00 94.69 362 ASP A CA 1
ATOM 2990 C C . ASP A 1 362 ? -10.831 -3.758 -6.313 1.00 94.69 362 ASP A C 1
ATOM 2992 O O . ASP A 1 362 ? -11.244 -2.613 -6.119 1.00 94.69 362 ASP A O 1
ATOM 2996 N N . ASN A 1 363 ? -11.278 -4.514 -7.324 1.00 94.88 363 ASN A N 1
ATOM 2997 C CA . ASN A 1 363 ? -12.260 -4.049 -8.306 1.00 94.88 363 ASN A CA 1
ATOM 2998 C C . ASN A 1 363 ? -13.632 -3.782 -7.672 1.00 94.88 363 ASN A C 1
ATOM 3000 O O . ASN A 1 363 ? -14.247 -2.759 -7.963 1.00 94.88 363 ASN A O 1
ATOM 3004 N N . LEU A 1 364 ? -14.104 -4.646 -6.767 1.00 94.56 364 LEU A N 1
ATOM 3005 C CA . LEU A 1 364 ? -15.357 -4.416 -6.038 1.00 94.56 364 LEU A CA 1
ATOM 3006 C C . LEU A 1 364 ? -15.284 -3.146 -5.175 1.00 94.56 364 LEU A C 1
ATOM 3008 O O . LEU A 1 364 ? -16.209 -2.333 -5.186 1.00 94.56 364 LEU A O 1
ATOM 3012 N N . LEU A 1 365 ? -14.170 -2.929 -4.470 1.00 94.12 365 LEU A N 1
ATOM 3013 C CA . LEU A 1 365 ? -13.944 -1.707 -3.691 1.00 94.12 365 LEU A CA 1
ATOM 3014 C C . LEU A 1 365 ? -13.844 -0.455 -4.573 1.00 94.12 365 LEU A C 1
ATOM 3016 O O . LEU A 1 365 ? -14.266 0.627 -4.156 1.00 94.12 365 LEU A O 1
ATOM 3020 N N . LEU A 1 366 ? -13.315 -0.581 -5.791 1.00 94.06 366 LEU A N 1
ATOM 3021 C CA . LEU A 1 366 ? -13.301 0.503 -6.770 1.00 94.06 366 LEU A CA 1
ATOM 3022 C C . LEU A 1 366 ? -14.719 0.842 -7.257 1.00 94.06 366 LEU A C 1
ATOM 3024 O O . LEU A 1 366 ? -15.099 2.012 -7.239 1.00 94.06 366 LEU A O 1
ATOM 3028 N N . LEU A 1 367 ? -15.527 -0.163 -7.609 1.00 93.94 367 LEU A N 1
ATOM 3029 C CA . LEU A 1 367 ? -16.937 0.026 -7.983 1.00 93.94 367 LEU A CA 1
ATOM 3030 C C . LEU A 1 367 ? -17.749 0.661 -6.849 1.00 93.94 367 LEU A C 1
ATOM 3032 O O . LEU A 1 367 ? -18.630 1.486 -7.096 1.00 93.94 367 LEU A O 1
ATOM 3036 N N . HIS A 1 368 ? -17.411 0.329 -5.602 1.00 93.44 368 HIS A N 1
ATOM 3037 C CA . HIS A 1 368 ? -17.994 0.976 -4.436 1.00 93.44 368 HIS A CA 1
ATOM 3038 C C . HIS A 1 368 ? -17.651 2.460 -4.336 1.00 93.44 368 HIS A C 1
ATOM 3040 O O . HIS A 1 368 ? -18.530 3.284 -4.089 1.00 93.44 368 HIS A O 1
ATOM 3046 N N . ARG A 1 369 ? -16.392 2.826 -4.594 1.00 90.94 369 ARG A N 1
ATOM 3047 C CA . ARG A 1 369 ? -15.962 4.230 -4.630 1.00 90.94 369 ARG A CA 1
ATOM 3048 C C . ARG A 1 369 ? -16.686 5.029 -5.717 1.00 90.94 369 ARG A C 1
ATOM 3050 O O . ARG A 1 369 ? -17.023 6.184 -5.479 1.00 90.94 369 ARG A O 1
ATOM 3057 N N . PHE A 1 370 ? -16.966 4.414 -6.866 1.00 92.56 370 PHE A N 1
ATOM 3058 C CA . PHE A 1 370 ? -17.769 5.018 -7.936 1.00 92.56 370 PHE A CA 1
ATOM 3059 C C . PHE A 1 370 ? -19.278 5.015 -7.666 1.00 92.56 370 PHE A C 1
ATOM 3061 O O . PHE A 1 370 ? -20.036 5.482 -8.509 1.00 92.56 370 PHE A O 1
ATOM 3068 N N . LYS A 1 371 ? -19.722 4.524 -6.500 1.00 91.88 371 LYS A N 1
ATOM 3069 C CA . LYS A 1 371 ? -21.137 4.441 -6.111 1.00 91.88 371 LYS A CA 1
ATOM 3070 C C . LYS A 1 371 ? -21.986 3.578 -7.059 1.00 91.88 371 LYS A C 1
ATOM 3072 O O . LYS A 1 371 ? -23.198 3.736 -7.114 1.00 91.88 371 LYS A O 1
ATOM 3077 N N . ILE A 1 372 ? -21.354 2.641 -7.770 1.00 94.62 372 ILE A N 1
ATOM 3078 C CA . ILE A 1 372 ? -22.046 1.652 -8.611 1.00 94.62 372 ILE A CA 1
ATOM 3079 C C . ILE A 1 372 ? -22.598 0.525 -7.728 1.00 94.62 372 ILE A C 1
ATOM 3081 O O . ILE A 1 372 ? -23.715 0.061 -7.926 1.00 94.62 372 ILE A O 1
ATOM 3085 N N . ILE A 1 373 ? -21.817 0.098 -6.728 1.00 92.81 373 ILE A N 1
ATOM 3086 C CA . ILE A 1 373 ? -22.195 -0.941 -5.760 1.00 92.81 373 ILE A CA 1
ATOM 3087 C C . ILE A 1 373 ? -22.095 -0.372 -4.343 1.00 92.81 373 ILE A C 1
ATOM 3089 O O . ILE A 1 373 ? -21.104 0.254 -3.973 1.00 92.81 373 ILE A O 1
ATOM 3093 N N . TYR A 1 374 ? -23.089 -0.627 -3.499 1.00 92.00 374 TYR A N 1
ATOM 3094 C CA . TYR A 1 374 ? -23.076 -0.171 -2.110 1.00 92.00 374 TYR A CA 1
ATOM 3095 C C . TYR A 1 374 ? -22.824 -1.341 -1.164 1.00 92.00 374 TYR A C 1
ATOM 3097 O O . TYR A 1 374 ? -23.650 -2.241 -1.035 1.00 92.00 374 TYR A O 1
ATOM 3105 N N . PHE A 1 375 ? -21.685 -1.318 -0.471 1.00 91.06 375 PHE A N 1
ATOM 3106 C CA . PHE A 1 375 ? -21.414 -2.245 0.623 1.00 91.06 375 PHE A CA 1
ATOM 3107 C C . PHE A 1 375 ? -21.760 -1.587 1.952 1.00 91.06 375 PHE A C 1
ATOM 3109 O O . PHE A 1 375 ? -21.341 -0.464 2.219 1.00 91.06 375 PHE A O 1
ATOM 3116 N N . LYS A 1 376 ? -22.470 -2.316 2.818 1.00 87.19 376 LYS A N 1
ATOM 3117 C CA . LYS A 1 376 ? -22.784 -1.864 4.182 1.00 87.19 376 LYS A CA 1
ATOM 3118 C C . LYS A 1 376 ? -21.520 -1.646 5.027 1.00 87.19 376 LYS A C 1
ATOM 3120 O O . LYS A 1 376 ? -21.484 -0.748 5.859 1.00 87.19 376 LYS A O 1
ATOM 3125 N N . TYR A 1 377 ? -20.482 -2.456 4.790 1.00 89.94 377 TYR A N 1
ATOM 3126 C CA . TYR A 1 377 ? -19.222 -2.425 5.537 1.00 89.94 377 TYR A CA 1
ATOM 3127 C C . TYR A 1 377 ? -17.997 -2.585 4.609 1.00 89.94 377 TYR A C 1
ATOM 3129 O O . TYR A 1 377 ? -17.364 -3.644 4.591 1.00 89.94 377 TYR A O 1
ATOM 3137 N N . PRO A 1 378 ? -17.614 -1.551 3.836 1.00 90.50 378 PRO A N 1
ATOM 3138 C CA . PRO A 1 378 ? -16.474 -1.627 2.911 1.00 90.50 378 PRO A CA 1
ATOM 3139 C C . PRO A 1 37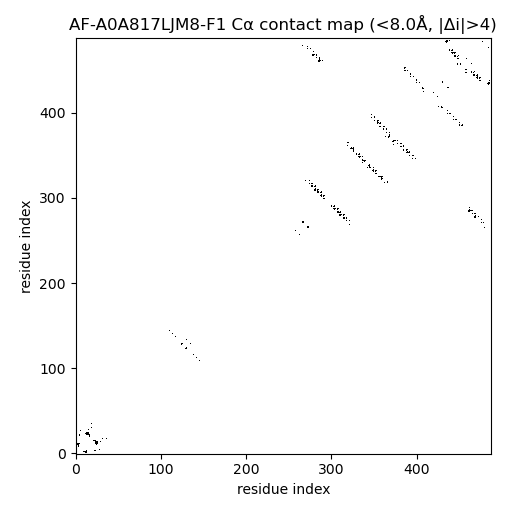8 ? -15.131 -1.849 3.627 1.00 90.50 378 PRO A C 1
ATOM 3141 O O . PRO A 1 378 ? -14.198 -2.408 3.052 1.00 90.50 378 PRO A O 1
ATOM 3144 N N . GLN A 1 379 ? -15.036 -1.465 4.903 1.00 91.75 379 GLN A N 1
ATOM 3145 C CA . GLN A 1 379 ? -13.837 -1.656 5.723 1.00 91.75 379 GLN A CA 1
ATOM 3146 C C . GLN A 1 379 ? -13.501 -3.140 5.936 1.00 91.75 379 GLN A C 1
ATOM 3148 O O . GLN A 1 379 ? -12.329 -3.505 5.882 1.00 91.75 379 GLN A O 1
ATOM 3153 N N . HIS A 1 380 ? -14.502 -4.012 6.112 1.00 92.25 380 HIS A N 1
ATOM 3154 C CA . HIS A 1 380 ? -14.263 -5.454 6.240 1.00 92.25 380 HIS A CA 1
ATOM 3155 C C . HIS A 1 380 ? -13.714 -6.044 4.940 1.00 92.25 380 HIS A C 1
ATOM 3157 O O . HIS A 1 380 ? -12.746 -6.797 4.968 1.00 92.25 380 HIS A O 1
ATOM 3163 N N . LEU A 1 381 ? -14.257 -5.636 3.789 1.00 92.81 381 LEU A N 1
ATOM 3164 C CA . LEU A 1 381 ? -13.743 -6.067 2.487 1.00 92.81 381 LEU A CA 1
ATOM 3165 C C . LEU A 1 381 ? -12.291 -5.606 2.267 1.00 92.81 381 LEU A C 1
ATOM 3167 O O . LEU A 1 381 ? -11.467 -6.378 1.783 1.00 92.81 381 LEU A O 1
ATOM 3171 N N . GLN A 1 382 ? -11.945 -4.390 2.703 1.00 93.25 382 GLN A N 1
ATOM 3172 C CA . GLN A 1 382 ? -10.563 -3.899 2.697 1.00 93.25 382 GLN A CA 1
ATOM 3173 C C . GLN A 1 382 ? -9.641 -4.718 3.623 1.00 93.25 382 GLN A C 1
ATOM 3175 O O . GLN A 1 382 ? -8.485 -4.958 3.272 1.00 93.25 382 GLN A O 1
ATOM 3180 N N . GLN A 1 383 ? -10.124 -5.167 4.787 1.00 93.81 383 GLN A N 1
ATOM 3181 C CA . GLN A 1 383 ? -9.370 -6.056 5.680 1.00 93.81 383 GLN A CA 1
ATOM 3182 C C . GLN A 1 383 ? -9.122 -7.425 5.033 1.00 93.81 383 GLN A C 1
ATOM 3184 O O . GLN A 1 383 ? -7.976 -7.871 5.009 1.00 93.81 383 GLN A O 1
ATOM 3189 N N . TYR A 1 384 ? -10.148 -8.050 4.443 1.00 93.56 384 TYR A N 1
ATOM 3190 C CA . TYR A 1 384 ? -9.999 -9.319 3.720 1.00 93.56 384 TYR A CA 1
ATOM 3191 C C . TYR A 1 384 ? -9.029 -9.200 2.543 1.00 93.56 384 TYR A C 1
ATOM 3193 O O . TYR A 1 384 ? -8.167 -10.056 2.368 1.00 93.56 384 TYR A O 1
ATOM 3201 N N . LEU A 1 385 ? -9.099 -8.107 1.779 1.00 95.19 385 LEU A N 1
ATOM 3202 C CA . LEU A 1 385 ? -8.145 -7.819 0.708 1.00 95.19 385 LEU A CA 1
ATOM 3203 C C . LEU A 1 385 ? -6.702 -7.788 1.230 1.00 95.19 385 LEU A C 1
ATOM 3205 O O . LEU A 1 385 ? -5.826 -8.410 0.632 1.00 95.19 385 LEU A O 1
ATOM 3209 N N . ASN A 1 386 ? -6.445 -7.117 2.358 1.00 94.88 386 ASN A N 1
ATOM 3210 C CA . ASN A 1 386 ? -5.107 -7.086 2.956 1.00 94.88 386 ASN A CA 1
ATOM 3211 C C . ASN A 1 386 ? -4.660 -8.468 3.477 1.00 94.88 386 ASN A C 1
ATOM 3213 O O . ASN A 1 386 ? -3.480 -8.792 3.370 1.00 94.88 386 ASN A O 1
ATOM 3217 N N . GLN A 1 387 ? -5.573 -9.296 3.998 1.00 95.44 387 GLN A N 1
ATOM 3218 C CA . GLN A 1 387 ? -5.274 -10.674 4.423 1.00 95.44 387 GLN A CA 1
ATOM 3219 C C . GLN A 1 387 ? -4.919 -11.579 3.236 1.00 95.44 387 GLN A C 1
ATOM 3221 O O . GLN A 1 387 ? -3.921 -12.295 3.285 1.00 95.44 387 GLN A O 1
ATOM 3226 N N . VAL A 1 388 ? -5.694 -11.514 2.149 1.00 96.81 388 VAL A N 1
ATOM 3227 C CA . VAL A 1 388 ? -5.412 -12.258 0.910 1.00 96.81 388 VAL A CA 1
ATOM 3228 C C . VAL A 1 388 ? -4.099 -11.789 0.286 1.00 96.81 388 VAL A C 1
ATOM 3230 O O . VAL A 1 388 ? -3.314 -12.613 -0.178 1.00 96.81 388 VAL A O 1
ATOM 3233 N N . TRP A 1 389 ? -3.814 -10.482 0.318 1.00 96.25 389 TRP A N 1
ATOM 3234 C CA . TRP A 1 389 ? -2.532 -9.949 -0.144 1.00 96.25 389 TRP A CA 1
ATOM 3235 C C . TRP A 1 389 ? -1.358 -10.480 0.683 1.00 96.25 389 TRP A C 1
ATOM 3237 O O . TRP A 1 389 ? -0.348 -10.899 0.120 1.00 96.25 389 TRP A O 1
ATOM 3247 N N . LEU A 1 390 ? -1.500 -10.511 2.011 1.00 96.62 390 LEU A N 1
A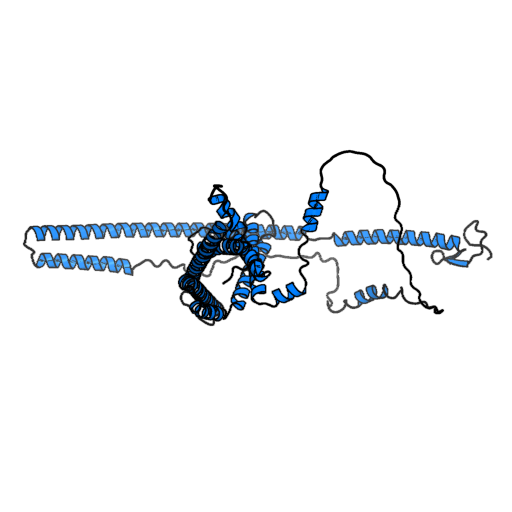TOM 3248 C CA . LEU A 1 390 ? -0.488 -11.078 2.896 1.00 96.62 390 LEU A CA 1
ATOM 3249 C C . LEU A 1 390 ? -0.236 -12.557 2.571 1.00 96.62 390 LEU A C 1
ATOM 3251 O O . LEU A 1 390 ? 0.917 -12.947 2.399 1.00 96.62 390 LEU A O 1
ATOM 3255 N N . LEU A 1 391 ? -1.301 -13.352 2.415 1.00 96.50 391 LEU A N 1
ATOM 3256 C CA . LEU A 1 391 ? -1.204 -14.766 2.045 1.00 96.50 391 LEU A CA 1
ATOM 3257 C C . LEU A 1 391 ? -0.510 -14.955 0.690 1.00 96.50 391 LEU A C 1
ATOM 3259 O O . LEU A 1 391 ? 0.384 -15.791 0.569 1.00 96.50 391 LEU A O 1
ATOM 3263 N N . TRP A 1 392 ? -0.874 -14.148 -0.311 1.00 96.94 392 TRP A N 1
ATOM 3264 C CA . TRP A 1 392 ? -0.219 -14.153 -1.617 1.00 96.94 392 TRP A CA 1
ATOM 3265 C C . TRP A 1 392 ? 1.293 -13.921 -1.485 1.00 96.94 392 TRP A C 1
ATOM 3267 O O . TRP A 1 392 ? 2.079 -14.701 -2.025 1.00 96.94 392 TRP A O 1
ATOM 3277 N N . LEU A 1 393 ? 1.716 -12.896 -0.741 1.00 95.81 393 LEU A N 1
ATOM 3278 C CA . LEU A 1 393 ? 3.137 -12.597 -0.551 1.00 95.81 393 LEU A CA 1
ATOM 3279 C C . LEU A 1 393 ? 3.868 -13.695 0.230 1.00 95.81 393 LEU A C 1
ATOM 3281 O O . LEU A 1 393 ? 5.000 -14.025 -0.109 1.00 95.81 393 LEU A O 1
ATOM 3285 N N . SER A 1 394 ? 3.230 -14.310 1.229 1.00 95.50 394 SER A N 1
ATOM 3286 C CA . SER A 1 394 ? 3.806 -15.458 1.942 1.00 95.50 394 SER A CA 1
ATOM 3287 C C . SER A 1 394 ? 4.037 -16.657 1.016 1.00 95.50 394 SER A C 1
ATOM 3289 O O . SER A 1 394 ? 5.088 -17.297 1.080 1.00 95.50 394 SER A O 1
ATOM 3291 N N . LEU A 1 395 ? 3.094 -16.944 0.114 1.00 95.69 395 LEU A N 1
ATOM 3292 C CA . LEU A 1 395 ? 3.256 -17.998 -0.891 1.00 95.69 395 LEU A CA 1
ATOM 3293 C C . LEU A 1 395 ? 4.338 -17.644 -1.923 1.00 95.69 395 LEU A C 1
ATOM 3295 O O . LEU A 1 395 ? 5.128 -18.511 -2.290 1.00 95.69 395 LEU A O 1
ATOM 3299 N N . ALA A 1 396 ? 4.428 -16.378 -2.343 1.00 94.38 396 ALA A N 1
ATOM 3300 C CA . ALA A 1 396 ? 5.486 -15.908 -3.241 1.00 94.38 396 ALA A CA 1
ATOM 3301 C C . ALA A 1 396 ? 6.881 -16.064 -2.609 1.00 94.38 396 ALA A C 1
ATOM 3303 O O . ALA A 1 396 ? 7.769 -16.638 -3.229 1.00 94.38 396 ALA A O 1
ATOM 3304 N N . LEU A 1 397 ? 7.046 -15.682 -1.338 1.00 95.12 397 LEU A N 1
ATOM 3305 C CA . LEU A 1 397 ? 8.292 -15.903 -0.593 1.00 95.12 397 LEU A CA 1
ATOM 3306 C C . LEU A 1 397 ? 8.601 -17.394 -0.396 1.00 95.12 397 LEU A C 1
ATOM 3308 O O . LEU A 1 397 ? 9.763 -17.793 -0.405 1.00 95.12 397 LEU A O 1
ATOM 3312 N N . THR A 1 398 ? 7.574 -18.238 -0.257 1.00 93.75 398 THR A N 1
ATOM 3313 C CA . THR A 1 398 ? 7.749 -19.700 -0.208 1.00 93.75 398 THR A CA 1
ATOM 3314 C C . THR A 1 398 ? 8.279 -20.237 -1.541 1.00 93.75 398 THR A C 1
ATOM 3316 O O . THR A 1 398 ? 9.148 -21.108 -1.555 1.00 93.75 398 THR A O 1
ATOM 3319 N N . ARG A 1 399 ? 7.803 -19.703 -2.673 1.00 93.12 399 ARG A N 1
ATOM 3320 C CA . ARG A 1 399 ? 8.345 -20.025 -4.001 1.00 93.12 399 ARG A CA 1
ATOM 3321 C C . ARG A 1 399 ? 9.800 -19.571 -4.118 1.00 93.12 399 ARG A C 1
ATOM 3323 O O . ARG A 1 399 ? 10.630 -20.374 -4.533 1.00 93.12 399 ARG A O 1
ATOM 3330 N N . ASP A 1 400 ? 10.117 -18.349 -3.697 1.00 92.44 400 ASP A N 1
ATOM 3331 C CA . ASP A 1 400 ? 11.488 -17.819 -3.732 1.00 92.44 400 ASP A CA 1
ATOM 3332 C C . ASP A 1 400 ? 12.430 -18.689 -2.885 1.00 92.44 400 ASP A C 1
ATOM 3334 O O . ASP A 1 400 ? 13.529 -19.043 -3.307 1.00 92.44 400 ASP A O 1
ATOM 3338 N N . TYR A 1 401 ? 11.967 -19.135 -1.716 1.00 91.00 401 TYR A N 1
ATOM 3339 C CA . TYR A 1 401 ? 12.704 -20.071 -0.875 1.00 91.00 401 TYR A CA 1
ATOM 3340 C C . TYR A 1 401 ? 12.944 -21.425 -1.561 1.00 91.00 401 TYR A C 1
ATOM 3342 O O . TYR A 1 401 ? 14.053 -21.956 -1.494 1.00 91.00 401 TYR A O 1
ATOM 3350 N N . ASN A 1 402 ? 11.939 -21.989 -2.236 1.00 90.38 402 ASN A N 1
ATOM 3351 C CA . ASN A 1 402 ? 12.093 -23.253 -2.962 1.00 90.38 402 ASN A CA 1
ATOM 3352 C C . ASN A 1 402 ? 13.109 -23.131 -4.108 1.00 90.38 402 ASN A C 1
ATOM 3354 O O . ASN A 1 402 ? 13.953 -24.012 -4.272 1.00 90.38 402 ASN A O 1
ATOM 3358 N N . GLU A 1 403 ? 13.076 -22.023 -4.848 1.00 89.31 403 GLU A N 1
ATOM 3359 C CA . GLU A 1 403 ? 14.014 -21.743 -5.940 1.00 89.31 403 GLU A CA 1
ATOM 3360 C C . GLU A 1 403 ? 15.442 -21.502 -5.427 1.00 89.31 403 GLU A C 1
ATOM 3362 O O . GLU A 1 403 ? 16.427 -21.965 -6.009 1.00 89.31 403 GLU A O 1
ATOM 3367 N N . MET A 1 404 ? 15.564 -20.848 -4.270 1.00 87.56 404 MET A N 1
ATOM 3368 C CA . MET A 1 404 ? 16.830 -20.698 -3.558 1.00 87.56 404 MET A CA 1
ATOM 3369 C C . MET A 1 404 ? 17.422 -22.066 -3.183 1.00 87.56 404 MET A C 1
ATOM 3371 O O . MET A 1 404 ? 18.611 -22.307 -3.392 1.00 87.56 404 MET A O 1
ATOM 3375 N N . GLN A 1 405 ? 16.601 -22.985 -2.666 1.00 86.56 405 GLN A N 1
ATOM 3376 C CA . GLN A 1 405 ? 17.048 -24.337 -2.318 1.00 86.56 405 GLN A CA 1
ATOM 3377 C C . GLN A 1 405 ? 17.431 -25.158 -3.555 1.00 86.56 405 GLN A C 1
ATOM 3379 O O . GLN A 1 405 ? 18.442 -25.861 -3.530 1.00 86.56 405 GLN A O 1
ATOM 3384 N N . ALA A 1 406 ? 16.683 -25.028 -4.652 1.00 85.62 406 ALA A N 1
ATOM 3385 C CA . ALA A 1 406 ? 17.031 -25.650 -5.927 1.00 85.62 406 ALA A CA 1
ATOM 3386 C C . ALA A 1 406 ? 18.378 -25.127 -6.463 1.00 85.62 406 ALA A C 1
ATOM 3388 O O . ALA A 1 406 ? 19.251 -25.917 -6.825 1.00 85.62 406 ALA A O 1
ATOM 3389 N N . SER A 1 407 ? 18.598 -23.809 -6.408 1.00 84.12 407 SER A N 1
ATOM 3390 C CA . SER A 1 407 ? 19.867 -23.172 -6.794 1.00 84.12 407 SER A CA 1
ATOM 3391 C C . SER A 1 407 ? 21.049 -23.683 -5.957 1.00 84.12 407 SER A C 1
ATOM 3393 O O . SER A 1 407 ? 22.145 -23.899 -6.479 1.00 84.12 407 SER A O 1
ATOM 3395 N N . PHE A 1 408 ? 20.839 -23.934 -4.659 1.00 82.62 408 PHE A N 1
ATOM 3396 C CA . PHE A 1 408 ? 21.864 -24.519 -3.789 1.00 82.62 408 PHE A CA 1
ATOM 3397 C C . PHE A 1 408 ? 22.175 -25.976 -4.130 1.00 82.62 408 PHE A C 1
ATOM 3399 O O . PHE A 1 408 ? 23.346 -26.352 -4.096 1.00 82.62 408 PHE A O 1
ATOM 3406 N N . ALA A 1 409 ? 21.169 -26.779 -4.481 1.00 79.44 409 ALA A N 1
ATOM 3407 C CA . ALA A 1 409 ? 21.373 -28.168 -4.887 1.00 79.44 409 ALA A CA 1
ATOM 3408 C C . ALA A 1 409 ? 22.205 -28.266 -6.180 1.00 79.44 409 ALA A C 1
ATOM 3410 O O . ALA A 1 409 ? 23.147 -29.053 -6.252 1.00 79.44 409 ALA A O 1
ATOM 3411 N N . VAL A 1 410 ? 21.936 -27.406 -7.170 1.00 77.88 410 VAL A N 1
ATOM 3412 C CA . VAL A 1 410 ? 22.720 -27.348 -8.419 1.00 77.88 410 VAL A CA 1
ATOM 3413 C C . VAL A 1 410 ? 24.150 -26.858 -8.159 1.00 77.88 410 VAL A C 1
ATOM 3415 O O . VAL A 1 410 ? 25.114 -27.453 -8.640 1.00 77.88 410 VAL A O 1
ATOM 3418 N N . GLY A 1 411 ? 24.314 -25.819 -7.334 1.00 67.75 411 GLY A N 1
ATOM 3419 C CA . GLY A 1 411 ? 25.628 -25.276 -6.974 1.00 67.75 411 GLY A CA 1
ATOM 3420 C C . GLY A 1 411 ? 26.519 -26.236 -6.172 1.00 67.75 411 GLY A C 1
ATOM 3421 O O . GLY A 1 411 ? 27.728 -26.009 -6.082 1.00 67.75 411 GLY A O 1
ATOM 3422 N N . GLN A 1 412 ? 25.959 -27.304 -5.589 1.00 62.44 412 GLN A N 1
ATOM 3423 C CA . GLN A 1 412 ? 26.720 -28.372 -4.928 1.00 62.44 412 GLN A CA 1
ATOM 3424 C C . GLN A 1 412 ? 27.342 -29.361 -5.919 1.00 62.44 412 GLN A C 1
ATOM 3426 O O . GLN A 1 412 ? 28.461 -29.807 -5.679 1.00 62.44 412 GLN A O 1
ATOM 3431 N N . HIS A 1 413 ? 26.678 -29.645 -7.043 1.00 57.81 413 HIS A N 1
ATOM 3432 C CA . HIS A 1 413 ? 27.170 -30.599 -8.042 1.00 57.81 413 HIS A CA 1
ATOM 3433 C C . HIS A 1 413 ? 28.357 -30.076 -8.869 1.00 57.81 413 HIS A C 1
ATOM 3435 O O . HIS A 1 413 ? 29.196 -30.871 -9.282 1.00 57.81 413 HIS A O 1
ATOM 3441 N N . ASN A 1 414 ? 28.472 -28.759 -9.069 1.00 56.53 414 ASN A N 1
ATOM 3442 C CA . ASN A 1 414 ? 29.490 -28.171 -9.953 1.00 56.53 414 ASN A CA 1
ATOM 3443 C C . ASN A 1 414 ? 30.858 -27.898 -9.294 1.00 56.53 414 ASN A C 1
ATOM 3445 O O . ASN A 1 414 ? 31.810 -27.590 -10.003 1.00 56.53 414 ASN A O 1
ATOM 3449 N N . HIS A 1 415 ? 30.997 -28.011 -7.967 1.00 53.06 415 HIS A N 1
ATOM 3450 C CA . HIS A 1 415 ? 32.267 -27.723 -7.286 1.00 53.06 415 HIS A CA 1
ATOM 3451 C C . HIS A 1 415 ? 32.608 -28.763 -6.214 1.00 53.06 415 HIS A C 1
ATOM 3453 O O . HIS A 1 415 ? 32.039 -28.768 -5.122 1.00 53.06 415 HIS A O 1
ATOM 3459 N N . GLN A 1 416 ? 33.611 -29.589 -6.529 1.00 49.97 416 GLN A N 1
ATOM 3460 C CA . GLN A 1 416 ? 34.205 -30.643 -5.695 1.00 49.97 416 GLN A CA 1
ATOM 3461 C C . GLN A 1 416 ? 35.172 -30.136 -4.600 1.00 49.97 416 GLN A C 1
ATOM 3463 O O . GLN A 1 416 ? 35.951 -30.922 -4.063 1.00 49.97 416 GLN A O 1
ATOM 3468 N N . GLN A 1 417 ? 35.163 -28.849 -4.235 1.00 45.28 417 GLN A N 1
ATOM 3469 C CA . GLN A 1 417 ? 36.145 -28.301 -3.289 1.00 45.28 417 GLN A CA 1
ATOM 3470 C C . GLN A 1 417 ? 35.607 -28.046 -1.874 1.00 45.28 417 GLN A C 1
ATOM 3472 O O . GLN A 1 417 ? 34.487 -27.587 -1.650 1.00 45.28 417 GLN A O 1
ATOM 3477 N N . LYS A 1 418 ? 36.474 -28.428 -0.931 1.00 50.84 418 LYS A N 1
ATOM 3478 C CA . LYS A 1 418 ? 36.320 -28.557 0.517 1.00 50.84 418 LYS A CA 1
ATOM 3479 C C . LYS A 1 418 ? 35.872 -27.270 1.223 1.00 50.84 418 LYS A C 1
ATOM 3481 O O . LYS A 1 418 ? 36.429 -26.206 1.017 1.00 50.84 418 LYS A O 1
ATOM 3486 N N . GLN A 1 419 ? 34.934 -27.462 2.152 1.00 47.81 419 GLN A N 1
ATOM 3487 C CA . GLN A 1 419 ? 34.978 -26.966 3.535 1.00 47.81 419 GLN A CA 1
ATOM 3488 C C . GLN A 1 419 ? 35.159 -25.458 3.803 1.00 47.81 419 GLN A C 1
ATOM 3490 O O . GLN A 1 419 ? 35.698 -25.109 4.847 1.00 47.81 419 GLN A O 1
ATOM 3495 N N . ASP A 1 420 ? 34.610 -24.572 2.969 1.00 48.47 420 ASP A N 1
ATOM 3496 C CA . ASP A 1 420 ? 34.421 -23.165 3.350 1.00 48.47 420 ASP A CA 1
ATOM 3497 C C . ASP A 1 420 ? 32.966 -22.849 3.727 1.00 48.47 420 ASP A C 1
ATOM 3499 O O . ASP A 1 420 ? 32.017 -23.171 3.007 1.00 48.47 420 ASP A O 1
ATOM 3503 N N . LYS A 1 421 ? 32.821 -22.259 4.924 1.00 58.09 421 LYS A N 1
ATOM 3504 C CA . LYS A 1 421 ? 31.606 -21.810 5.636 1.00 58.09 421 LYS A CA 1
ATOM 3505 C C . LYS A 1 421 ? 30.316 -21.916 4.805 1.00 58.09 421 LYS A C 1
ATOM 3507 O O . LYS A 1 421 ? 29.993 -21.028 4.017 1.00 58.09 421 LYS A O 1
ATOM 3512 N N . SER A 1 422 ? 29.532 -22.971 5.051 1.00 69.50 422 SER A N 1
ATOM 3513 C CA . SER A 1 422 ? 28.292 -23.302 4.323 1.00 69.50 422 SER A CA 1
ATOM 3514 C C . SER A 1 422 ? 27.307 -22.131 4.174 1.00 69.50 422 SER A C 1
ATOM 3516 O O . SER A 1 422 ? 26.607 -22.044 3.167 1.00 69.50 422 SER A O 1
ATOM 3518 N N . LEU A 1 423 ? 27.277 -21.201 5.134 1.00 75.00 423 LEU A N 1
ATOM 3519 C CA . LEU A 1 423 ? 26.474 -19.976 5.076 1.00 75.00 423 LEU A CA 1
ATOM 3520 C C . LEU A 1 423 ? 26.982 -18.958 4.048 1.00 75.00 423 LEU A C 1
ATOM 3522 O O . LEU A 1 423 ? 26.175 -18.431 3.288 1.00 75.00 423 LEU A O 1
ATOM 3526 N N . MET A 1 424 ? 28.294 -18.712 3.983 1.00 77.19 424 MET A N 1
ATOM 3527 C CA . MET A 1 424 ? 28.874 -17.775 3.013 1.00 77.19 424 MET A CA 1
ATOM 3528 C C . MET A 1 424 ? 28.667 -18.280 1.587 1.00 77.19 424 MET A C 1
ATOM 3530 O O . MET A 1 424 ? 28.229 -17.518 0.736 1.00 77.19 424 MET A O 1
ATOM 3534 N N . ARG A 1 425 ? 28.848 -19.586 1.346 1.00 76.69 425 ARG A N 1
ATOM 3535 C CA . ARG A 1 425 ? 28.573 -20.201 0.037 1.00 76.69 425 ARG A CA 1
ATOM 3536 C C . ARG A 1 425 ? 27.110 -20.039 -0.385 1.00 76.69 425 ARG A C 1
ATOM 3538 O O . ARG A 1 425 ? 26.834 -19.699 -1.532 1.00 76.69 425 ARG A O 1
ATOM 3545 N N . ARG A 1 426 ? 26.168 -20.265 0.537 1.00 79.81 426 ARG A N 1
ATOM 3546 C CA . ARG A 1 426 ? 24.731 -20.073 0.277 1.00 79.81 426 ARG A CA 1
ATOM 3547 C C . ARG A 1 426 ? 24.401 -18.608 0.001 1.00 79.81 426 ARG A C 1
ATOM 3549 O O . ARG A 1 426 ? 23.652 -18.330 -0.928 1.00 79.81 426 ARG A O 1
ATOM 3556 N N . ALA A 1 427 ? 24.999 -17.678 0.745 1.00 80.56 427 ALA A N 1
ATOM 3557 C CA . ALA A 1 427 ? 24.856 -16.254 0.469 1.00 80.56 427 ALA A CA 1
ATOM 3558 C C . ALA A 1 427 ? 25.378 -15.914 -0.936 1.00 80.56 427 ALA A C 1
ATOM 3560 O O . ALA A 1 427 ? 24.656 -15.293 -1.707 1.00 80.56 427 ALA A O 1
ATOM 3561 N N . THR A 1 428 ? 26.573 -16.380 -1.314 1.00 81.50 428 THR A N 1
ATOM 3562 C CA . THR A 1 428 ? 27.145 -16.131 -2.646 1.00 81.50 428 THR A CA 1
ATOM 3563 C C . THR A 1 428 ? 26.251 -16.656 -3.766 1.00 81.50 428 THR A C 1
ATOM 3565 O O . THR A 1 428 ? 25.965 -15.916 -4.703 1.00 81.50 428 THR A O 1
ATOM 3568 N N . ILE A 1 429 ? 25.758 -17.897 -3.669 1.00 81.44 429 ILE A N 1
ATOM 3569 C CA . ILE A 1 429 ? 24.859 -18.472 -4.686 1.00 81.44 429 ILE A CA 1
ATOM 3570 C C . ILE A 1 429 ? 23.564 -17.656 -4.805 1.00 81.44 429 ILE A C 1
ATOM 3572 O O . ILE A 1 429 ? 23.126 -17.376 -5.918 1.00 81.44 429 ILE A O 1
ATOM 3576 N N . PHE A 1 430 ? 22.981 -17.232 -3.679 1.00 84.88 430 PHE A N 1
ATOM 3577 C CA . PHE A 1 430 ? 21.800 -16.369 -3.688 1.00 84.88 430 PHE A CA 1
ATOM 3578 C C . PHE A 1 430 ? 22.097 -15.039 -4.390 1.00 84.88 430 PHE A C 1
ATOM 3580 O O . PHE A 1 430 ? 21.431 -14.721 -5.367 1.00 84.88 430 PHE A O 1
ATOM 3587 N N . TRP A 1 431 ? 23.144 -14.318 -3.978 1.00 85.38 431 TRP A N 1
ATOM 3588 C CA . TRP A 1 431 ? 23.526 -13.026 -4.566 1.00 85.38 431 TRP A CA 1
ATOM 3589 C C . TRP A 1 431 ? 23.914 -13.105 -6.050 1.00 85.38 431 TRP A C 1
ATOM 3591 O O . TRP A 1 431 ? 23.770 -12.121 -6.775 1.00 85.38 431 TRP A O 1
ATOM 3601 N N . THR A 1 432 ? 24.369 -14.271 -6.515 1.00 86.00 432 THR A N 1
ATOM 3602 C CA . THR A 1 432 ? 24.688 -14.512 -7.930 1.00 86.00 432 THR A CA 1
ATOM 3603 C C . THR A 1 432 ? 23.417 -14.671 -8.776 1.00 86.00 432 THR A C 1
ATOM 3605 O O . THR A 1 432 ? 23.396 -14.286 -9.946 1.00 86.00 432 THR A O 1
ATOM 3608 N N . ASN A 1 433 ? 22.328 -15.186 -8.193 1.00 86.94 433 ASN A N 1
ATOM 3609 C CA . ASN A 1 433 ? 21.044 -15.350 -8.872 1.00 86.94 433 ASN A CA 1
ATOM 3610 C C . ASN A 1 433 ? 20.226 -14.041 -8.841 1.00 86.94 433 ASN A C 1
ATOM 3612 O O . ASN A 1 433 ? 19.302 -13.868 -8.044 1.00 86.94 433 ASN A O 1
ATOM 3616 N N . LYS A 1 434 ? 20.579 -13.102 -9.731 1.00 89.00 434 LYS A N 1
ATOM 3617 C CA . LYS A 1 434 ? 19.961 -11.765 -9.830 1.00 89.00 434 LYS A CA 1
ATOM 3618 C C . LYS A 1 434 ? 18.416 -11.776 -9.859 1.00 89.00 434 LYS A C 1
ATOM 3620 O O . LYS A 1 434 ? 17.837 -11.035 -9.061 1.00 89.00 434 LYS A O 1
ATOM 3625 N N . PRO A 1 435 ? 17.724 -12.572 -10.705 1.00 89.94 435 PRO A N 1
ATOM 3626 C CA . PRO A 1 435 ? 16.258 -12.596 -10.710 1.00 89.94 435 PRO A CA 1
ATOM 3627 C C . PRO A 1 435 ? 15.644 -13.059 -9.381 1.00 89.94 435 PRO A C 1
ATOM 3629 O O . PRO A 1 435 ? 14.644 -12.489 -8.941 1.00 89.94 435 PRO A O 1
ATOM 3632 N N . LEU A 1 436 ? 16.265 -14.028 -8.698 1.00 91.06 436 LEU A N 1
ATOM 3633 C CA . LEU A 1 436 ? 15.807 -14.497 -7.387 1.00 91.06 436 LEU A CA 1
ATOM 3634 C C . LEU A 1 436 ? 15.969 -13.425 -6.304 1.00 91.06 436 LEU A C 1
ATOM 3636 O O . LEU A 1 436 ? 15.045 -13.192 -5.521 1.00 91.06 436 LEU A O 1
ATOM 3640 N N . VAL A 1 437 ? 17.121 -12.751 -6.273 1.00 91.56 437 VAL A N 1
ATOM 3641 C CA . VAL A 1 437 ? 17.405 -11.659 -5.328 1.00 91.56 437 VAL A CA 1
ATOM 3642 C C . VAL A 1 437 ? 16.376 -10.549 -5.486 1.00 91.56 437 VAL A C 1
ATOM 3644 O O . VAL A 1 437 ? 15.740 -10.147 -4.512 1.00 91.56 437 VAL A O 1
ATOM 3647 N N . ILE A 1 438 ? 16.180 -10.076 -6.717 1.00 92.56 438 ILE A N 1
ATOM 3648 C CA . ILE A 1 438 ? 15.275 -8.963 -7.008 1.00 92.56 438 ILE A CA 1
ATOM 3649 C C . ILE A 1 438 ? 13.843 -9.307 -6.609 1.00 92.56 438 ILE A C 1
ATOM 3651 O O . ILE A 1 438 ? 13.188 -8.476 -5.976 1.00 92.56 438 ILE A O 1
ATOM 3655 N N . ASP A 1 439 ? 13.354 -10.510 -6.930 1.00 93.38 439 ASP A N 1
ATOM 3656 C CA . ASP A 1 439 ? 11.986 -10.869 -6.559 1.00 93.38 439 ASP A CA 1
ATOM 3657 C C . ASP A 1 439 ? 11.821 -11.058 -5.046 1.00 93.38 439 ASP A C 1
ATOM 3659 O O . ASP A 1 439 ? 10.863 -10.535 -4.477 1.00 93.38 439 ASP A O 1
ATOM 3663 N N . THR A 1 440 ? 12.805 -11.664 -4.372 1.00 93.88 440 THR A N 1
ATOM 3664 C CA . THR A 1 440 ? 12.796 -11.830 -2.909 1.00 93.88 440 THR A CA 1
ATOM 3665 C C . THR A 1 440 ? 12.753 -10.472 -2.205 1.00 93.88 440 THR A C 1
ATOM 3667 O O . THR A 1 440 ? 11.884 -10.230 -1.368 1.00 93.88 440 THR A O 1
ATOM 3670 N N . PHE A 1 441 ? 13.652 -9.546 -2.559 1.00 94.44 441 PHE A N 1
ATOM 3671 C CA . PHE A 1 441 ? 13.684 -8.210 -1.952 1.00 94.44 441 PHE A CA 1
ATOM 3672 C C . PHE A 1 441 ? 12.415 -7.416 -2.254 1.00 94.44 441 PHE A C 1
ATOM 3674 O O . PHE A 1 441 ? 11.871 -6.766 -1.361 1.00 94.44 441 PHE A O 1
ATOM 3681 N N . LYS A 1 442 ? 11.892 -7.509 -3.480 1.00 94.56 442 LYS A N 1
ATOM 3682 C CA . LYS A 1 442 ? 10.612 -6.896 -3.843 1.00 94.56 442 LYS A CA 1
ATOM 3683 C C . LYS A 1 442 ? 9.475 -7.429 -2.975 1.00 94.56 442 LYS A C 1
ATOM 3685 O O . LYS A 1 442 ? 8.726 -6.625 -2.423 1.00 94.56 442 LYS A O 1
ATOM 3690 N N . ASN A 1 443 ? 9.355 -8.750 -2.840 1.00 95.12 443 ASN A N 1
ATOM 3691 C CA . ASN A 1 443 ? 8.298 -9.394 -2.062 1.00 95.12 443 ASN A CA 1
ATOM 3692 C C . ASN A 1 443 ? 8.425 -9.061 -0.567 1.00 95.12 443 ASN A C 1
ATOM 3694 O O . ASN A 1 443 ? 7.415 -8.774 0.069 1.00 95.12 443 ASN A O 1
ATOM 3698 N N . LEU A 1 444 ? 9.646 -9.008 -0.017 1.00 94.19 444 LEU A N 1
ATOM 3699 C CA . LEU A 1 444 ? 9.907 -8.590 1.368 1.00 94.19 444 LEU A CA 1
ATOM 3700 C C . LEU A 1 444 ? 9.538 -7.123 1.622 1.00 94.19 444 LEU A C 1
ATOM 3702 O O . LEU A 1 444 ? 8.905 -6.813 2.630 1.00 94.19 444 LEU A O 1
ATOM 3706 N N . CYS A 1 445 ? 9.898 -6.215 0.712 1.00 93.50 445 CYS A N 1
ATOM 3707 C CA . CYS A 1 445 ? 9.512 -4.809 0.817 1.00 93.50 445 CYS A CA 1
ATOM 3708 C C . CYS A 1 445 ? 7.989 -4.630 0.699 1.00 93.50 445 CYS A C 1
ATOM 3710 O O . CYS A 1 445 ? 7.397 -3.891 1.487 1.00 93.50 445 CYS A O 1
ATOM 3712 N N . ASP A 1 446 ? 7.342 -5.337 -0.235 1.00 93.50 446 ASP A N 1
ATOM 3713 C CA . ASP A 1 446 ? 5.886 -5.303 -0.398 1.00 93.50 446 ASP A CA 1
ATOM 3714 C C . ASP A 1 446 ? 5.147 -5.914 0.800 1.00 93.50 446 ASP A C 1
ATOM 3716 O O . ASP A 1 446 ? 4.073 -5.421 1.144 1.00 93.50 446 ASP A O 1
ATOM 3720 N N . LEU A 1 447 ? 5.728 -6.911 1.484 1.00 93.50 447 LEU A N 1
ATOM 3721 C CA . LEU A 1 447 ? 5.153 -7.573 2.667 1.00 93.50 447 LEU A CA 1
ATOM 3722 C C . LEU A 1 447 ? 4.845 -6.591 3.797 1.00 93.50 447 LEU A C 1
ATOM 3724 O O . LEU A 1 447 ? 3.879 -6.763 4.542 1.00 93.50 447 LEU A O 1
ATOM 3728 N N . TYR A 1 448 ? 5.637 -5.529 3.895 1.00 89.62 448 TYR A N 1
ATOM 3729 C CA . TYR A 1 448 ? 5.505 -4.534 4.946 1.00 89.62 448 TYR A CA 1
ATOM 3730 C C . TYR A 1 448 ? 4.174 -3.762 4.886 1.00 89.62 448 TYR A C 1
ATOM 3732 O O . TYR A 1 448 ? 3.647 -3.330 5.913 1.00 89.62 448 TYR A O 1
ATOM 3740 N N . ILE A 1 449 ? 3.595 -3.618 3.690 1.00 90.88 449 ILE A N 1
ATOM 3741 C CA . ILE A 1 449 ? 2.380 -2.831 3.458 1.00 90.88 449 ILE A CA 1
ATOM 3742 C C . ILE A 1 449 ? 1.129 -3.522 4.037 1.00 90.88 449 ILE A C 1
ATOM 3744 O O . ILE A 1 449 ? 0.481 -2.919 4.898 1.00 90.88 449 ILE A O 1
ATOM 3748 N N . PRO A 1 450 ? 0.764 -4.765 3.652 1.00 93.56 450 PRO A N 1
ATOM 3749 C CA . PRO A 1 450 ? -0.388 -5.443 4.238 1.00 93.56 450 PRO A CA 1
ATOM 3750 C C . PRO A 1 450 ? -0.196 -5.729 5.733 1.00 93.56 450 PRO A C 1
ATOM 3752 O O . PRO A 1 450 ? -1.163 -5.615 6.483 1.00 93.56 450 PRO A O 1
ATOM 3755 N N . LEU A 1 451 ? 1.031 -6.013 6.196 1.00 92.25 451 LEU A N 1
ATOM 3756 C CA . LEU A 1 451 ? 1.321 -6.178 7.628 1.00 92.25 451 LEU A CA 1
ATOM 3757 C C . LEU A 1 451 ? 0.975 -4.925 8.435 1.00 92.25 451 LEU A C 1
ATOM 3759 O O . LEU A 1 451 ? 0.387 -5.024 9.516 1.00 92.25 451 LEU A O 1
ATOM 3763 N N . SER A 1 452 ? 1.305 -3.745 7.908 1.00 90.19 452 SER A N 1
ATOM 3764 C CA . SER A 1 452 ? 0.938 -2.502 8.573 1.00 90.19 452 SER A CA 1
ATOM 3765 C C . SER A 1 452 ? -0.547 -2.182 8.449 1.00 90.19 452 SER A C 1
ATOM 3767 O O . SER A 1 452 ? -1.127 -1.704 9.419 1.00 90.19 452 SER A O 1
ATOM 3769 N N . ASN A 1 453 ? -1.178 -2.450 7.302 1.00 89.75 453 ASN A N 1
ATOM 3770 C CA . ASN A 1 453 ? -2.615 -2.215 7.123 1.00 89.75 453 ASN A CA 1
ATOM 3771 C C . ASN A 1 453 ? -3.477 -3.108 8.032 1.00 89.75 453 ASN A C 1
ATOM 3773 O O . ASN A 1 453 ? -4.592 -2.734 8.387 1.00 89.75 453 ASN A O 1
ATOM 3777 N N . LEU A 1 454 ? -2.971 -4.288 8.403 1.00 90.31 454 LEU A N 1
ATOM 3778 C CA . LEU A 1 454 ? -3.605 -5.206 9.354 1.00 90.31 454 LEU A CA 1
ATOM 3779 C C . LEU A 1 454 ? -3.260 -4.892 10.819 1.00 90.31 454 LEU A C 1
ATOM 3781 O O . LEU A 1 454 ? -3.681 -5.629 11.706 1.00 90.31 454 LEU A O 1
ATOM 3785 N N . ASN A 1 455 ? -2.513 -3.814 11.086 1.00 87.50 455 ASN A N 1
ATOM 3786 C CA . ASN A 1 455 ? -2.031 -3.426 12.416 1.00 87.50 455 ASN A CA 1
ATOM 3787 C C . ASN A 1 455 ? -1.186 -4.503 13.127 1.00 87.50 455 ASN A C 1
ATOM 3789 O O . ASN A 1 455 ? -1.065 -4.482 14.350 1.00 87.50 455 ASN A O 1
ATOM 3793 N N . ILE A 1 456 ? -0.575 -5.425 12.372 1.00 86.38 456 ILE A N 1
ATOM 3794 C CA . ILE A 1 456 ? 0.341 -6.443 12.914 1.00 86.38 456 ILE A CA 1
ATOM 3795 C C . ILE A 1 456 ? 1.687 -5.793 13.254 1.00 86.38 456 ILE A C 1
ATOM 3797 O O . ILE A 1 456 ? 2.285 -6.085 14.287 1.00 86.38 456 ILE A O 1
ATOM 3801 N N . VAL A 1 457 ? 2.149 -4.872 12.400 1.00 86.31 457 VAL A N 1
ATOM 3802 C CA . VAL A 1 457 ? 3.381 -4.098 12.600 1.00 86.31 457 VAL A CA 1
ATOM 3803 C C . VAL A 1 457 ? 3.051 -2.610 12.661 1.00 86.31 457 VAL A C 1
ATOM 3805 O O . VAL A 1 457 ? 2.347 -2.082 11.800 1.00 86.31 457 VAL A O 1
ATOM 3808 N N . ARG A 1 458 ? 3.595 -1.905 13.661 1.00 76.81 458 ARG A N 1
ATOM 3809 C CA . ARG A 1 458 ? 3.491 -0.442 13.771 1.00 76.81 458 ARG A CA 1
ATOM 3810 C C . ARG A 1 458 ? 4.482 0.222 12.818 1.00 76.81 458 ARG A C 1
ATOM 3812 O O . ARG A 1 458 ? 5.593 0.571 13.209 1.00 76.81 458 ARG A O 1
ATOM 3819 N N . ALA A 1 459 ? 4.093 0.377 11.559 1.00 73.75 459 ALA A N 1
ATOM 3820 C CA . ALA A 1 459 ? 4.891 1.101 10.584 1.00 73.75 459 ALA A CA 1
ATOM 3821 C C . ALA A 1 459 ? 4.495 2.576 10.504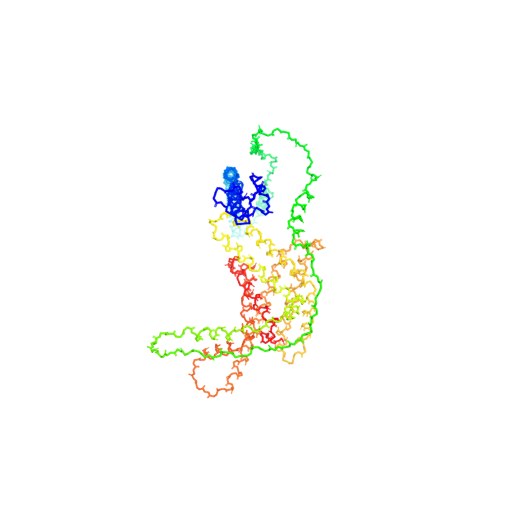 1.00 73.75 459 ALA A C 1
ATOM 3823 O O . ALA A 1 459 ? 3.330 2.906 10.304 1.00 73.75 459 ALA A O 1
ATOM 3824 N N . ASN A 1 460 ? 5.486 3.464 10.544 1.00 84.56 460 ASN A N 1
ATOM 3825 C CA . ASN A 1 460 ? 5.277 4.865 10.188 1.00 84.56 460 ASN A CA 1
ATOM 3826 C C . ASN A 1 460 ? 5.046 4.999 8.670 1.00 84.56 460 ASN A C 1
ATOM 3828 O O . ASN A 1 460 ? 5.645 4.261 7.882 1.00 84.56 460 ASN A O 1
ATOM 3832 N N . ASN A 1 461 ? 4.251 5.992 8.251 1.00 83.62 461 ASN A N 1
ATOM 3833 C CA . ASN A 1 461 ? 3.932 6.243 6.836 1.00 83.62 461 ASN A CA 1
ATOM 3834 C C . ASN A 1 461 ? 5.176 6.396 5.945 1.00 83.62 461 ASN A C 1
ATOM 3836 O O . ASN A 1 461 ? 5.159 5.945 4.801 1.00 83.62 461 ASN A O 1
ATOM 3840 N N . GLY A 1 462 ? 6.267 6.954 6.478 1.00 88.81 462 GLY A N 1
ATOM 3841 C CA . GLY A 1 462 ? 7.543 7.052 5.770 1.00 88.81 462 GLY A CA 1
ATOM 3842 C C . GLY A 1 462 ? 8.146 5.695 5.425 1.00 88.81 462 GLY A C 1
ATOM 3843 O O . GLY A 1 462 ? 8.523 5.465 4.284 1.00 88.81 462 GLY A O 1
ATOM 3844 N N . LEU A 1 463 ? 8.186 4.753 6.369 1.00 89.94 463 LEU A N 1
ATOM 3845 C CA . LEU A 1 463 ? 8.771 3.437 6.102 1.00 89.94 463 LEU A CA 1
ATOM 3846 C C . LEU A 1 463 ? 7.938 2.647 5.081 1.00 89.94 463 LEU A C 1
ATOM 3848 O O . LEU A 1 463 ? 8.502 1.986 4.217 1.00 89.94 463 LEU A O 1
ATOM 3852 N N . GLN A 1 464 ? 6.608 2.778 5.121 1.00 91.00 464 GLN A N 1
ATOM 3853 C CA . GLN A 1 464 ? 5.734 2.214 4.087 1.00 91.00 464 GLN A CA 1
ATOM 3854 C C . GLN A 1 464 ? 5.966 2.861 2.712 1.00 91.00 464 GLN A C 1
ATOM 3856 O O . GLN A 1 464 ? 6.006 2.156 1.706 1.00 91.00 464 GLN A O 1
ATOM 3861 N N . GLY A 1 465 ? 6.128 4.189 2.662 1.00 91.94 465 GLY A N 1
ATOM 3862 C CA . GLY A 1 465 ? 6.457 4.918 1.435 1.00 91.94 465 GLY A CA 1
ATOM 3863 C C . GLY A 1 465 ? 7.802 4.481 0.852 1.00 91.94 465 GLY A C 1
ATOM 3864 O O . GLY A 1 465 ? 7.895 4.173 -0.332 1.00 91.94 465 GLY A O 1
ATOM 3865 N N . LEU A 1 466 ? 8.833 4.353 1.688 1.00 93.50 466 LEU A N 1
ATOM 3866 C CA . LEU A 1 466 ? 10.159 3.911 1.262 1.00 93.50 466 LEU A CA 1
ATOM 3867 C C . LEU A 1 466 ? 10.143 2.460 0.762 1.00 93.50 466 LEU A C 1
ATOM 3869 O O . LEU A 1 466 ? 10.585 2.194 -0.354 1.00 93.50 466 LEU A O 1
ATOM 3873 N N . ALA A 1 467 ? 9.584 1.535 1.548 1.00 93.50 467 ALA A N 1
ATOM 3874 C CA . ALA A 1 467 ? 9.486 0.125 1.172 1.00 93.50 467 ALA A CA 1
ATOM 3875 C C . ALA A 1 467 ? 8.675 -0.056 -0.121 1.00 93.50 467 ALA A C 1
ATOM 3877 O O . ALA A 1 467 ? 9.114 -0.751 -1.037 1.00 93.50 467 ALA A O 1
ATOM 3878 N N . GLY A 1 468 ? 7.539 0.640 -0.240 1.00 93.69 468 GLY A N 1
ATOM 3879 C CA . GLY A 1 468 ? 6.728 0.635 -1.453 1.00 93.69 468 GLY A CA 1
ATOM 3880 C C . GLY A 1 468 ? 7.468 1.208 -2.662 1.00 93.69 468 GLY A C 1
ATOM 3881 O O . GLY A 1 468 ? 7.339 0.670 -3.759 1.00 93.69 468 GLY A O 1
ATOM 3882 N N . THR A 1 469 ? 8.291 2.244 -2.480 1.00 95.31 469 THR A N 1
ATOM 3883 C CA . THR A 1 469 ? 9.115 2.820 -3.557 1.00 95.31 469 THR A CA 1
ATOM 3884 C C . THR A 1 469 ? 10.166 1.819 -4.035 1.00 95.31 469 THR A C 1
ATOM 3886 O O . THR A 1 469 ? 10.234 1.540 -5.231 1.00 95.31 469 THR A O 1
ATOM 3889 N N . ILE A 1 470 ? 10.914 1.204 -3.112 1.00 94.62 470 ILE A N 1
ATOM 3890 C CA . ILE A 1 470 ? 11.941 0.197 -3.429 1.00 94.62 470 ILE A CA 1
ATOM 3891 C C . ILE A 1 470 ? 11.319 -0.993 -4.169 1.00 94.62 470 ILE A C 1
ATOM 3893 O O . ILE A 1 470 ? 11.769 -1.343 -5.259 1.00 94.62 470 ILE A O 1
ATOM 3897 N N . ALA A 1 471 ? 10.233 -1.569 -3.644 1.00 94.12 471 ALA A N 1
ATOM 3898 C CA . ALA A 1 471 ? 9.540 -2.685 -4.293 1.00 94.12 471 ALA A CA 1
ATOM 3899 C C . ALA A 1 471 ? 9.031 -2.327 -5.701 1.00 94.12 471 ALA A C 1
ATOM 3901 O O . ALA A 1 471 ? 8.984 -3.169 -6.602 1.00 94.12 471 ALA A O 1
ATOM 3902 N N . SER A 1 472 ? 8.655 -1.066 -5.915 1.00 94.31 472 SER A N 1
ATOM 3903 C CA . SER A 1 472 ? 8.171 -0.585 -7.210 1.00 94.31 472 SER A CA 1
ATOM 3904 C C . SER A 1 472 ? 9.288 -0.417 -8.227 1.00 94.31 472 SER A C 1
ATOM 3906 O O . SER A 1 472 ? 9.086 -0.794 -9.378 1.00 94.31 472 SER A O 1
ATOM 3908 N N . ILE A 1 473 ? 10.456 0.071 -7.803 1.00 94.31 473 ILE A N 1
ATOM 3909 C CA . ILE A 1 473 ? 11.660 0.149 -8.639 1.00 94.31 473 ILE A CA 1
ATOM 3910 C C . ILE A 1 473 ? 12.111 -1.260 -9.029 1.00 94.31 473 ILE A C 1
ATOM 3912 O O . ILE A 1 473 ? 12.296 -1.537 -10.210 1.00 94.31 473 ILE A O 1
ATOM 3916 N N . LEU A 1 474 ? 12.185 -2.192 -8.074 1.00 93.50 474 LEU A N 1
ATOM 3917 C CA . LEU A 1 474 ? 12.513 -3.592 -8.369 1.00 93.50 474 LEU A CA 1
ATOM 3918 C C . LEU A 1 474 ? 11.497 -4.216 -9.338 1.00 93.50 474 LEU A C 1
ATOM 3920 O O . LEU A 1 474 ? 11.868 -4.871 -10.307 1.00 93.50 474 LEU A O 1
ATOM 3924 N N . GLY A 1 475 ? 10.204 -3.950 -9.139 1.00 91.06 475 GLY A N 1
ATOM 3925 C CA . GLY A 1 475 ? 9.153 -4.400 -10.052 1.00 91.06 475 GLY A CA 1
ATOM 3926 C C . GLY A 1 475 ? 9.160 -3.719 -11.424 1.00 91.06 475 GLY A C 1
ATOM 3927 O O . GLY A 1 475 ? 8.612 -4.288 -12.366 1.00 91.06 475 GLY A O 1
ATOM 3928 N N . PHE A 1 476 ? 9.732 -2.519 -11.543 1.00 92.69 476 PHE A N 1
ATOM 3929 C CA . PHE A 1 476 ? 9.995 -1.856 -12.818 1.00 92.69 476 PHE A CA 1
ATOM 3930 C C . PHE A 1 476 ? 11.149 -2.555 -13.540 1.00 92.69 476 PHE A C 1
ATOM 3932 O O . PHE A 1 476 ? 10.985 -2.922 -14.699 1.00 92.69 476 PHE A O 1
ATOM 3939 N N . LEU A 1 477 ? 12.261 -2.827 -12.842 1.00 91.19 477 LEU A N 1
ATOM 3940 C CA . LEU A 1 477 ? 13.433 -3.509 -13.405 1.00 91.19 477 LEU A CA 1
ATOM 3941 C C . LEU A 1 477 ? 13.076 -4.879 -13.993 1.00 91.19 477 LEU A C 1
ATOM 3943 O O . LEU A 1 477 ? 13.476 -5.177 -15.110 1.00 91.19 477 LEU A O 1
ATOM 3947 N N . GLN A 1 478 ? 12.245 -5.663 -13.297 1.00 89.88 478 GLN A N 1
ATOM 3948 C CA . GLN A 1 478 ? 11.762 -6.965 -13.786 1.00 89.88 478 GLN A CA 1
ATOM 3949 C C . GLN A 1 478 ? 10.932 -6.885 -15.073 1.00 89.88 478 GLN A C 1
ATOM 3951 O O . GLN A 1 478 ? 10.843 -7.859 -15.815 1.00 89.88 478 GLN A O 1
ATOM 3956 N N . LEU A 1 479 ? 10.252 -5.759 -15.305 1.00 89.00 479 LEU A N 1
ATOM 3957 C CA . LEU A 1 479 ? 9.435 -5.556 -16.500 1.00 89.00 479 LEU A CA 1
ATOM 3958 C C . LEU A 1 479 ? 10.247 -4.933 -17.641 1.00 89.00 479 LEU A C 1
ATOM 3960 O O . LEU A 1 479 ? 9.934 -5.170 -18.809 1.00 89.00 479 LEU A O 1
ATOM 3964 N N . TRP A 1 480 ? 11.245 -4.122 -17.289 1.00 87.38 480 TRP A N 1
ATOM 3965 C CA . TRP A 1 480 ? 12.166 -3.483 -18.218 1.00 87.38 480 TRP A CA 1
ATOM 3966 C C . TRP A 1 480 ? 13.109 -4.508 -18.845 1.00 87.38 480 TRP A C 1
ATOM 3968 O O . TRP A 1 480 ? 13.205 -4.588 -20.067 1.00 87.38 480 TRP A O 1
ATOM 3978 N N . ASP A 1 481 ? 13.728 -5.343 -18.012 1.00 85.81 481 ASP A N 1
ATOM 3979 C CA . ASP A 1 481 ? 14.625 -6.402 -18.447 1.00 85.81 481 ASP A CA 1
ATOM 3980 C C . ASP A 1 481 ? 14.189 -7.756 -17.868 1.00 85.81 481 ASP A C 1
ATOM 3982 O O . ASP A 1 481 ? 14.146 -7.987 -16.656 1.00 85.81 481 ASP A O 1
ATOM 3986 N N . LYS A 1 482 ? 13.874 -8.677 -18.784 1.00 85.00 482 LYS A N 1
ATOM 3987 C CA . LYS A 1 482 ? 13.421 -10.032 -18.467 1.00 85.00 482 LYS A CA 1
ATOM 3988 C C . LYS A 1 482 ? 14.509 -10.882 -17.811 1.00 85.00 482 LYS A C 1
ATOM 3990 O O . LYS A 1 482 ? 14.160 -11.873 -17.179 1.00 85.00 482 LYS A O 1
ATOM 3995 N N . THR A 1 483 ? 15.791 -10.520 -17.906 1.00 83.75 483 THR A N 1
ATOM 3996 C CA . THR A 1 483 ? 16.873 -11.238 -17.203 1.00 83.75 483 THR A CA 1
ATOM 3997 C C . THR A 1 483 ? 16.731 -11.158 -15.680 1.00 83.75 483 THR A C 1
ATOM 3999 O O . THR A 1 483 ? 17.185 -12.048 -14.961 1.00 83.75 483 THR A O 1
ATOM 4002 N N . TYR A 1 484 ? 16.051 -10.122 -15.183 1.00 85.31 484 TYR A N 1
ATOM 4003 C CA . TYR A 1 484 ? 15.735 -9.938 -13.769 1.00 85.31 484 TYR A CA 1
ATOM 4004 C C . TYR A 1 484 ? 14.396 -10.555 -13.357 1.00 85.31 484 TYR A C 1
ATOM 4006 O O . TYR A 1 484 ? 14.043 -10.527 -12.176 1.00 85.31 484 TYR A O 1
ATOM 4014 N N . GLN A 1 485 ? 13.637 -11.114 -14.299 1.00 86.00 485 GLN A N 1
ATOM 4015 C CA . GLN A 1 485 ? 12.373 -11.773 -14.012 1.00 86.00 485 GLN A CA 1
ATOM 4016 C C . GLN A 1 485 ? 12.619 -13.233 -13.621 1.00 86.00 485 GLN A C 1
ATOM 4018 O O . GLN A 1 485 ? 13.182 -14.009 -14.390 1.00 86.00 485 GLN A O 1
ATOM 4023 N N . LEU A 1 486 ? 12.157 -13.621 -12.430 1.00 81.56 486 LEU A N 1
ATOM 4024 C CA . LEU A 1 486 ? 12.145 -15.026 -12.041 1.00 81.56 486 LEU A CA 1
ATOM 4025 C C . LEU A 1 486 ? 11.105 -15.774 -12.899 1.00 81.56 486 LEU A C 1
ATOM 4027 O O . LEU A 1 486 ? 9.973 -15.282 -13.007 1.00 81.56 486 LEU A O 1
ATOM 4031 N N . PRO A 1 487 ? 11.458 -16.910 -13.529 1.00 72.12 487 PRO A N 1
ATOM 4032 C CA . PRO A 1 487 ? 10.518 -17.675 -14.339 1.00 72.12 487 PRO A CA 1
ATOM 4033 C C . PRO A 1 487 ? 9.298 -18.099 -13.510 1.00 72.12 487 PRO A C 1
ATOM 4035 O O . PRO A 1 487 ? 9.405 -18.404 -12.319 1.00 72.12 487 PRO A O 1
ATOM 4038 N N . ALA A 1 488 ? 8.136 -18.028 -14.159 1.00 58.62 488 ALA A N 1
ATOM 4039 C CA . ALA A 1 488 ? 6.830 -18.338 -13.587 1.00 58.62 488 ALA A CA 1
ATOM 4040 C C . ALA A 1 488 ? 6.438 -19.799 -13.806 1.00 58.62 488 ALA A C 1
ATOM 4042 O O . ALA A 1 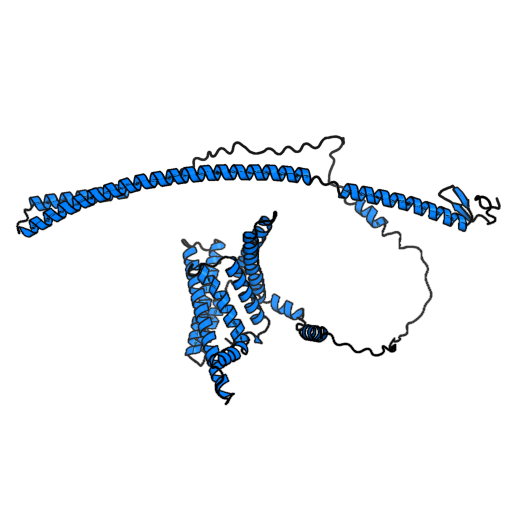488 ? 6.919 -20.401 -14.794 1.00 58.62 488 ALA A O 1
#